Protein AF-A0A662M9G3-F1 (afdb_monomer)

Structure (mmCIF, N/CA/C/O backbone):
data_AF-A0A662M9G3-F1
#
_entry.id   AF-A0A662M9G3-F1
#
loop_
_atom_site.group_PDB
_atom_site.id
_atom_site.type_symbol
_atom_site.label_atom_id
_atom_site.label_alt_id
_atom_site.label_comp_id
_atom_site.label_asym_id
_atom_site.label_entity_id
_atom_site.label_seq_id
_atom_site.pdbx_PDB_ins_code
_atom_site.Cartn_x
_atom_site.Cartn_y
_atom_site.Cartn_z
_atom_site.occupancy
_atom_site.B_iso_or_equiv
_atom_site.auth_seq_id
_atom_site.auth_comp_id
_atom_site.auth_asym_id
_atom_site.auth_atom_id
_atom_site.pdbx_PDB_model_num
ATOM 1 N N . MET A 1 1 ? -42.174 0.981 44.137 1.00 25.78 1 MET A N 1
ATOM 2 C CA . MET A 1 1 ? -41.453 1.692 43.062 1.00 25.78 1 MET A CA 1
ATOM 3 C C . MET A 1 1 ? -40.062 1.983 43.608 1.00 25.78 1 MET A C 1
ATOM 5 O O . MET A 1 1 ? -39.902 2.917 44.380 1.00 25.78 1 MET A O 1
ATOM 9 N N . ALA A 1 2 ? -39.122 1.060 43.399 1.00 20.44 2 ALA A N 1
ATOM 10 C CA . ALA A 1 2 ? -37.778 1.143 43.964 1.00 20.44 2 ALA A CA 1
ATOM 11 C C . ALA A 1 2 ? -36.892 1.942 43.002 1.00 20.44 2 ALA A C 1
ATOM 13 O O . ALA A 1 2 ? -36.765 1.570 41.840 1.00 20.44 2 ALA A O 1
ATOM 14 N N . PHE A 1 3 ? -36.334 3.056 43.473 1.00 20.83 3 PHE A N 1
ATOM 15 C CA . PHE A 1 3 ? -35.299 3.801 42.762 1.00 20.83 3 PHE A CA 1
ATOM 16 C C . PHE A 1 3 ? -34.005 2.985 42.816 1.00 20.83 3 PHE A C 1
ATOM 18 O O . PHE A 1 3 ? -33.440 2.809 43.894 1.00 20.83 3 PHE A O 1
ATOM 25 N N . VAL A 1 4 ? -33.544 2.475 41.675 1.00 21.47 4 VAL A N 1
ATOM 26 C CA . VAL A 1 4 ? -32.193 1.918 41.549 1.00 21.47 4 VAL A CA 1
ATOM 27 C C . VAL A 1 4 ? -31.298 3.047 41.054 1.00 21.47 4 VAL A C 1
ATOM 29 O O . VAL A 1 4 ? -31.361 3.441 39.895 1.00 21.47 4 VAL A O 1
ATOM 32 N N . ILE A 1 5 ? -30.506 3.611 41.962 1.00 24.23 5 ILE A N 1
ATOM 33 C CA . ILE A 1 5 ? -29.392 4.493 41.614 1.00 24.23 5 ILE A CA 1
ATOM 34 C C . ILE A 1 5 ? -28.241 3.570 41.208 1.00 24.23 5 ILE A C 1
ATOM 36 O O . ILE A 1 5 ? -27.695 2.866 42.055 1.00 24.23 5 ILE A O 1
ATOM 40 N N . VAL A 1 6 ? -27.895 3.539 39.921 1.00 26.22 6 VAL A N 1
ATOM 41 C CA . VAL A 1 6 ? -26.681 2.863 39.446 1.00 26.22 6 VAL A CA 1
ATOM 42 C C . VAL A 1 6 ? -25.537 3.869 39.535 1.00 26.22 6 VAL A C 1
ATOM 44 O O . VAL A 1 6 ? -25.458 4.807 38.747 1.00 26.22 6 VAL A O 1
ATOM 47 N N . SER A 1 7 ? -24.681 3.716 40.543 1.00 24.88 7 SER A N 1
ATOM 48 C CA . SER A 1 7 ? -23.455 4.501 40.690 1.00 24.88 7 SER A CA 1
ATOM 49 C C . SER A 1 7 ? -22.298 3.751 40.038 1.00 24.88 7 SER A C 1
ATOM 51 O O . SER A 1 7 ? -21.922 2.678 40.503 1.00 24.88 7 SER A O 1
ATOM 53 N N . PHE A 1 8 ? -21.718 4.316 38.980 1.00 34.06 8 PHE A N 1
ATOM 54 C CA . PHE A 1 8 ? -20.431 3.864 38.448 1.00 34.06 8 PHE A CA 1
ATOM 55 C C . PHE A 1 8 ? -19.297 4.557 39.220 1.00 34.06 8 PHE A C 1
ATOM 57 O O . PHE A 1 8 ? -19.431 5.713 39.626 1.00 34.06 8 PHE A O 1
ATOM 64 N N . LEU A 1 9 ? -18.198 3.846 39.473 1.00 25.69 9 LEU A N 1
ATOM 65 C CA . LEU A 1 9 ? -17.058 4.362 40.230 1.00 25.69 9 LEU A CA 1
ATOM 66 C C . LEU A 1 9 ? -15.822 4.331 39.330 1.00 25.69 9 LEU A C 1
ATOM 68 O O . LEU A 1 9 ? -15.353 3.260 38.962 1.00 25.69 9 LEU A O 1
ATOM 72 N N . MET A 1 10 ? -15.300 5.504 38.980 1.00 29.03 10 MET A N 1
ATOM 73 C CA . MET A 1 10 ? -14.033 5.645 38.260 1.00 29.03 10 MET A CA 1
ATOM 74 C C . MET A 1 10 ? -12.962 6.089 39.248 1.00 29.03 10 MET A C 1
ATOM 76 O O . MET A 1 10 ? -13.051 7.181 39.814 1.00 29.03 10 MET A O 1
ATOM 80 N N . ILE A 1 11 ? -11.971 5.228 39.485 1.00 24.47 11 ILE A N 1
ATOM 81 C CA . ILE A 1 11 ? -10.843 5.513 40.373 1.00 24.47 11 ILE A CA 1
ATOM 82 C C . ILE A 1 11 ? -9.676 5.980 39.506 1.00 24.47 11 ILE A C 1
ATOM 84 O O . ILE A 1 11 ? -9.037 5.179 38.833 1.00 24.47 11 ILE A O 1
ATOM 88 N N . SER A 1 12 ? -9.379 7.277 39.547 1.00 30.23 12 SER A N 1
ATOM 89 C CA . SER A 1 12 ? -8.075 7.799 39.136 1.00 30.23 12 SER A CA 1
ATOM 90 C C . SER A 1 12 ? -7.311 8.243 40.382 1.00 30.23 12 SER A C 1
ATOM 92 O O . SER A 1 12 ? -7.911 8.669 41.371 1.00 30.23 12 SER A O 1
ATOM 94 N N . THR A 1 13 ? -5.981 8.203 40.342 1.00 25.75 13 THR A N 1
ATOM 95 C CA . THR A 1 13 ? -5.106 8.711 41.416 1.00 25.75 13 THR A CA 1
ATOM 96 C C . THR A 1 13 ? -5.211 10.231 41.641 1.00 25.75 13 THR A C 1
ATOM 98 O O . THR A 1 13 ? -4.519 10.759 42.506 1.00 25.75 13 THR A O 1
ATOM 101 N N . LEU A 1 14 ? -6.085 10.935 40.907 1.00 26.36 14 LEU A N 1
ATOM 102 C CA . LEU A 1 14 ? -6.329 12.380 40.994 1.00 26.36 14 LEU A CA 1
ATOM 103 C C . LEU A 1 14 ? -7.797 12.749 41.306 1.00 26.36 14 LEU A C 1
ATOM 105 O O . LEU A 1 14 ? -8.134 13.932 41.326 1.00 26.36 14 LEU A O 1
ATOM 109 N N . GLY A 1 15 ? -8.667 11.771 41.587 1.00 28.09 15 GLY A N 1
ATOM 110 C CA . GLY A 1 15 ? -10.043 12.016 42.031 1.00 28.09 15 GLY A CA 1
ATOM 111 C C . GLY A 1 15 ? -11.055 10.972 41.556 1.00 28.09 15 GLY A C 1
ATOM 112 O O . GLY A 1 15 ? -10.835 10.261 40.571 1.00 28.09 15 GLY A O 1
ATOM 113 N N . THR A 1 16 ? -12.176 10.906 42.279 1.00 28.81 16 THR A N 1
ATOM 114 C CA . THR A 1 16 ? -13.338 10.052 41.993 1.00 28.81 16 THR A CA 1
ATOM 115 C C . THR A 1 16 ? -14.312 10.792 41.074 1.00 28.81 16 THR A C 1
ATOM 117 O O . THR A 1 16 ? -14.769 11.883 41.419 1.00 28.81 16 THR A O 1
ATOM 120 N N . LEU A 1 17 ? -14.669 10.203 39.930 1.00 33.28 17 LEU A N 1
ATOM 121 C CA . LEU A 1 17 ? -15.822 10.645 39.133 1.00 33.28 17 LEU A CA 1
ATOM 122 C C . LEU A 1 17 ? -17.026 9.775 39.517 1.00 33.28 17 LEU A C 1
ATOM 124 O O . LEU A 1 17 ? -16.985 8.555 39.351 1.00 33.28 17 LEU A O 1
ATOM 128 N N . ALA A 1 18 ? -18.069 10.399 40.069 1.00 29.23 18 ALA A N 1
ATOM 129 C CA . ALA A 1 18 ? -19.338 9.752 40.392 1.00 29.23 18 ALA A CA 1
ATOM 130 C C . ALA A 1 18 ? -20.406 10.144 39.361 1.00 29.23 18 ALA A C 1
ATOM 132 O O . ALA A 1 18 ? -20.555 11.322 39.030 1.00 29.23 18 ALA A O 1
ATOM 133 N N . PHE A 1 19 ? -21.156 9.152 38.880 1.00 37.84 19 PHE A N 1
ATOM 134 C CA . PHE A 1 19 ? -22.216 9.319 37.884 1.00 37.84 19 PHE A CA 1
ATOM 135 C C . PHE A 1 19 ? -23.584 9.246 38.566 1.00 37.84 19 PHE A C 1
ATOM 137 O O . PHE A 1 19 ? -23.807 8.379 39.416 1.00 37.84 19 PHE A O 1
ATOM 144 N N . SER A 1 20 ? -24.515 10.124 38.183 1.00 29.77 20 SER A N 1
ATOM 145 C CA . SER A 1 20 ? -25.928 9.969 38.543 1.00 29.77 20 SER A CA 1
ATOM 146 C C . SER A 1 20 ? -26.811 10.108 37.309 1.00 29.77 20 SER A C 1
ATOM 148 O O . SER A 1 20 ? -26.664 11.068 36.549 1.00 29.77 20 SER A O 1
ATOM 150 N N . TYR A 1 21 ? -27.720 9.151 37.140 1.00 32.47 21 TYR A N 1
ATOM 151 C CA . TYR A 1 21 ? -28.702 9.119 36.066 1.00 32.47 21 TYR A CA 1
ATOM 152 C C . TYR A 1 21 ? -29.964 9.890 36.474 1.00 32.47 21 TYR A C 1
ATOM 154 O O . TYR A 1 21 ? -30.613 9.581 37.475 1.00 32.47 21 TYR A O 1
ATOM 162 N N . ASP A 1 22 ? -30.296 10.902 35.684 1.00 33.75 22 ASP A N 1
ATOM 163 C CA . ASP A 1 22 ? -31.592 11.576 35.642 1.00 33.75 22 ASP A CA 1
ATOM 164 C C . ASP A 1 22 ? -32.316 10.959 34.435 1.00 33.75 22 ASP A C 1
ATOM 166 O O . ASP A 1 22 ? -31.730 10.947 33.358 1.00 33.75 22 ASP A O 1
ATOM 170 N N . ASN A 1 23 ? -33.525 10.405 34.624 1.00 31.47 23 ASN A N 1
ATOM 171 C CA . ASN A 1 23 ? -34.389 9.686 33.658 1.00 31.47 23 ASN A CA 1
ATOM 172 C C . ASN A 1 23 ? -34.754 10.470 32.357 1.00 31.47 23 ASN A C 1
ATOM 174 O O . ASN A 1 23 ? -35.915 10.495 31.943 1.00 31.47 23 ASN A O 1
ATOM 178 N N . ARG A 1 24 ? -33.800 11.154 31.726 1.00 34.62 24 ARG A N 1
ATOM 179 C CA . ARG A 1 24 ? -33.925 12.026 30.551 1.00 34.62 24 ARG A CA 1
ATOM 180 C C . ARG A 1 24 ? -32.731 11.879 29.599 1.00 34.62 24 ARG A C 1
ATOM 182 O O . ARG A 1 24 ? -32.363 12.859 28.957 1.00 34.62 24 ARG A O 1
ATOM 189 N N . ASP A 1 25 ? -32.094 10.708 29.564 1.00 33.22 25 ASP A N 1
ATOM 190 C CA . ASP A 1 25 ? -30.943 10.417 28.692 1.00 33.22 25 ASP A CA 1
ATOM 191 C C . ASP A 1 25 ? -29.755 11.389 28.858 1.00 33.22 25 ASP A C 1
ATOM 193 O O . ASP A 1 25 ? -29.004 11.641 27.924 1.00 33.22 25 ASP A O 1
ATOM 197 N N . ASN A 1 26 ? -29.559 11.951 30.060 1.00 31.97 26 ASN A N 1
ATOM 198 C CA . ASN A 1 26 ? -28.413 12.814 30.362 1.00 31.97 26 ASN A CA 1
ATOM 199 C C . ASN A 1 26 ? -27.511 12.160 31.418 1.00 31.97 26 ASN A C 1
ATOM 201 O O . ASN A 1 26 ? -27.949 11.883 32.537 1.00 31.97 26 ASN A O 1
ATOM 205 N N . ILE A 1 27 ? -26.228 11.978 31.094 1.00 35.38 27 ILE A N 1
ATOM 206 C CA . ILE A 1 27 ? -25.195 11.633 32.079 1.00 35.38 27 ILE A CA 1
ATOM 207 C C . ILE A 1 27 ? -24.766 12.932 32.772 1.00 35.38 27 ILE A C 1
ATOM 209 O O . ILE A 1 27 ? -24.144 13.801 32.161 1.00 35.38 27 ILE A O 1
ATOM 213 N N . ASN A 1 28 ? -25.132 13.091 34.047 1.00 32.06 28 ASN A N 1
ATOM 214 C CA . ASN A 1 28 ? -24.800 14.279 34.831 1.00 32.06 28 ASN A CA 1
ATOM 215 C C . ASN A 1 28 ? -23.560 14.025 35.704 1.00 32.06 28 ASN A C 1
ATOM 217 O O . ASN A 1 28 ? -23.536 13.105 36.525 1.00 32.06 28 ASN A O 1
ATOM 221 N N . PHE A 1 29 ? -22.535 14.861 35.538 1.00 34.62 29 PHE A N 1
ATOM 222 C CA . PHE A 1 29 ? -21.267 14.788 36.264 1.00 34.62 29 PHE A CA 1
ATOM 223 C C . PHE A 1 29 ? -21.306 15.710 37.489 1.00 34.62 29 PHE A C 1
ATOM 225 O O . PHE A 1 29 ? -20.604 16.719 37.562 1.00 34.62 29 PHE A O 1
ATOM 232 N N . SER A 1 30 ? -22.155 15.402 38.465 1.00 28.91 30 SER A N 1
ATOM 233 C CA . SER A 1 30 ? -22.234 16.172 39.707 1.00 28.91 30 SER A CA 1
ATOM 234 C C . SER A 1 30 ? -21.624 15.381 40.861 1.00 28.91 30 SER A C 1
ATOM 236 O O . SER A 1 30 ? -22.339 14.654 41.543 1.00 28.91 30 SER A O 1
ATOM 238 N N . ASN A 1 31 ? -20.298 15.504 41.019 1.00 29.62 31 ASN A N 1
ATOM 239 C CA . ASN A 1 31 ? -19.510 15.444 42.269 1.00 29.62 31 ASN A CA 1
ATOM 240 C C . ASN A 1 31 ? -18.074 14.970 41.988 1.00 29.62 31 ASN A C 1
ATOM 242 O O . ASN A 1 31 ? -17.675 13.876 42.378 1.00 29.62 31 ASN A O 1
ATOM 246 N N . ALA A 1 32 ? -17.275 15.816 41.333 1.00 29.28 32 ALA A N 1
ATOM 247 C CA . ALA A 1 32 ? -15.822 15.694 41.382 1.00 29.28 32 ALA A CA 1
ATOM 248 C C . ALA A 1 32 ? -15.319 16.464 42.615 1.00 29.28 32 ALA A C 1
ATOM 250 O O . ALA A 1 32 ? -15.200 17.691 42.583 1.00 29.28 32 ALA A O 1
ATOM 251 N N . HIS A 1 33 ? -15.054 15.766 43.721 1.00 27.23 33 HIS A N 1
ATOM 252 C CA . HIS A 1 33 ? -14.251 16.337 44.803 1.00 27.23 33 HIS A CA 1
ATOM 253 C C . HIS A 1 33 ? -12.780 16.256 44.381 1.00 27.23 33 HIS A C 1
ATOM 255 O O . HIS A 1 33 ? -12.141 15.218 44.519 1.00 27.23 33 HIS A O 1
ATOM 261 N N . ILE A 1 34 ? -12.249 17.353 43.842 1.00 26.95 34 ILE A N 1
ATOM 262 C CA . ILE A 1 34 ? -10.800 17.563 43.767 1.00 26.95 34 ILE A CA 1
ATOM 263 C C . ILE A 1 34 ? -10.376 17.949 45.188 1.00 26.95 34 ILE A C 1
ATOM 265 O O . ILE A 1 34 ? -10.800 18.997 45.676 1.00 26.95 34 ILE A O 1
ATOM 269 N N . SER A 1 35 ? -9.618 17.095 45.882 1.00 23.42 35 SER A N 1
ATOM 270 C CA . SER A 1 35 ? -9.011 17.468 47.165 1.00 23.42 35 SER A CA 1
ATOM 271 C C . SER A 1 35 ? -8.070 18.650 46.940 1.00 23.42 35 SER A C 1
ATOM 273 O O . SER A 1 35 ? -7.227 18.602 46.046 1.00 23.42 35 SER A O 1
ATOM 275 N N . GLU A 1 36 ? -8.207 19.697 47.748 1.00 25.48 36 GLU A N 1
ATOM 276 C CA . GLU A 1 36 ? -7.436 20.947 47.675 1.00 25.48 36 GLU A CA 1
ATOM 277 C C . GLU A 1 36 ? -5.931 20.815 48.002 1.00 25.48 36 GLU A C 1
ATOM 279 O O . GLU A 1 36 ? -5.228 21.820 48.034 1.00 25.48 36 GLU A O 1
ATOM 284 N N . ASP A 1 37 ? -5.380 19.610 48.143 1.00 25.02 37 ASP A N 1
ATOM 285 C CA . ASP A 1 37 ? -4.002 19.409 48.606 1.00 25.02 37 ASP A CA 1
ATOM 286 C C . ASP A 1 37 ? -2.993 19.180 47.471 1.00 25.02 37 ASP A C 1
ATOM 288 O O . ASP A 1 37 ? -2.300 18.168 47.428 1.00 25.02 37 ASP A O 1
ATOM 292 N N . ILE A 1 38 ? -2.857 20.137 46.549 1.00 27.77 38 ILE A N 1
ATOM 293 C CA . ILE A 1 38 ? -1.599 20.306 45.799 1.00 27.77 38 ILE A CA 1
ATOM 294 C C . ILE A 1 38 ? -1.320 21.799 45.648 1.00 27.77 38 ILE A C 1
ATOM 296 O O . ILE A 1 38 ? -1.449 22.333 44.560 1.00 27.77 38 ILE A O 1
ATOM 300 N N . TYR A 1 39 ? -0.993 22.482 46.747 1.00 26.41 39 TYR A N 1
ATOM 301 C CA . TYR A 1 39 ? -0.083 23.640 46.799 1.00 26.41 39 TYR A CA 1
ATOM 302 C C . TYR A 1 39 ? 0.174 24.013 48.273 1.00 26.41 39 TYR A C 1
ATOM 304 O O . TYR A 1 39 ? -0.157 25.107 48.718 1.00 26.41 39 TYR A O 1
ATOM 312 N N . GLU A 1 40 ? 0.821 23.132 49.041 1.00 24.00 40 GLU A N 1
ATOM 313 C CA . GLU A 1 40 ? 1.558 23.574 50.233 1.00 24.00 40 GLU A CA 1
ATOM 314 C C . GLU A 1 40 ? 3.038 23.745 49.878 1.00 24.00 40 GLU A C 1
ATOM 316 O O . GLU A 1 40 ? 3.827 22.810 49.777 1.00 24.00 40 GLU A O 1
ATOM 321 N N . THR A 1 41 ? 3.370 25.001 49.589 1.00 26.67 41 THR A N 1
ATOM 322 C CA . THR A 1 41 ? 4.623 25.685 49.929 1.00 26.67 41 THR A CA 1
ATOM 323 C C . THR A 1 41 ? 5.837 24.819 50.303 1.00 26.67 41 THR A C 1
ATOM 325 O O . THR A 1 41 ? 6.032 24.478 51.466 1.00 26.67 41 THR A O 1
ATOM 328 N N . ASN A 1 42 ? 6.783 24.666 49.370 1.00 25.02 42 ASN A N 1
ATOM 329 C CA . ASN A 1 42 ? 8.196 24.596 49.750 1.00 25.02 42 ASN A CA 1
ATOM 330 C C . ASN A 1 42 ? 8.687 26.023 50.039 1.00 25.02 42 ASN A C 1
ATOM 332 O O . ASN A 1 42 ? 9.117 26.758 49.151 1.00 25.02 42 ASN A O 1
ATOM 336 N N . SER A 1 43 ? 8.616 26.419 51.308 1.00 29.47 43 SER A N 1
ATOM 337 C CA . SER A 1 43 ? 9.051 27.705 51.873 1.00 29.47 43 SER A CA 1
ATOM 338 C C . SER A 1 43 ? 10.581 27.881 51.954 1.00 29.47 43 SER A C 1
ATOM 340 O O . SER A 1 43 ? 11.086 28.645 52.770 1.00 29.47 43 SER A O 1
ATOM 342 N N . HIS A 1 44 ? 11.339 27.241 51.059 1.00 27.52 44 HIS A N 1
ATOM 343 C CA . HIS A 1 44 ? 12.796 27.381 50.958 1.00 27.52 44 HIS A CA 1
ATOM 344 C C . HIS A 1 44 ? 13.282 27.638 49.521 1.00 27.52 44 HIS A C 1
ATOM 346 O O . HIS A 1 44 ? 14.273 27.078 49.075 1.00 27.52 44 HIS A O 1
ATOM 352 N N . MET A 1 45 ? 12.616 28.539 48.793 1.00 26.77 45 MET A N 1
ATOM 353 C CA . MET A 1 45 ? 13.248 29.297 47.694 1.00 26.77 45 MET A CA 1
ATOM 354 C C . MET A 1 45 ? 12.680 30.722 47.556 1.00 26.77 45 MET A C 1
ATOM 356 O O . MET A 1 45 ? 12.683 31.321 46.487 1.00 26.77 45 MET A O 1
ATOM 360 N N . SER A 1 46 ? 12.232 31.326 48.660 1.00 28.12 46 SER A N 1
ATOM 361 C CA . SER A 1 46 ? 11.891 32.754 48.719 1.00 28.12 46 SER A CA 1
ATOM 362 C C . SER A 1 46 ? 13.110 33.601 49.097 1.00 28.12 46 SER A C 1
ATOM 364 O O . SER A 1 46 ? 13.108 34.323 50.090 1.00 28.12 46 SER A O 1
ATOM 366 N N . SER A 1 47 ? 14.176 33.504 48.311 1.00 28.55 47 SER A N 1
ATOM 367 C CA . SER A 1 47 ? 15.204 34.541 48.209 1.00 28.55 47 SER A CA 1
ATOM 368 C C . SER A 1 47 ? 16.058 34.223 46.992 1.00 28.55 47 SER A C 1
ATOM 370 O O . SER A 1 47 ? 16.597 33.126 46.918 1.00 28.55 47 SER A O 1
ATOM 372 N N . ILE A 1 48 ? 16.221 35.199 46.097 1.00 30.22 48 ILE A N 1
ATOM 373 C CA . ILE A 1 48 ? 16.848 35.104 44.766 1.00 30.22 48 ILE A CA 1
ATOM 374 C C . ILE A 1 48 ? 15.834 34.727 43.671 1.00 30.22 48 ILE A C 1
ATOM 376 O O . ILE A 1 48 ? 15.835 33.622 43.164 1.00 30.22 48 ILE A O 1
ATOM 380 N N . ILE A 1 49 ? 14.962 35.675 43.319 1.00 28.61 49 ILE A N 1
ATOM 381 C CA . ILE A 1 49 ? 14.829 36.239 41.961 1.00 28.61 49 ILE A CA 1
ATOM 382 C C . ILE A 1 49 ? 14.298 37.665 42.184 1.00 28.61 49 ILE A C 1
ATOM 384 O O . ILE A 1 49 ? 13.106 37.929 42.313 1.00 28.61 49 ILE A O 1
ATOM 388 N N . LYS A 1 50 ? 15.231 38.608 42.346 1.00 29.34 50 LYS A N 1
ATOM 389 C CA . LYS A 1 50 ? 14.983 40.023 42.059 1.00 29.34 50 LYS A CA 1
ATOM 390 C C . LYS A 1 50 ? 15.222 40.186 40.560 1.00 29.34 50 LYS A C 1
ATOM 392 O O . LYS A 1 50 ? 16.319 39.872 40.122 1.00 29.34 50 LYS A O 1
ATOM 397 N N . LYS A 1 51 ? 14.220 40.710 39.845 1.00 36.25 51 LYS A N 1
ATOM 398 C CA . LYS A 1 51 ? 14.277 41.260 38.477 1.00 36.25 51 LYS A CA 1
ATOM 399 C C . LYS A 1 51 ? 15.054 40.428 37.441 1.00 36.25 51 LYS A C 1
ATOM 401 O O . LYS A 1 51 ? 16.265 40.570 37.312 1.00 36.25 51 LYS A O 1
ATOM 406 N N . SER A 1 52 ? 14.324 39.720 36.586 1.00 27.31 52 SER A N 1
ATOM 407 C CA . SER A 1 52 ? 14.742 39.526 35.196 1.00 27.31 52 SER A CA 1
ATOM 408 C C . SER A 1 52 ? 13.607 39.962 34.275 1.00 27.31 52 SER A C 1
ATOM 410 O O . SER A 1 52 ? 12.525 39.378 34.295 1.00 27.31 52 SER A O 1
ATOM 412 N N . ASP A 1 53 ? 13.873 41.012 33.500 1.00 38.38 53 ASP A N 1
ATOM 413 C CA . ASP A 1 53 ? 13.111 41.430 32.325 1.00 38.38 53 ASP A CA 1
ATOM 414 C C . ASP A 1 53 ? 13.198 40.336 31.252 1.00 38.38 53 ASP A C 1
ATOM 416 O O . ASP A 1 53 ? 14.010 40.394 30.332 1.00 38.38 53 ASP A O 1
ATOM 420 N N . THR A 1 54 ? 12.373 39.305 31.372 1.00 31.75 54 THR A N 1
ATOM 421 C CA . THR A 1 54 ? 12.076 38.399 30.263 1.00 31.75 54 THR A CA 1
ATOM 422 C C . THR A 1 54 ? 10.608 38.595 29.951 1.00 31.75 54 THR A C 1
ATOM 424 O O . THR A 1 54 ? 9.770 38.220 30.766 1.00 31.75 54 THR A O 1
ATOM 427 N N . GLY A 1 55 ? 10.299 39.228 28.818 1.00 31.31 55 GLY A N 1
ATOM 428 C CA . GLY A 1 55 ? 8.943 39.513 28.331 1.00 31.31 55 GLY A CA 1
ATOM 429 C C . GLY A 1 55 ? 8.125 38.266 27.976 1.00 31.31 55 GLY A C 1
ATOM 430 O O . GLY A 1 55 ? 7.545 38.196 26.901 1.00 31.31 55 GLY A O 1
ATOM 431 N N . ILE A 1 56 ? 8.092 37.281 28.868 1.00 27.69 56 ILE A N 1
ATOM 432 C CA . ILE A 1 56 ? 7.263 36.089 28.795 1.00 27.69 56 ILE A CA 1
ATOM 433 C C . ILE A 1 56 ? 6.009 36.401 29.620 1.00 27.69 56 ILE A C 1
ATOM 435 O O . ILE A 1 56 ? 6.135 36.702 30.813 1.00 27.69 56 ILE A O 1
ATOM 439 N N . PRO A 1 57 ? 4.805 36.379 29.021 1.00 27.48 57 PRO A N 1
ATOM 440 C CA . PRO A 1 57 ? 3.573 36.530 29.779 1.00 27.48 57 PRO A CA 1
ATOM 441 C C . PRO A 1 57 ? 3.480 35.413 30.828 1.00 27.48 57 PRO A C 1
ATOM 443 O O . PRO A 1 57 ? 3.905 34.289 30.550 1.00 27.48 57 PRO A O 1
ATOM 446 N N . PRO A 1 58 ? 2.920 35.671 32.022 1.00 28.45 58 PRO A N 1
ATOM 447 C CA . PRO A 1 58 ? 2.597 34.590 32.946 1.00 28.45 58 PRO A CA 1
ATOM 448 C C . PRO A 1 58 ? 1.714 33.548 32.231 1.00 28.45 58 PRO A C 1
ATOM 450 O O . PRO A 1 58 ? 0.889 33.939 31.398 1.00 28.45 58 PRO A O 1
ATOM 453 N N . PRO A 1 59 ? 1.869 32.242 32.526 1.00 32.19 59 PRO A N 1
ATOM 454 C CA . PRO A 1 59 ? 1.008 31.216 31.950 1.00 32.19 59 PRO A CA 1
ATOM 455 C C . PRO A 1 59 ? -0.455 31.582 32.212 1.00 32.19 59 PRO A C 1
ATOM 457 O O . PRO A 1 59 ? -0.815 31.980 33.324 1.00 32.19 59 PRO A O 1
ATOM 460 N N . ALA A 1 60 ? -1.277 31.500 31.164 1.00 30.17 60 ALA A N 1
ATOM 461 C CA . ALA A 1 60 ? -2.697 31.801 31.252 1.00 30.17 60 ALA A CA 1
ATOM 462 C C . ALA A 1 60 ? -3.341 30.969 32.380 1.00 30.17 60 ALA A C 1
ATOM 464 O O . ALA A 1 60 ? -2.961 29.811 32.579 1.00 30.17 60 ALA A O 1
ATOM 465 N N . PRO A 1 61 ? -4.299 31.531 33.138 1.00 28.36 61 PRO A N 1
ATOM 466 C CA . PRO A 1 61 ? -4.987 30.782 34.177 1.00 28.36 61 PRO A CA 1
ATOM 467 C C . PRO A 1 61 ? -5.660 29.552 33.559 1.00 28.36 61 PRO A C 1
ATOM 469 O O . PRO A 1 61 ? -6.491 29.680 32.660 1.00 28.36 61 PRO A O 1
ATOM 472 N N . VAL A 1 62 ? -5.304 28.363 34.050 1.00 32.09 62 VAL A N 1
ATOM 473 C CA . VAL A 1 62 ? -5.955 27.101 33.681 1.00 32.09 62 VAL A CA 1
ATOM 474 C C . VAL A 1 62 ? -7.441 27.228 34.034 1.00 32.09 62 VAL A C 1
ATOM 476 O O . VAL A 1 62 ? -7.801 27.296 35.213 1.00 32.09 62 VAL A O 1
ATOM 479 N N . LYS A 1 63 ? -8.317 27.313 33.022 1.00 34.00 63 LYS A N 1
ATOM 480 C CA . LYS A 1 63 ? -9.773 27.286 33.225 1.00 34.00 63 LYS A CA 1
ATOM 481 C C . LYS A 1 63 ? -10.112 25.960 33.919 1.00 34.00 63 LYS A C 1
ATOM 483 O O . LYS A 1 63 ? -9.838 24.892 33.380 1.00 34.00 63 LYS A O 1
ATOM 488 N N . LYS A 1 64 ? -10.704 26.008 35.120 1.00 33.38 64 LYS A N 1
ATOM 489 C CA . LYS A 1 64 ? -11.261 24.807 35.769 1.00 33.38 64 LYS A CA 1
ATOM 490 C C . LYS A 1 64 ? -12.306 24.192 34.830 1.00 33.38 64 LYS A C 1
ATOM 492 O O . LYS A 1 64 ? -13.284 24.869 34.512 1.00 33.38 64 LYS A O 1
ATOM 497 N N . LEU A 1 65 ? -12.126 22.930 34.430 1.00 37.44 65 LEU A N 1
ATOM 498 C CA . LEU A 1 65 ? -13.156 22.170 33.720 1.00 37.44 65 LEU A CA 1
ATOM 499 C C . LEU A 1 65 ? -14.377 21.987 34.638 1.00 37.44 65 LEU A C 1
ATOM 501 O O . LEU A 1 65 ? -14.331 21.240 35.612 1.00 37.44 65 LEU A O 1
ATOM 505 N N . ARG A 1 66 ? -15.463 22.716 34.360 1.00 35.31 66 ARG A N 1
ATOM 506 C CA . ARG A 1 66 ? -16.794 22.514 34.947 1.00 35.31 66 ARG A CA 1
ATOM 507 C C . ARG A 1 66 ? -17.669 21.757 33.959 1.00 35.31 66 ARG A C 1
ATOM 509 O O . ARG A 1 66 ? -18.094 22.325 32.960 1.00 35.31 66 ARG A O 1
ATOM 516 N N . VAL A 1 67 ? -17.972 20.499 34.241 1.00 41.31 67 VAL A N 1
ATOM 517 C CA . VAL A 1 67 ? -18.775 19.693 33.320 1.00 41.31 67 VAL A CA 1
ATOM 518 C C . VAL A 1 67 ? -20.142 20.341 33.067 1.00 41.31 67 VAL A C 1
ATOM 520 O O . VAL A 1 67 ? -20.873 20.653 34.008 1.00 41.31 67 VAL A O 1
ATOM 523 N N . LEU A 1 68 ? -20.451 20.597 31.795 1.00 44.84 68 LEU A N 1
ATOM 524 C CA . LEU A 1 68 ? -21.702 21.204 31.348 1.00 44.84 68 LEU A CA 1
ATOM 525 C C . LEU A 1 68 ? -22.702 20.106 30.942 1.00 44.84 68 LEU A C 1
ATOM 527 O O . LEU A 1 68 ? -22.284 19.035 30.493 1.00 44.84 68 LEU A O 1
ATOM 531 N N . PRO A 1 69 ? -24.022 20.348 31.055 1.00 42.75 69 PRO A N 1
ATOM 532 C CA . PRO A 1 69 ? -25.021 19.462 30.464 1.00 42.75 69 PRO A CA 1
ATOM 533 C C . PRO A 1 69 ? -24.737 19.291 28.961 1.00 42.75 69 PRO A C 1
ATOM 535 O O . PRO A 1 69 ? -24.620 20.299 28.267 1.00 42.75 69 PRO A O 1
ATOM 538 N N . ARG A 1 70 ? -24.671 18.038 28.476 1.00 59.97 70 ARG A N 1
ATOM 539 C CA . ARG A 1 70 ? -24.401 17.620 27.074 1.00 59.97 70 ARG A CA 1
ATOM 540 C C . ARG A 1 70 ? -22.940 17.580 26.599 1.00 59.97 70 ARG A C 1
ATOM 542 O O . ARG A 1 70 ? -22.696 17.628 25.399 1.00 59.97 70 ARG A O 1
ATOM 549 N N . MET A 1 71 ? -21.964 17.451 27.498 1.00 67.38 71 MET A N 1
ATOM 550 C CA . MET A 1 71 ? -20.571 17.230 27.072 1.00 67.38 71 MET A CA 1
ATOM 551 C C . MET A 1 71 ? -20.314 15.846 26.459 1.00 67.38 71 MET A C 1
ATOM 553 O O . MET A 1 71 ? -19.373 15.720 25.689 1.00 67.38 71 MET A O 1
ATOM 557 N N . LEU A 1 72 ? -21.109 14.827 26.798 1.00 74.50 72 LEU A N 1
ATOM 558 C CA . LEU A 1 72 ? -20.943 13.456 26.312 1.00 74.50 72 LEU A CA 1
ATOM 559 C C . LEU A 1 72 ? -22.290 12.915 25.823 1.00 74.50 72 LEU A C 1
ATOM 561 O O . LEU A 1 72 ? -23.270 12.986 26.566 1.00 74.50 72 LEU A O 1
ATOM 565 N N . ASP A 1 73 ? -22.317 12.362 24.617 1.00 82.62 73 ASP A N 1
ATOM 566 C CA . ASP A 1 73 ? -23.450 11.622 24.057 1.00 82.62 73 ASP A CA 1
ATOM 567 C C . ASP A 1 73 ? -22.934 10.342 23.390 1.00 82.62 73 ASP A C 1
ATOM 569 O O . ASP A 1 73 ? -21.869 10.373 22.776 1.00 82.62 73 ASP A O 1
ATOM 573 N N . ALA A 1 74 ? -23.624 9.211 23.538 1.00 85.50 74 ALA A N 1
ATOM 574 C CA . ALA A 1 74 ? -23.138 7.946 22.991 1.00 85.50 74 ALA A CA 1
ATOM 575 C C . ALA A 1 74 ? -24.251 6.941 22.662 1.00 85.50 74 ALA A C 1
ATOM 577 O O . ALA A 1 74 ? -25.246 6.816 23.383 1.00 85.50 74 ALA A O 1
ATOM 578 N N . TYR A 1 75 ? -24.048 6.184 21.582 1.00 91.19 75 TYR A N 1
ATOM 579 C CA . TYR A 1 75 ? -25.008 5.214 21.050 1.00 91.19 75 TYR A CA 1
ATOM 580 C C . TYR A 1 75 ? -24.300 3.962 20.549 1.00 91.19 75 TYR A C 1
ATOM 582 O O . TYR A 1 75 ? -23.206 4.047 20.004 1.00 91.19 75 TYR A O 1
ATOM 590 N N . ILE A 1 76 ? -24.973 2.823 20.661 1.00 93.19 76 ILE A N 1
ATOM 591 C CA . ILE A 1 76 ? -24.590 1.569 20.019 1.00 93.19 76 ILE A CA 1
ATOM 592 C C . ILE A 1 76 ? -25.416 1.439 18.739 1.00 93.19 76 ILE A C 1
ATOM 594 O O . ILE A 1 76 ? -26.647 1.508 18.781 1.00 93.19 76 ILE A O 1
ATOM 598 N N . TYR A 1 77 ? -24.745 1.274 17.610 1.00 96.12 77 TYR A N 1
ATOM 599 C CA . TYR A 1 77 ? -25.356 0.890 16.347 1.00 96.12 77 TYR A CA 1
ATOM 600 C C . TYR A 1 77 ? -25.186 -0.608 16.140 1.00 96.12 77 TYR A C 1
ATOM 602 O O . TYR A 1 77 ? -24.109 -1.141 16.399 1.00 96.12 77 TYR A O 1
ATOM 610 N N . THR A 1 78 ? -26.236 -1.261 15.654 1.00 96.50 78 THR A N 1
ATOM 611 C CA . THR A 1 78 ? -26.197 -2.650 15.197 1.00 96.50 78 THR A CA 1
ATOM 612 C C . THR A 1 78 ? -26.850 -2.746 13.831 1.00 96.50 78 THR A C 1
ATOM 614 O O . THR A 1 78 ? -27.900 -2.135 13.609 1.00 96.50 78 THR A O 1
ATOM 617 N N . LYS A 1 79 ? -26.285 -3.577 12.965 1.00 97.31 79 LYS A N 1
ATOM 618 C CA . LYS A 1 79 ? -26.909 -4.040 11.734 1.00 97.31 79 LYS A CA 1
ATOM 619 C C . LYS A 1 79 ? -26.782 -5.556 11.660 1.00 97.31 79 LYS A C 1
ATOM 621 O O . LYS A 1 79 ? -25.672 -6.059 11.764 1.00 97.31 79 LYS A O 1
ATOM 626 N N . CYS A 1 80 ? -27.896 -6.262 11.500 1.00 96.44 80 CYS A N 1
ATOM 627 C CA . CYS A 1 80 ? -27.924 -7.715 11.335 1.00 96.44 80 CYS A CA 1
ATOM 628 C C . CYS A 1 80 ? -28.868 -8.074 10.188 1.00 96.44 80 CYS A C 1
ATOM 630 O O . CYS A 1 80 ? -30.050 -7.736 10.246 1.00 96.44 80 CYS A O 1
ATOM 632 N N . SER A 1 81 ? -28.355 -8.679 9.116 1.00 92.31 81 SER A N 1
ATOM 633 C CA . SER A 1 81 ? -29.154 -9.147 7.964 1.00 92.31 81 SER A CA 1
ATOM 634 C C . SER A 1 81 ? -30.095 -8.072 7.383 1.00 92.31 81 SER A C 1
ATOM 636 O O . SER A 1 81 ? -31.199 -8.349 6.912 1.00 92.31 81 SER A O 1
ATOM 638 N N . GLY A 1 82 ? -29.661 -6.805 7.427 1.00 89.94 82 GLY A N 1
ATOM 639 C CA . GLY A 1 82 ? -30.417 -5.637 6.958 1.00 89.94 82 GLY A CA 1
ATOM 640 C C . GLY A 1 82 ? -31.322 -4.956 7.996 1.00 89.94 82 GLY A C 1
ATOM 641 O O . GLY A 1 82 ? -31.878 -3.900 7.692 1.00 89.94 82 GLY A O 1
ATOM 642 N N . VAL A 1 83 ? -31.455 -5.498 9.209 1.00 95.06 83 VAL A N 1
ATOM 643 C CA . VAL A 1 83 ? -32.130 -4.839 10.336 1.00 95.06 83 VAL A CA 1
ATOM 644 C C . VAL A 1 83 ? -31.146 -3.899 11.024 1.00 95.06 83 VAL A C 1
ATOM 646 O O . VAL A 1 83 ? -30.136 -4.340 11.561 1.00 95.06 83 VAL A O 1
ATOM 649 N N . GLU A 1 84 ? -31.435 -2.598 11.012 1.00 96.56 84 GLU A N 1
ATOM 650 C CA . GLU A 1 84 ? -30.581 -1.563 11.605 1.00 96.56 84 GLU A CA 1
ATOM 651 C C . GLU A 1 84 ? -31.218 -0.960 12.858 1.00 96.56 84 GLU A C 1
ATOM 653 O O . GLU A 1 84 ? -32.377 -0.535 12.842 1.00 96.56 84 GLU A O 1
ATOM 658 N N . LYS A 1 85 ? -30.447 -0.855 13.944 1.00 94.12 85 LYS A N 1
ATOM 659 C CA . LYS A 1 85 ? -30.906 -0.265 15.208 1.00 94.12 85 LYS A CA 1
ATOM 660 C C . LYS A 1 85 ? -29.869 0.699 15.767 1.00 94.12 85 LYS A C 1
ATOM 662 O O . LYS A 1 85 ? -28.663 0.488 15.667 1.00 94.12 85 LYS A O 1
ATOM 667 N N . ARG A 1 86 ? -30.359 1.770 16.394 1.00 92.88 86 ARG A N 1
ATOM 668 C CA . ARG A 1 86 ? -29.546 2.736 17.139 1.00 92.88 86 ARG A CA 1
ATOM 669 C C . ARG A 1 86 ? -30.050 2.810 18.570 1.00 92.88 86 ARG A C 1
ATOM 671 O O . ARG A 1 86 ? -31.121 3.351 18.839 1.00 92.88 86 ARG A O 1
ATOM 678 N N . THR A 1 87 ? -29.255 2.275 19.478 1.00 89.56 87 THR A N 1
ATOM 679 C CA . THR A 1 87 ? -29.597 2.096 20.884 1.00 89.56 87 THR A CA 1
ATOM 680 C C . THR A 1 87 ? -28.811 3.094 21.727 1.00 89.56 87 THR A C 1
ATOM 682 O O . THR A 1 87 ? -27.596 3.198 21.594 1.00 89.56 87 THR A O 1
ATOM 685 N N . SER A 1 88 ? -29.481 3.847 22.606 1.00 83.00 88 SER A N 1
ATOM 686 C CA . SER A 1 88 ? -28.785 4.692 23.593 1.00 83.00 88 SER A CA 1
ATOM 687 C C . SER A 1 88 ? -27.841 3.832 24.432 1.00 83.00 88 SER A C 1
ATOM 689 O O . SER A 1 88 ? -28.227 2.746 24.871 1.00 83.00 88 SER A O 1
ATOM 691 N N . ILE A 1 89 ? -26.624 4.314 24.693 1.00 78.88 89 ILE A N 1
ATOM 692 C CA . ILE A 1 89 ? -25.620 3.517 25.408 1.00 78.88 89 ILE A CA 1
ATOM 693 C C . ILE A 1 89 ? -26.095 3.079 26.795 1.00 78.88 89 ILE A C 1
ATOM 695 O O . ILE A 1 89 ? -25.791 1.980 27.244 1.00 78.88 89 ILE A O 1
ATOM 699 N N . ILE A 1 90 ? -26.907 3.911 27.453 1.00 71.00 90 ILE A N 1
ATOM 700 C CA . ILE A 1 90 ? -27.473 3.611 28.771 1.00 71.00 90 ILE A CA 1
ATOM 701 C C . ILE A 1 90 ? -28.413 2.411 28.671 1.00 71.00 90 ILE A C 1
ATOM 703 O O . ILE A 1 90 ? -28.361 1.520 29.512 1.00 71.00 90 ILE A O 1
ATOM 707 N N . TYR A 1 91 ? -29.245 2.360 27.630 1.00 67.81 91 TYR A N 1
ATOM 708 C CA . TYR A 1 91 ? -30.137 1.227 27.412 1.00 67.81 91 TYR A CA 1
ATOM 709 C C . TYR A 1 91 ? -29.349 -0.045 27.082 1.00 67.81 91 TYR A C 1
ATOM 711 O O . TYR A 1 91 ? -29.584 -1.071 27.714 1.00 67.81 91 TYR A O 1
ATOM 719 N N . GLY A 1 92 ? -28.371 0.035 26.172 1.00 59.56 92 GLY A N 1
ATOM 720 C CA . GLY A 1 92 ? -27.553 -1.121 25.784 1.00 59.56 92 GLY A CA 1
ATOM 721 C C . GLY A 1 92 ? -26.685 -1.687 26.916 1.00 59.56 92 GLY A C 1
ATOM 722 O O . GLY A 1 92 ? -26.424 -2.884 26.949 1.00 59.56 92 GLY A O 1
ATOM 723 N N . LEU A 1 93 ? -26.291 -0.856 27.889 1.00 69.12 93 LEU A N 1
ATOM 724 C CA . LEU A 1 93 ? -25.606 -1.298 29.112 1.00 69.12 93 LEU A CA 1
ATOM 725 C C . LEU A 1 93 ? -26.543 -1.979 30.121 1.00 69.12 93 LEU A C 1
ATOM 727 O O . LEU A 1 93 ? -26.106 -2.818 30.911 1.00 69.12 93 LEU A O 1
ATOM 731 N N . LEU A 1 94 ? -27.815 -1.576 30.156 1.00 73.25 94 LEU A N 1
ATOM 732 C CA . LEU A 1 94 ? -28.801 -2.067 31.123 1.00 73.25 94 LEU A CA 1
ATOM 733 C C . LEU A 1 94 ? -29.563 -3.294 30.625 1.00 73.25 94 LEU A C 1
ATOM 735 O O . LEU A 1 94 ? -30.154 -4.017 31.429 1.00 73.25 94 LEU A O 1
ATOM 739 N N . SER A 1 95 ? -29.621 -3.509 29.316 1.00 82.25 95 SER A N 1
ATOM 740 C CA . SER A 1 95 ? -30.393 -4.584 28.706 1.00 82.25 95 SER A CA 1
ATOM 741 C C . SER A 1 95 ? -29.706 -5.089 27.440 1.00 82.25 95 SER A C 1
ATOM 743 O O . SER A 1 95 ? -29.216 -4.275 26.658 1.00 82.25 95 SER A O 1
ATOM 745 N N . PRO A 1 96 ? -29.698 -6.415 27.215 1.00 90.56 96 PRO A N 1
ATOM 746 C CA . PRO A 1 96 ? -29.353 -6.984 25.922 1.00 90.56 96 PRO A CA 1
ATOM 747 C C . PRO A 1 96 ? -30.128 -6.334 24.769 1.00 90.56 96 PRO A C 1
ATOM 749 O O . PRO A 1 96 ? -31.234 -5.814 24.958 1.00 90.56 96 PRO A O 1
ATOM 752 N N . ILE A 1 97 ? -29.547 -6.380 23.577 1.00 91.31 97 ILE A N 1
ATOM 753 C CA . ILE A 1 97 ? -30.085 -5.802 22.351 1.00 91.31 97 ILE A CA 1
ATOM 754 C C . ILE A 1 97 ? -30.583 -6.954 21.478 1.00 91.31 97 ILE A C 1
ATOM 756 O O . ILE A 1 97 ? -29.867 -7.918 21.232 1.00 91.31 97 ILE A O 1
ATOM 760 N N . ASP A 1 98 ? -31.834 -6.838 21.056 1.00 93.06 98 ASP A N 1
ATOM 761 C CA . ASP A 1 98 ? -32.409 -7.602 19.948 1.00 93.06 98 ASP A CA 1
ATOM 762 C C . ASP A 1 98 ? -31.893 -6.947 18.670 1.00 93.06 98 ASP A C 1
ATOM 764 O O . ASP A 1 98 ? -32.091 -5.737 18.537 1.00 93.06 98 ASP A O 1
ATOM 768 N N . VAL A 1 99 ? -31.228 -7.676 17.780 1.00 93.56 99 VAL A N 1
ATOM 769 C CA . VAL A 1 99 ? -30.613 -7.135 16.557 1.00 93.56 99 VAL A CA 1
ATOM 770 C C . VAL A 1 99 ? -31.331 -7.573 15.284 1.00 93.56 99 VAL A C 1
ATOM 772 O O . VAL A 1 99 ? -31.186 -6.881 14.282 1.00 93.56 99 VAL A O 1
ATOM 775 N N . ASP A 1 100 ? -32.133 -8.638 15.328 1.00 91.81 100 ASP A N 1
ATOM 776 C CA . ASP A 1 100 ? -32.791 -9.255 14.165 1.00 91.81 100 ASP A CA 1
ATOM 777 C C . ASP A 1 100 ? -34.330 -9.084 14.141 1.00 91.81 100 ASP A C 1
ATOM 779 O O . ASP A 1 100 ? -34.970 -9.397 13.138 1.00 91.81 100 ASP A O 1
ATOM 783 N N . ASP A 1 101 ? -34.919 -8.517 15.203 1.00 91.31 101 ASP A N 1
ATOM 784 C CA . ASP A 1 101 ? -36.368 -8.375 15.429 1.00 91.31 101 ASP A CA 1
ATOM 785 C C . ASP A 1 101 ? -37.129 -9.721 15.519 1.00 91.31 101 ASP A C 1
ATOM 787 O O . ASP A 1 101 ? -38.356 -9.756 15.344 1.00 91.31 101 ASP A O 1
ATOM 791 N N . ASP A 1 102 ? -36.450 -10.831 15.842 1.00 90.31 102 ASP A N 1
ATOM 792 C CA . ASP A 1 102 ? -37.081 -12.126 16.106 1.00 90.31 102 ASP A CA 1
ATOM 793 C C . ASP A 1 102 ? -37.154 -12.427 17.612 1.00 90.31 102 ASP A C 1
ATOM 795 O O . ASP A 1 102 ? -36.189 -12.665 18.326 1.00 90.31 102 ASP A O 1
ATOM 799 N N . SER A 1 103 ? -38.374 -12.506 18.137 1.00 89.81 103 SER A N 1
ATOM 800 C CA . SER A 1 103 ? -38.591 -12.863 19.544 1.00 89.81 103 SER A CA 1
ATOM 801 C C . SER A 1 103 ? -38.175 -14.299 19.922 1.00 89.81 103 SER A C 1
ATOM 803 O O . SER A 1 103 ? -38.221 -14.640 21.105 1.00 89.81 103 SER A O 1
ATOM 805 N N . ASN A 1 104 ? -37.849 -15.153 18.945 1.00 89.69 104 ASN A N 1
ATOM 806 C CA . ASN A 1 104 ? -37.471 -16.554 19.150 1.00 89.69 104 ASN A CA 1
ATOM 807 C C . ASN A 1 104 ? -35.953 -16.789 19.190 1.00 89.69 104 ASN A C 1
ATOM 809 O O . ASN A 1 104 ? -35.551 -17.929 19.422 1.00 89.69 104 ASN A O 1
ATOM 813 N N . THR A 1 105 ? -35.138 -15.759 18.965 1.00 88.25 105 THR A N 1
ATOM 814 C CA . THR A 1 105 ? -33.674 -15.844 18.904 1.00 88.25 105 THR A CA 1
ATOM 815 C C . THR A 1 105 ? -33.027 -15.378 20.214 1.00 88.25 105 THR A C 1
ATOM 817 O O . THR A 1 105 ? -33.654 -14.730 21.069 1.00 88.25 105 THR A O 1
ATOM 820 N N . GLY A 1 106 ? -31.778 -15.799 20.440 1.00 88.38 106 GLY A N 1
ATOM 821 C CA . GLY A 1 106 ? -31.007 -15.397 21.614 1.00 88.38 106 GLY A CA 1
ATOM 822 C C . GLY A 1 106 ? -31.650 -15.739 22.971 1.00 88.38 106 GLY A C 1
ATOM 823 O O . GLY A 1 106 ? -32.304 -16.769 23.144 1.00 88.38 106 GLY A O 1
ATOM 824 N N . ASP A 1 107 ? -31.446 -14.881 23.976 1.00 90.31 107 ASP A N 1
ATOM 825 C CA . ASP A 1 107 ? -32.001 -15.047 25.329 1.00 90.31 107 ASP A CA 1
ATOM 826 C C . ASP A 1 107 ? -33.247 -14.166 25.530 1.00 90.31 107 ASP A C 1
ATOM 828 O O . ASP A 1 107 ? -33.162 -12.995 25.907 1.00 90.31 107 ASP A O 1
ATOM 832 N N . ASN A 1 108 ? -34.428 -14.757 25.312 1.00 87.12 108 ASN A N 1
ATOM 833 C CA . ASN A 1 108 ? -35.742 -14.093 25.336 1.00 87.12 108 ASN A CA 1
ATOM 834 C C . ASN A 1 108 ? -35.922 -13.023 24.238 1.00 87.12 108 ASN A C 1
ATOM 836 O O . ASN A 1 108 ? -36.422 -11.927 24.523 1.00 87.12 108 ASN A O 1
ATOM 840 N N . GLY A 1 109 ? -35.529 -13.337 22.998 1.00 88.00 109 GLY A N 1
ATOM 841 C CA . GLY A 1 109 ? -35.607 -12.412 21.861 1.00 88.00 109 GLY A CA 1
ATOM 842 C C . GLY A 1 109 ? -34.549 -11.319 21.945 1.00 88.00 109 GLY A C 1
ATOM 843 O O . GLY A 1 109 ? -34.861 -10.147 21.738 1.00 88.00 109 GLY A O 1
ATOM 844 N N . LYS A 1 110 ? -33.352 -11.662 22.433 1.00 92.81 110 LYS A N 1
ATOM 845 C CA . LYS A 1 110 ? -32.219 -10.745 22.609 1.00 92.81 110 LYS A CA 1
ATOM 846 C C . LYS A 1 110 ? -30.928 -11.434 22.217 1.00 92.81 110 LYS A C 1
ATOM 848 O O . LYS A 1 110 ? -30.552 -12.423 22.841 1.00 92.81 110 LYS A O 1
ATOM 853 N N . ASP A 1 111 ? -30.198 -10.842 21.287 1.00 94.69 111 ASP A N 1
ATOM 854 C CA . ASP A 1 111 ? -29.125 -11.541 20.580 1.00 94.69 111 ASP A CA 1
ATOM 855 C C . ASP A 1 111 ? -27.741 -11.173 21.077 1.00 94.69 111 ASP A C 1
ATOM 857 O O . ASP A 1 111 ? -26.840 -12.009 21.066 1.00 94.69 111 ASP A O 1
ATOM 861 N N . VAL A 1 112 ? -27.554 -9.934 21.536 1.00 95.06 112 VAL A N 1
ATOM 862 C CA . VAL A 1 112 ? -26.242 -9.456 21.979 1.00 95.06 112 VAL A CA 1
ATOM 863 C C . VAL A 1 112 ? -26.316 -8.723 23.304 1.00 95.06 112 VAL A C 1
ATOM 865 O O . VAL A 1 112 ? -27.256 -7.986 23.606 1.00 95.06 112 VAL A O 1
ATOM 868 N N . LYS A 1 113 ? -25.271 -8.883 24.107 1.00 94.50 113 LYS A N 1
ATOM 869 C CA . LYS A 1 113 ? -25.049 -8.112 25.325 1.00 94.50 113 LYS A CA 1
ATOM 870 C C . LYS A 1 113 ? -23.798 -7.270 25.157 1.00 94.50 113 LYS A C 1
ATOM 872 O O . LYS A 1 113 ? -22.749 -7.794 24.800 1.00 94.50 113 LYS A O 1
ATOM 877 N N . VAL A 1 114 ? -23.907 -5.978 25.454 1.00 91.31 114 VAL A N 1
ATOM 878 C CA . VAL A 1 114 ? -22.812 -5.023 25.270 1.00 91.31 114 VAL A CA 1
ATOM 879 C C . VAL A 1 114 ? -22.373 -4.461 26.618 1.00 91.31 114 VAL A C 1
ATOM 881 O O . VAL A 1 114 ? -23.205 -4.093 27.451 1.00 91.31 114 VAL A O 1
ATOM 884 N N . ARG A 1 115 ? -21.061 -4.370 26.840 1.00 87.06 115 ARG A N 1
ATOM 885 C CA . ARG A 1 115 ? -20.472 -3.547 27.904 1.00 87.06 115 ARG A CA 1
ATOM 886 C C . ARG A 1 115 ? -19.589 -2.484 27.290 1.00 87.06 115 ARG A C 1
ATOM 888 O O . ARG A 1 115 ? -18.964 -2.695 26.257 1.00 87.06 115 ARG A O 1
ATOM 895 N N . PHE A 1 116 ? -19.563 -1.332 27.937 1.00 83.50 116 PHE A N 1
ATOM 896 C CA . PHE A 1 116 ? -18.892 -0.163 27.412 1.00 83.50 116 PHE A CA 1
ATOM 897 C C . PHE A 1 116 ? -18.291 0.679 28.530 1.00 83.50 116 PHE A C 1
ATOM 899 O O . PHE A 1 116 ? -18.960 0.972 29.527 1.00 83.50 116 PHE A O 1
ATOM 906 N N . TYR A 1 117 ? -17.047 1.111 28.329 1.00 80.75 117 TYR A N 1
ATOM 907 C CA . TYR A 1 117 ? -16.310 1.946 29.270 1.00 80.75 117 TYR A CA 1
ATOM 908 C C . TYR A 1 117 ? -15.488 3.001 28.526 1.00 80.75 117 TYR A C 1
ATOM 910 O O . TYR A 1 117 ? -14.879 2.715 27.501 1.00 80.75 117 TYR A O 1
ATOM 918 N N . ILE A 1 118 ? -15.417 4.216 29.074 1.00 79.94 118 ILE A N 1
ATOM 919 C CA . ILE A 1 118 ? -14.464 5.243 28.630 1.00 79.94 118 ILE A CA 1
ATOM 920 C C . ILE A 1 118 ? -13.545 5.544 29.798 1.00 79.94 118 ILE A C 1
ATOM 922 O O . ILE A 1 118 ? -14.006 5.989 30.848 1.00 79.94 118 ILE A O 1
ATOM 926 N N . ILE A 1 119 ? -12.250 5.337 29.601 1.00 79.81 119 ILE A N 1
ATOM 927 C CA . ILE A 1 119 ? -11.218 5.524 30.610 1.00 79.81 119 ILE A CA 1
ATOM 928 C C . ILE A 1 119 ? -10.316 6.688 30.198 1.00 79.81 119 ILE A C 1
ATOM 930 O O . ILE A 1 119 ? -9.443 6.514 29.347 1.00 79.81 119 ILE A O 1
ATOM 934 N N . PRO A 1 120 ? -10.500 7.892 30.777 1.00 78.00 120 PRO A N 1
ATOM 935 C CA . PRO A 1 120 ? -9.536 8.963 30.612 1.00 78.00 120 PRO A CA 1
ATOM 936 C C . PRO A 1 120 ? -8.288 8.650 31.440 1.00 78.00 120 PRO A C 1
ATOM 938 O O . PRO A 1 120 ? -8.372 8.301 32.620 1.00 78.00 120 PRO A O 1
ATOM 941 N N . TYR A 1 121 ? -7.120 8.822 30.837 1.00 78.19 121 TYR A N 1
ATOM 942 C CA . TYR A 1 121 ? -5.842 8.592 31.493 1.00 78.19 121 TYR A CA 1
ATOM 943 C C . TYR A 1 121 ? -4.854 9.707 31.164 1.00 78.19 121 TYR A C 1
ATOM 945 O O . TYR A 1 121 ? -4.674 10.076 30.003 1.00 78.19 121 TYR A O 1
ATOM 953 N N . ILE A 1 122 ? -4.204 10.247 32.197 1.00 75.25 122 ILE A N 1
ATOM 954 C CA . ILE A 1 122 ? -3.147 11.248 32.057 1.00 75.25 122 ILE A CA 1
ATOM 955 C C . ILE A 1 122 ? -1.806 10.548 32.250 1.00 75.25 122 ILE A C 1
ATOM 957 O O . ILE A 1 122 ? -1.519 10.001 33.314 1.00 75.25 122 ILE A O 1
ATOM 961 N N . SER A 1 123 ? -0.973 10.602 31.217 1.00 78.69 123 SER A N 1
ATOM 962 C CA . SER A 1 123 ? 0.349 9.979 31.192 1.00 78.69 123 SER A CA 1
ATOM 963 C C . SER A 1 123 ? 1.442 11.024 30.996 1.00 78.69 123 SER A C 1
ATOM 965 O O . SER A 1 123 ? 1.210 12.086 30.416 1.00 78.69 123 SER A O 1
ATOM 967 N N . ARG A 1 124 ? 2.651 10.746 31.493 1.00 78.81 124 ARG A N 1
ATOM 968 C CA . ARG A 1 124 ? 3.814 11.610 31.275 1.00 78.81 124 ARG A CA 1
ATOM 969 C C . ARG A 1 124 ? 4.608 11.106 30.072 1.00 78.81 124 ARG A C 1
ATOM 971 O O . ARG A 1 124 ? 5.204 10.037 30.138 1.00 78.81 124 ARG A O 1
ATOM 978 N N . ALA A 1 125 ? 4.647 11.902 29.012 1.00 77.94 125 ALA A N 1
ATOM 979 C CA . ALA A 1 125 ? 5.521 11.730 27.860 1.00 77.94 125 ALA A CA 1
ATOM 980 C C . ALA A 1 125 ? 6.789 12.595 28.000 1.00 77.94 125 ALA A C 1
ATOM 982 O O . ALA A 1 125 ? 6.890 13.462 28.874 1.00 77.94 125 ALA A O 1
ATOM 983 N N . ASN A 1 126 ? 7.757 12.397 27.101 1.00 77.62 126 ASN A N 1
ATOM 984 C CA . ASN A 1 126 ? 9.034 13.127 27.110 1.00 77.62 126 ASN A CA 1
ATOM 985 C C . ASN A 1 126 ? 8.871 14.654 26.976 1.00 77.62 126 ASN A C 1
ATOM 987 O O . ASN A 1 126 ? 9.727 15.407 27.430 1.00 77.62 126 ASN A O 1
ATOM 991 N N . PHE A 1 127 ? 7.769 15.108 26.379 1.00 79.62 127 PHE A N 1
ATOM 992 C CA . PHE A 1 127 ? 7.445 16.516 26.133 1.00 79.62 127 PHE A CA 1
ATOM 993 C C . PHE A 1 127 ? 6.348 17.070 27.064 1.00 79.62 127 PHE A C 1
ATOM 995 O O . PHE A 1 127 ? 5.953 18.226 26.930 1.00 79.62 127 PHE A O 1
ATOM 1002 N N . GLY A 1 128 ? 5.863 16.282 28.031 1.00 77.44 128 GLY A N 1
ATOM 1003 C CA . GLY A 1 128 ? 4.91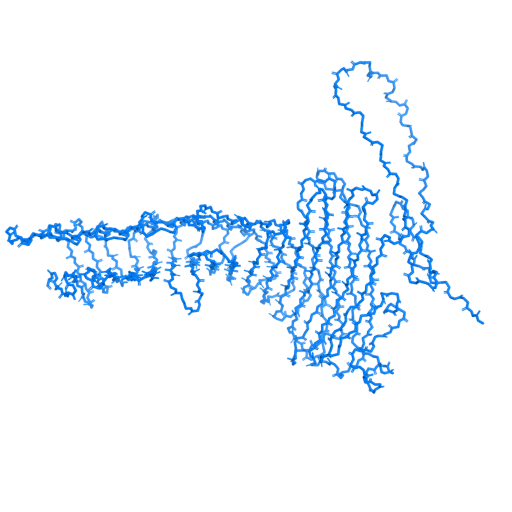3 16.740 29.049 1.00 77.44 128 GLY A CA 1
ATOM 1004 C C . GLY A 1 128 ? 3.763 15.771 29.317 1.00 77.44 128 GLY A C 1
ATOM 1005 O O . GLY A 1 128 ? 3.875 14.574 29.072 1.00 77.44 128 GLY A O 1
ATOM 1006 N N . TRP A 1 129 ? 2.679 16.283 29.898 1.00 76.94 129 TRP A N 1
ATOM 1007 C CA . TRP A 1 129 ? 1.504 15.495 30.269 1.00 76.94 129 TRP A CA 1
ATOM 1008 C C . TRP A 1 129 ? 0.529 15.362 29.101 1.00 76.94 129 TRP A C 1
ATOM 1010 O O . TRP A 1 129 ? 0.098 16.359 28.532 1.00 76.94 129 TRP A O 1
ATOM 1020 N N . VAL A 1 130 ? 0.136 14.132 28.786 1.00 79.19 130 VAL A N 1
ATOM 1021 C CA . VAL A 1 130 ? -0.778 13.805 27.690 1.00 79.19 130 VAL A CA 1
ATOM 1022 C C . VAL A 1 130 ? -2.043 13.185 28.268 1.00 79.19 130 VAL A C 1
ATOM 1024 O O . VAL A 1 130 ? -1.971 12.181 28.979 1.00 79.19 130 VAL A O 1
ATOM 1027 N N . LEU A 1 131 ? -3.194 13.785 27.957 1.00 80.69 131 LEU A N 1
ATOM 1028 C CA . LEU A 1 131 ? -4.507 13.188 28.186 1.00 80.69 131 LEU A CA 1
ATOM 1029 C C . LEU A 1 131 ? -4.811 12.217 27.043 1.00 80.69 131 LEU A C 1
ATOM 1031 O O . LEU A 1 131 ? -4.713 12.587 25.876 1.00 80.69 131 LEU A O 1
ATOM 1035 N N . SER A 1 132 ? -5.184 10.998 27.401 1.00 84.75 132 SER A N 1
ATOM 1036 C CA . SER A 1 132 ? -5.603 9.931 26.495 1.00 84.75 132 SER A CA 1
ATOM 1037 C C . SER A 1 132 ? -6.970 9.404 26.907 1.00 84.75 132 SER A C 1
ATOM 1039 O O . SER A 1 132 ? -7.347 9.513 28.077 1.00 84.75 132 SER A O 1
ATOM 1041 N N . PHE A 1 133 ? -7.701 8.844 25.951 1.00 84.06 133 PHE A N 1
ATOM 1042 C CA . PHE A 1 133 ? -9.005 8.228 26.175 1.00 84.06 133 PHE A CA 1
ATOM 1043 C C . PHE A 1 133 ? -8.963 6.794 25.663 1.00 84.06 133 PHE A C 1
ATOM 1045 O O . PHE A 1 133 ? -8.727 6.592 24.476 1.00 84.06 133 PHE A O 1
ATOM 1052 N N . SER A 1 134 ? -9.186 5.822 26.544 1.00 87.31 134 SER A N 1
ATOM 1053 C CA . SER A 1 134 ? -9.367 4.417 26.174 1.00 87.31 134 SER A CA 1
ATOM 1054 C C . SER A 1 134 ? -10.851 4.091 26.171 1.00 87.31 134 SER A C 1
ATOM 1056 O O . SER A 1 134 ? -11.508 4.162 27.208 1.00 87.31 134 SER A O 1
ATOM 1058 N N . ILE A 1 135 ? -11.384 3.768 25.003 1.00 89.06 135 ILE A N 1
ATOM 1059 C CA . ILE A 1 135 ? -12.773 3.374 24.799 1.00 89.06 135 ILE A CA 1
ATOM 1060 C C . ILE A 1 135 ? -12.790 1.856 24.669 1.00 89.06 135 ILE A C 1
ATOM 1062 O O . ILE A 1 135 ? -12.135 1.319 23.783 1.00 89.06 135 ILE A O 1
ATOM 1066 N N . VAL A 1 136 ? -13.504 1.180 25.561 1.00 89.94 136 VAL A N 1
ATOM 1067 C CA . VAL A 1 136 ? -13.613 -0.281 25.615 1.00 89.94 136 VAL A CA 1
ATOM 1068 C C . VAL A 1 136 ? -15.037 -0.670 25.254 1.00 89.94 136 VAL A C 1
ATOM 1070 O O . VAL A 1 136 ? -15.983 -0.130 25.834 1.00 89.94 136 VAL A O 1
ATOM 1073 N N . MET A 1 137 ? -15.180 -1.614 24.331 1.00 93.12 137 MET A N 1
ATOM 1074 C CA . MET A 1 137 ? -16.446 -2.207 23.924 1.00 93.12 137 MET A CA 1
ATOM 1075 C C . MET A 1 137 ? -16.335 -3.731 23.980 1.00 93.12 137 MET A C 1
ATOM 1077 O O . MET A 1 137 ? -15.602 -4.329 23.200 1.00 93.12 137 MET A O 1
ATOM 1081 N N . GLU A 1 138 ? -17.084 -4.352 24.888 1.00 94.62 138 GLU A N 1
ATOM 1082 C CA . GLU A 1 138 ? -17.237 -5.807 24.972 1.00 94.62 138 GLU A CA 1
ATOM 1083 C C . GLU A 1 138 ? -18.597 -6.195 24.389 1.00 94.62 138 GLU A C 1
ATOM 1085 O O . GLU A 1 138 ? -19.619 -5.619 24.770 1.00 94.62 138 GLU A O 1
ATOM 1090 N N . VAL A 1 139 ? -18.633 -7.190 23.510 1.00 96.06 139 VAL A N 1
ATOM 1091 C CA . VAL A 1 139 ? -19.862 -7.727 22.916 1.00 96.06 139 VAL A CA 1
ATOM 1092 C C . VAL A 1 139 ? -19.894 -9.232 23.135 1.00 96.06 139 VAL A C 1
ATOM 1094 O O . VAL A 1 139 ? -18.926 -9.921 22.837 1.00 96.06 139 VAL A O 1
ATOM 1097 N N . GLU A 1 140 ? -21.005 -9.745 23.653 1.00 96.50 140 GLU A N 1
ATOM 1098 C CA . GLU A 1 140 ? -21.258 -11.170 23.878 1.00 96.50 140 GLU A CA 1
ATOM 1099 C C . GLU A 1 140 ? -22.490 -11.597 23.071 1.00 96.50 140 GLU A C 1
ATOM 1101 O O . GLU A 1 140 ? -23.572 -11.031 23.249 1.00 96.50 140 GLU A O 1
ATOM 1106 N N . ARG A 1 141 ? -22.329 -12.600 22.201 1.00 95.38 141 ARG A N 1
ATOM 1107 C CA . ARG A 1 141 ? -23.408 -13.206 21.412 1.00 95.38 141 ARG A CA 1
ATOM 1108 C C . ARG A 1 141 ? -24.185 -14.212 22.270 1.00 95.38 141 ARG A C 1
ATOM 1110 O O . ARG A 1 141 ? -23.621 -15.181 22.789 1.00 95.38 141 ARG A O 1
ATOM 1117 N N . LEU A 1 142 ? -25.491 -14.003 22.409 1.00 94.88 142 LEU A N 1
ATOM 1118 C CA . LEU A 1 142 ? -26.371 -14.737 23.325 1.00 94.88 142 LEU A CA 1
ATOM 1119 C C . LEU A 1 142 ? -27.003 -15.992 22.706 1.00 94.88 142 LEU A C 1
ATOM 1121 O O . LEU A 1 142 ? -27.325 -16.916 23.450 1.00 94.88 142 LE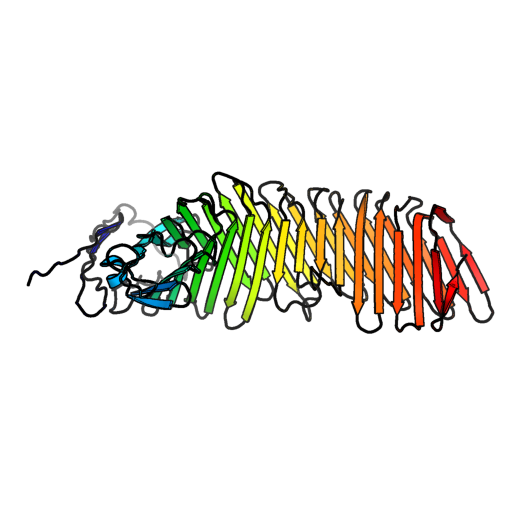U A O 1
ATOM 1125 N N . GLY A 1 143 ? -27.113 -16.066 21.378 1.00 91.06 143 GLY A N 1
ATOM 1126 C CA . GLY A 1 143 ? -27.680 -17.208 20.648 1.00 91.06 143 GLY A CA 1
ATOM 1127 C C . GLY A 1 143 ? -26.917 -17.539 19.366 1.00 91.06 143 GLY A C 1
ATOM 1128 O O . GLY A 1 143 ? -26.088 -16.749 18.915 1.00 91.06 143 GLY A O 1
ATOM 1129 N N . GLU A 1 144 ? -27.141 -18.730 18.806 1.00 92.12 144 GLU A N 1
ATOM 1130 C CA . GLU A 1 144 ? -26.459 -19.218 17.589 1.00 92.12 144 GLU A CA 1
ATOM 1131 C C . GLU A 1 144 ? -27.105 -18.718 16.291 1.00 92.12 144 GLU A C 1
ATOM 1133 O O . GLU A 1 144 ? -26.558 -18.934 15.217 1.00 92.12 144 GLU A O 1
ATOM 1138 N N . GLU A 1 145 ? -28.259 -18.063 16.368 1.00 94.25 145 GLU A N 1
ATOM 1139 C CA . GLU A 1 145 ? -29.078 -17.732 15.204 1.00 94.25 145 GLU A CA 1
ATOM 1140 C C . GLU A 1 145 ? -28.424 -16.664 14.325 1.00 94.25 145 GLU A C 1
ATOM 1142 O O . GLU A 1 145 ? -28.427 -16.800 13.108 1.00 94.25 145 GLU A O 1
ATOM 1147 N N . ILE A 1 146 ? -27.759 -15.680 14.937 1.00 93.44 146 ILE A N 1
ATOM 1148 C CA . ILE A 1 146 ? -27.008 -14.638 14.221 1.00 93.44 146 ILE A CA 1
ATOM 1149 C C . ILE A 1 146 ? -25.554 -15.031 13.920 1.00 93.44 146 ILE A C 1
ATOM 1151 O O . ILE A 1 146 ? -24.759 -14.190 13.511 1.00 93.44 146 ILE A O 1
ATOM 1155 N N . LYS A 1 147 ? -25.156 -16.282 14.195 1.00 94.69 147 LYS A N 1
ATOM 1156 C CA . LYS A 1 147 ? -23.747 -16.703 14.166 1.00 94.69 147 LYS A CA 1
ATOM 1157 C C . LYS A 1 147 ? -23.085 -16.466 12.815 1.00 94.69 147 LYS A C 1
ATOM 1159 O O . LYS A 1 147 ? -21.941 -16.046 12.802 1.00 94.69 147 LYS A O 1
ATOM 1164 N N . ASP A 1 148 ? -23.769 -16.763 11.720 1.00 94.19 148 ASP A N 1
ATOM 1165 C CA . ASP A 1 148 ? -23.198 -16.707 10.369 1.00 94.19 148 ASP A CA 1
ATOM 1166 C C . ASP A 1 148 ? -23.855 -15.605 9.512 1.00 94.19 148 ASP A C 1
ATOM 1168 O O . ASP A 1 148 ? -23.747 -15.611 8.284 1.00 94.19 148 ASP A O 1
ATOM 1172 N N . GLU A 1 149 ? -24.561 -14.674 10.156 1.00 94.69 149 GLU A N 1
ATOM 1173 C CA . GLU A 1 149 ? -25.279 -13.574 9.511 1.00 94.69 149 GLU A CA 1
ATOM 1174 C C . GLU A 1 149 ? -24.355 -12.383 9.204 1.00 94.69 149 GLU A C 1
ATOM 1176 O O . GLU A 1 149 ? -23.306 -12.209 9.823 1.00 94.69 149 GLU A O 1
ATOM 1181 N N . ASP A 1 150 ? -24.764 -11.529 8.258 1.00 96.25 150 ASP A N 1
ATOM 1182 C CA . ASP A 1 150 ? -24.110 -10.233 8.021 1.00 96.25 150 ASP A CA 1
ATOM 1183 C C . ASP A 1 150 ? -24.345 -9.311 9.223 1.00 96.25 150 ASP A C 1
ATOM 1185 O O . ASP A 1 150 ? -25.464 -8.825 9.426 1.00 96.25 150 ASP A O 1
ATOM 1189 N N . PHE A 1 151 ? -23.301 -9.090 10.023 1.00 97.44 151 PHE A N 1
ATOM 1190 C CA . PHE A 1 151 ? -23.382 -8.412 11.311 1.00 97.44 151 PHE A CA 1
ATOM 1191 C C . PHE A 1 151 ? -22.366 -7.277 11.430 1.00 97.44 151 PHE A C 1
ATOM 1193 O O . PHE A 1 151 ? -21.169 -7.452 11.214 1.00 97.44 151 PHE A O 1
ATOM 1200 N N . GLU A 1 152 ? -22.826 -6.110 11.864 1.00 97.88 152 GLU A N 1
ATOM 1201 C CA . GLU A 1 152 ? -21.993 -4.957 12.191 1.00 97.88 152 GLU A CA 1
ATOM 1202 C C . GLU A 1 152 ? -22.446 -4.371 13.524 1.00 97.88 152 GLU A C 1
ATOM 1204 O O . GLU A 1 152 ? -23.639 -4.165 13.764 1.00 97.88 152 GLU A O 1
ATOM 1209 N N . ILE A 1 153 ? -21.488 -4.070 14.396 1.00 97.19 153 ILE A N 1
ATOM 1210 C CA . ILE A 1 153 ? -21.754 -3.398 15.660 1.00 97.19 153 ILE A CA 1
ATOM 1211 C C . ILE A 1 153 ? -20.656 -2.389 15.969 1.00 97.19 153 ILE A C 1
ATOM 1213 O O . ILE A 1 153 ? -19.469 -2.701 15.922 1.00 97.19 153 ILE A O 1
ATOM 1217 N N . TYR A 1 154 ? -21.046 -1.172 16.336 1.00 96.06 154 TYR A N 1
ATOM 1218 C CA . TYR A 1 154 ? -20.104 -0.163 16.808 1.00 96.06 154 TYR A CA 1
ATOM 1219 C C . TYR A 1 154 ? -20.739 0.787 17.817 1.00 96.06 154 TYR A C 1
ATOM 1221 O O . TYR A 1 154 ? -21.953 0.983 17.854 1.00 96.06 154 TYR A O 1
ATOM 1229 N N . THR A 1 155 ? -19.898 1.416 18.630 1.00 92.50 155 THR A N 1
ATOM 1230 C CA . THR A 1 155 ? -20.289 2.525 19.495 1.00 92.50 155 THR A CA 1
ATOM 1231 C C . THR A 1 155 ? -19.830 3.844 18.891 1.00 92.50 155 THR A C 1
ATOM 1233 O O . THR A 1 155 ? -18.650 3.994 18.587 1.00 92.50 155 THR A O 1
ATOM 1236 N N . ASP A 1 156 ? -20.750 4.801 18.770 1.00 91.31 156 ASP A N 1
ATOM 1237 C CA . ASP A 1 156 ? -20.463 6.209 18.488 1.00 91.31 156 ASP A CA 1
ATOM 1238 C C . ASP A 1 156 ? -20.453 7.000 19.800 1.00 91.31 156 ASP A C 1
ATOM 1240 O O . ASP A 1 156 ? -21.411 6.939 20.572 1.00 91.31 156 ASP A O 1
ATOM 1244 N N . VAL A 1 157 ? -19.395 7.773 20.036 1.00 88.38 157 VAL A N 1
ATOM 1245 C CA . VAL A 1 157 ? -19.218 8.634 21.208 1.00 88.38 157 VAL A CA 1
ATOM 1246 C C . VAL A 1 157 ? -18.923 10.049 20.739 1.00 88.38 157 VAL A C 1
ATOM 1248 O O . VAL A 1 157 ? -17.912 10.291 20.093 1.00 88.38 157 VAL A O 1
ATOM 1251 N N . HIS A 1 158 ? -19.764 10.998 21.117 1.00 88.12 158 HIS A N 1
ATOM 1252 C CA . HIS A 1 158 ? -19.555 12.420 20.899 1.00 88.12 158 HIS A CA 1
ATOM 1253 C C . HIS A 1 158 ? -19.136 13.094 22.208 1.00 88.12 158 HIS A C 1
ATOM 1255 O O . HIS A 1 158 ? -19.832 13.007 23.221 1.00 88.12 158 HIS A O 1
ATOM 1261 N N . LEU A 1 159 ? -17.997 13.778 22.175 1.00 85.00 159 LEU A N 1
ATOM 1262 C CA . LEU A 1 159 ? -17.417 14.554 23.261 1.00 85.00 159 LEU A CA 1
ATOM 1263 C C . LEU A 1 159 ? -17.277 16.020 22.830 1.00 85.00 159 LEU A C 1
ATOM 1265 O O . LEU A 1 159 ? -16.405 16.367 22.035 1.00 85.00 159 LEU A O 1
ATOM 1269 N N . SER A 1 160 ? -18.095 16.896 23.410 1.00 83.81 160 SER A N 1
ATOM 1270 C CA . SER A 1 160 ? -18.013 18.338 23.168 1.00 83.81 160 SER A CA 1
ATOM 1271 C C . SER A 1 160 ? -17.136 19.027 24.214 1.00 83.81 160 SER A C 1
ATOM 1273 O O . SER A 1 160 ? -17.471 19.080 25.403 1.00 83.81 160 SER A O 1
ATOM 1275 N N . LEU A 1 161 ? -16.011 19.585 23.762 1.00 78.94 161 LEU A N 1
ATOM 1276 C CA . LEU A 1 161 ? -15.076 20.394 24.548 1.00 78.94 161 LEU A CA 1
ATOM 1277 C C . LEU A 1 161 ? -15.010 21.855 24.062 1.00 78.94 161 LEU A C 1
ATOM 1279 O O . LEU A 1 161 ? -14.131 22.608 24.487 1.00 78.94 161 LEU A O 1
ATOM 1283 N N . GLU A 1 162 ? -15.955 22.294 23.226 1.00 77.56 162 GLU A N 1
ATOM 1284 C CA . GLU A 1 162 ? -16.003 23.651 22.657 1.00 77.56 162 GLU A CA 1
ATOM 1285 C C . GLU A 1 162 ? -15.953 24.746 23.723 1.00 77.56 162 GLU A C 1
ATOM 1287 O O . GLU A 1 162 ? -15.262 25.748 23.565 1.00 77.56 162 GLU A O 1
ATOM 1292 N N . SER A 1 163 ? -16.626 24.537 24.858 1.00 74.94 163 SER A N 1
ATOM 1293 C CA . SER A 1 163 ? -16.630 25.496 25.976 1.00 74.94 163 SER A CA 1
ATOM 1294 C C . SER A 1 163 ? -15.245 25.727 26.604 1.00 74.94 163 SER A C 1
ATOM 1296 O O . SER A 1 163 ? -15.067 26.654 27.399 1.00 74.94 163 SER A O 1
ATOM 1298 N N . TYR A 1 164 ? -14.271 24.885 26.258 1.00 70.88 164 TYR A N 1
ATOM 1299 C CA . TYR A 1 164 ? -12.879 24.942 26.695 1.00 70.88 164 TYR A CA 1
ATOM 1300 C C . TYR A 1 164 ? -11.910 25.295 25.576 1.00 70.88 164 TYR A C 1
ATOM 1302 O O . TYR A 1 164 ? -10.708 25.200 25.793 1.00 70.88 164 TYR A O 1
ATOM 1310 N N . ASP A 1 165 ? -12.419 25.698 24.412 1.00 75.88 165 ASP A N 1
ATOM 1311 C CA . ASP A 1 165 ? -11.612 26.001 23.233 1.00 75.88 165 ASP A CA 1
ATOM 1312 C C . ASP A 1 165 ? -10.885 24.753 22.666 1.00 75.88 165 ASP A C 1
ATOM 1314 O O . ASP A 1 165 ? -9.951 24.889 21.879 1.00 75.88 165 ASP A O 1
ATOM 1318 N N . TYR A 1 166 ? -11.339 23.536 23.024 1.00 77.06 166 TYR A N 1
ATOM 1319 C CA . TYR A 1 166 ? -10.822 22.259 22.494 1.00 77.06 166 TYR A CA 1
ATOM 1320 C C . TYR A 1 166 ? -11.713 21.615 21.420 1.00 77.06 166 TYR A C 1
ATOM 1322 O O . TYR A 1 166 ? -11.376 20.550 20.928 1.00 77.06 166 TYR A O 1
ATOM 1330 N N . GLY A 1 167 ? -12.799 22.278 21.012 1.00 85.25 167 GLY A N 1
ATOM 1331 C CA . GLY A 1 167 ? -13.656 21.826 19.910 1.00 85.25 167 GLY A CA 1
ATOM 1332 C C . GLY A 1 167 ? -14.488 20.575 20.219 1.00 85.25 167 GLY A C 1
ATOM 1333 O O . GLY A 1 167 ? -14.733 20.257 21.382 1.00 85.25 167 GLY A O 1
ATOM 1334 N N . ASN A 1 168 ? -14.991 19.904 19.185 1.00 89.00 168 ASN A N 1
ATOM 1335 C CA . ASN A 1 168 ? -15.792 18.682 19.297 1.00 89.00 168 ASN A CA 1
ATOM 1336 C C . ASN A 1 168 ? -15.017 17.481 18.777 1.00 89.00 168 ASN A C 1
ATOM 1338 O O . ASN A 1 168 ? -14.305 17.576 17.780 1.00 89.00 168 ASN A O 1
ATOM 1342 N N . HIS A 1 169 ? -15.245 16.340 19.412 1.00 87.56 169 HIS A N 1
ATOM 1343 C CA . HIS A 1 169 ? -14.633 15.073 19.057 1.00 87.56 169 HIS A CA 1
ATOM 1344 C C . HIS A 1 169 ? -15.704 13.993 18.959 1.00 87.56 169 HIS A C 1
ATOM 1346 O O . HIS A 1 169 ? -16.569 13.880 19.823 1.00 87.56 169 HIS A O 1
ATOM 1352 N N . GLU A 1 170 ? -15.626 13.183 17.921 1.00 91.12 170 GLU A N 1
ATOM 1353 C CA . GLU A 1 170 ? -16.455 12.014 17.695 1.00 91.12 170 GLU A CA 1
ATOM 1354 C C . GLU A 1 170 ? -15.551 10.797 17.544 1.00 91.12 170 GLU A C 1
ATOM 1356 O O . GLU A 1 170 ? -14.526 10.836 16.860 1.00 91.12 170 GLU A O 1
ATOM 1361 N N . PHE A 1 171 ? -15.939 9.712 18.196 1.00 90.75 171 PHE A N 1
ATOM 1362 C CA . PHE A 1 171 ? -15.210 8.459 18.209 1.00 90.75 171 PHE A CA 1
ATOM 1363 C C . PHE A 1 171 ? -16.148 7.338 17.795 1.00 90.75 171 PHE A C 1
ATOM 1365 O O . PHE A 1 171 ? -17.249 7.236 18.334 1.00 90.75 171 PHE A O 1
ATOM 1372 N N . ARG A 1 172 ? -15.694 6.474 16.891 1.00 92.88 172 ARG A N 1
ATOM 1373 C CA . ARG A 1 172 ? -16.355 5.211 16.566 1.00 92.88 172 ARG A CA 1
ATOM 1374 C C . ARG A 1 172 ? -15.416 4.060 16.855 1.00 92.88 172 ARG A C 1
ATOM 1376 O O . ARG A 1 172 ? -14.246 4.133 16.488 1.00 92.88 172 ARG A O 1
ATOM 1383 N N . ILE A 1 173 ? -15.936 3.008 17.467 1.00 95.00 173 ILE A N 1
ATOM 1384 C CA . ILE A 1 173 ? -15.213 1.755 17.686 1.00 95.00 173 ILE A CA 1
ATOM 1385 C C . ILE A 1 173 ? -16.172 0.580 17.540 1.00 95.00 173 ILE A C 1
ATOM 1387 O O . ILE A 1 173 ? -17.279 0.629 18.072 1.00 95.00 173 ILE A O 1
ATOM 1391 N N . GLY A 1 174 ? -15.763 -0.468 16.839 1.00 95.88 174 GLY A N 1
ATOM 1392 C CA . GLY A 1 174 ? -16.571 -1.668 16.690 1.00 95.88 174 GLY A CA 1
ATOM 1393 C C . GLY A 1 174 ? -15.951 -2.688 15.754 1.00 95.88 174 GLY A C 1
ATOM 1394 O O . GLY A 1 174 ? -14.752 -2.639 15.471 1.00 95.88 174 GLY A O 1
ATOM 1395 N N . TYR A 1 175 ? -16.785 -3.595 15.265 1.00 97.31 175 TYR A N 1
ATOM 1396 C CA . TYR A 1 175 ? -16.391 -4.611 14.304 1.00 97.31 175 TYR A CA 1
ATOM 1397 C C . TYR A 1 175 ? -17.552 -5.006 13.390 1.00 97.31 175 TYR A C 1
ATOM 1399 O O . TYR A 1 175 ? -18.716 -4.698 13.656 1.00 97.31 175 TYR A O 1
ATOM 1407 N N . SER A 1 176 ? -17.222 -5.718 12.317 1.00 97.12 176 SER A N 1
ATOM 1408 C CA . SER A 1 176 ? -18.195 -6.385 11.459 1.00 97.12 176 SER A CA 1
ATOM 1409 C C . SER A 1 176 ? -17.708 -7.758 11.001 1.00 97.12 176 SER A C 1
ATOM 1411 O O . SER A 1 176 ? -16.503 -8.013 10.905 1.00 97.12 176 SER A O 1
ATOM 1413 N N . SER A 1 177 ? -18.667 -8.633 10.724 1.00 96.44 177 SER A N 1
ATOM 1414 C CA . SER A 1 177 ? -18.496 -9.981 10.196 1.00 96.44 177 SER A CA 1
ATOM 1415 C C . SER A 1 177 ? -19.460 -10.139 9.024 1.00 96.44 177 SER A C 1
ATOM 1417 O O . SER A 1 177 ? -20.666 -9.985 9.186 1.00 96.44 177 SER A O 1
ATOM 1419 N N . ALA A 1 178 ? -18.924 -10.402 7.833 1.00 94.44 178 ALA A N 1
ATOM 1420 C CA . ALA A 1 178 ? -19.736 -10.581 6.632 1.00 94.44 178 ALA A CA 1
ATOM 1421 C C . ALA A 1 178 ? -20.509 -11.913 6.657 1.00 94.44 178 ALA A C 1
ATOM 1423 O O . ALA A 1 178 ? -20.088 -12.859 7.319 1.00 94.44 178 ALA A O 1
ATOM 1424 N N . GLU A 1 179 ? -21.569 -12.017 5.850 1.00 93.75 179 GLU A N 1
ATOM 1425 C CA . GLU A 1 179 ? -22.363 -13.246 5.688 1.00 93.75 179 GLU A CA 1
ATOM 1426 C C . GLU A 1 179 ? -21.478 -14.495 5.480 1.00 93.75 179 GLU A C 1
ATOM 1428 O O . GLU A 1 179 ? -20.552 -14.515 4.659 1.00 93.75 179 GLU A O 1
ATOM 1433 N N . GLY A 1 180 ? -21.763 -15.555 6.241 1.00 91.38 180 GLY A N 1
ATOM 1434 C CA . GLY A 1 180 ? -21.010 -16.809 6.239 1.00 91.38 180 GLY A CA 1
ATOM 1435 C C . GLY A 1 180 ? -19.688 -16.773 7.015 1.00 91.38 180 GLY A C 1
ATOM 1436 O O . GLY A 1 180 ? -18.961 -17.771 7.013 1.00 91.38 180 GLY A O 1
ATOM 1437 N N . ARG A 1 181 ? -19.343 -15.650 7.659 1.00 94.12 181 ARG A N 1
ATOM 1438 C CA . ARG A 1 181 ? -18.251 -15.551 8.637 1.00 94.12 181 ARG A CA 1
ATOM 1439 C C . ARG A 1 181 ? -18.841 -15.547 10.035 1.00 94.12 181 ARG A C 1
ATOM 1441 O O . ARG A 1 181 ? -19.769 -14.801 10.310 1.00 94.12 181 ARG A O 1
ATOM 1448 N N . GLU A 1 182 ? -18.261 -16.355 10.918 1.00 94.88 182 GLU A N 1
ATOM 1449 C CA . GLU A 1 182 ? -18.733 -16.446 12.294 1.00 94.88 182 GLU A CA 1
ATOM 1450 C C . GLU A 1 182 ? -18.613 -15.082 12.991 1.00 94.88 182 GLU A C 1
ATOM 1452 O O . GLU A 1 182 ? -17.514 -14.532 13.097 1.00 94.88 182 GLU A O 1
ATOM 1457 N N . VAL A 1 183 ? -19.735 -14.582 13.501 1.00 96.06 183 VAL A N 1
ATOM 1458 C CA . VAL A 1 183 ? -19.828 -13.515 14.493 1.00 96.06 183 VAL A CA 1
ATOM 1459 C C . VAL A 1 183 ? -19.241 -14.041 15.807 1.00 96.06 183 VAL A C 1
ATOM 1461 O O . VAL A 1 183 ? -19.736 -15.054 16.330 1.00 96.06 183 VAL A O 1
ATOM 1464 N N . PRO A 1 184 ? -18.211 -13.379 16.375 1.00 95.94 184 PRO A N 1
ATOM 1465 C CA . PRO A 1 184 ? -17.559 -13.834 17.595 1.00 95.94 184 PRO A CA 1
ATOM 1466 C C . PRO A 1 184 ? -18.565 -14.151 18.704 1.00 95.94 184 PRO A C 1
ATOM 1468 O O . PRO A 1 184 ? -19.513 -13.404 18.948 1.00 95.94 184 PRO A O 1
ATOM 1471 N N . LYS A 1 185 ? -18.331 -15.245 19.434 1.00 96.56 185 LYS A N 1
ATOM 1472 C CA . LYS A 1 185 ? -19.080 -15.536 20.661 1.00 96.56 185 LYS A CA 1
ATOM 1473 C C . LYS A 1 185 ? -18.886 -14.425 21.688 1.00 96.56 185 LYS A C 1
ATOM 1475 O O . LYS A 1 185 ? -19.830 -14.028 22.370 1.00 96.56 185 LYS A O 1
ATOM 1480 N N . SER A 1 186 ? -17.660 -13.921 21.773 1.00 96.81 186 SER A N 1
ATOM 1481 C CA . SER A 1 186 ? -17.343 -12.691 22.481 1.00 96.81 186 SER A CA 1
ATOM 1482 C C . SER A 1 186 ? -16.247 -11.929 21.752 1.00 96.81 186 SER A C 1
ATOM 1484 O O . SER A 1 186 ? -15.299 -12.550 21.271 1.00 96.81 186 SER A O 1
ATOM 1486 N N . GLU A 1 187 ? -16.342 -10.607 21.736 1.00 97.06 187 GLU A N 1
ATOM 1487 C CA . GLU A 1 187 ? -15.297 -9.714 21.242 1.00 97.06 187 GLU A CA 1
ATOM 1488 C C . GLU A 1 187 ? -15.091 -8.559 22.218 1.00 97.06 187 GLU A C 1
ATOM 1490 O O . GLU A 1 187 ? -16.055 -7.977 22.716 1.00 97.06 187 GLU A O 1
ATOM 1495 N N . GLU A 1 188 ? -13.832 -8.225 22.479 1.00 96.25 188 GLU A N 1
ATOM 1496 C CA . GLU A 1 188 ? -13.442 -7.010 23.193 1.00 96.25 188 GLU A CA 1
ATOM 1497 C C . GLU A 1 188 ? -12.605 -6.149 22.253 1.00 96.25 188 GLU A C 1
ATOM 1499 O O . GLU A 1 188 ? -11.506 -6.551 21.868 1.00 96.25 188 GLU A O 1
ATOM 1504 N N . VAL A 1 189 ? -13.117 -4.963 21.916 1.00 95.75 189 VAL A N 1
ATOM 1505 C CA . VAL A 1 189 ? -12.394 -3.950 21.144 1.00 95.75 189 VAL A CA 1
ATOM 1506 C C . VAL A 1 189 ? -12.026 -2.792 22.066 1.00 95.75 189 VAL A C 1
ATOM 1508 O O . VAL A 1 189 ? -12.888 -2.225 22.742 1.00 95.75 189 VAL A O 1
ATOM 1511 N N . VAL A 1 190 ? -10.753 -2.399 22.070 1.00 93.88 190 VAL A N 1
ATOM 1512 C CA . VAL A 1 190 ? -10.255 -1.233 22.809 1.00 93.88 190 VAL A CA 1
ATOM 1513 C C . VAL A 1 190 ? -9.611 -0.248 21.849 1.00 93.88 190 VAL A C 1
ATOM 1515 O O . VAL A 1 190 ? -8.657 -0.586 21.160 1.00 93.88 190 VAL A O 1
ATOM 1518 N N . LEU A 1 191 ? -10.084 0.996 21.841 1.00 92.38 191 LEU A N 1
ATOM 1519 C CA . LEU A 1 191 ? -9.482 2.100 21.101 1.00 92.38 191 LEU A CA 1
ATOM 1520 C C . LEU A 1 191 ? -8.932 3.110 22.099 1.00 92.38 191 L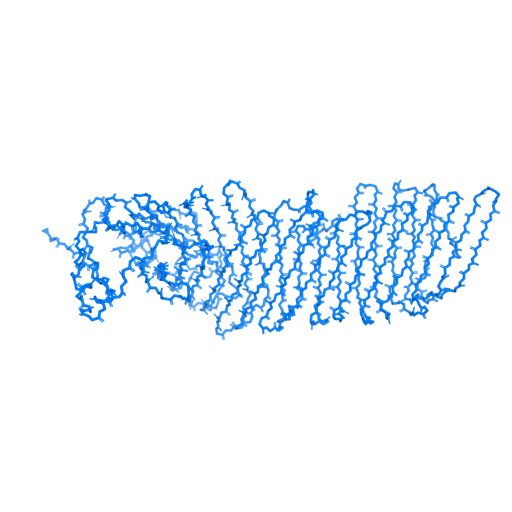EU A C 1
ATOM 1522 O O . LEU A 1 191 ? -9.686 3.817 22.766 1.00 92.38 191 LEU A O 1
ATOM 1526 N N . THR A 1 192 ? -7.610 3.196 22.193 1.00 91.06 192 THR A N 1
ATOM 1527 C CA . THR A 1 192 ? -6.933 4.259 22.932 1.00 91.06 192 THR A CA 1
ATOM 1528 C C . THR A 1 192 ? -6.475 5.346 21.979 1.00 91.06 192 THR A C 1
ATOM 1530 O O . THR A 1 192 ? -5.753 5.081 21.020 1.00 91.06 192 THR A O 1
ATOM 1533 N N . ILE A 1 193 ? -6.868 6.582 22.273 1.00 88.00 193 ILE A N 1
ATOM 1534 C CA . ILE A 1 193 ? -6.554 7.758 21.465 1.00 88.00 193 ILE A CA 1
ATOM 1535 C C . ILE A 1 193 ? -5.726 8.719 22.301 1.00 88.00 193 ILE A C 1
ATOM 1537 O O . ILE A 1 193 ? -6.088 9.065 23.431 1.00 88.00 193 ILE A O 1
ATOM 1541 N N . TYR A 1 194 ? -4.633 9.188 21.714 1.00 88.06 194 TYR A N 1
ATOM 1542 C CA . TYR A 1 194 ? -3.800 10.258 22.239 1.00 88.06 194 TYR A CA 1
ATOM 1543 C C . TYR A 1 194 ? -4.012 11.492 21.362 1.00 88.06 194 TYR A C 1
ATOM 1545 O O . TYR A 1 194 ? -3.257 11.691 20.418 1.00 88.06 194 TYR A O 1
ATOM 1553 N N . PRO A 1 195 ? -5.030 12.327 21.632 1.00 80.25 195 PRO A N 1
ATOM 1554 C CA . PRO A 1 195 ? -5.370 13.462 20.773 1.00 80.25 195 PRO A CA 1
ATOM 1555 C C . PRO A 1 195 ? -4.356 14.609 20.823 1.00 80.25 195 PRO A C 1
ATOM 1557 O O . PRO A 1 195 ? -4.435 15.513 20.007 1.00 80.25 195 PRO A O 1
ATOM 1560 N N . TYR A 1 196 ? -3.446 14.618 21.805 1.00 83.06 196 TYR A N 1
ATOM 1561 C CA . TYR A 1 196 ? -2.432 15.663 21.976 1.00 83.06 196 TYR A CA 1
ATOM 1562 C C . TYR A 1 196 ? -2.976 17.104 21.997 1.00 83.06 196 TYR A C 1
ATOM 1564 O O . TYR A 1 196 ? -2.278 18.018 21.594 1.00 83.06 196 TYR A O 1
ATOM 1572 N N . LEU A 1 197 ? -4.159 17.334 22.584 1.00 77.38 197 LEU A N 1
ATOM 1573 C CA . LEU A 1 197 ? -4.872 18.632 22.639 1.00 77.38 197 LEU A CA 1
ATOM 1574 C C . LEU A 1 197 ? -4.040 19.865 23.066 1.00 77.38 197 LEU A C 1
ATOM 1576 O O . LEU A 1 197 ? -4.453 20.997 22.852 1.00 77.38 197 LEU A O 1
ATOM 1580 N N . MET A 1 198 ? -2.899 19.668 23.729 1.00 75.00 198 MET A N 1
ATOM 1581 C CA . MET A 1 198 ? -2.015 20.734 24.226 1.00 75.00 198 MET A CA 1
ATOM 1582 C C . MET A 1 198 ? -0.726 20.885 23.404 1.00 75.00 198 MET A C 1
ATOM 1584 O O . MET A 1 198 ? 0.165 21.641 23.793 1.00 75.00 198 MET A O 1
ATOM 1588 N N . TYR A 1 199 ? -0.591 20.127 22.320 1.00 80.38 199 TYR A N 1
ATOM 1589 C CA . TYR A 1 199 ? 0.623 20.004 21.529 1.00 80.38 199 TYR A CA 1
ATOM 1590 C C . TYR A 1 199 ? 0.287 20.088 20.044 1.00 80.38 199 TYR A C 1
ATOM 1592 O O . TYR A 1 199 ? -0.748 19.607 19.598 1.00 80.38 199 TYR A O 1
ATOM 1600 N N . ASP A 1 200 ? 1.203 20.662 19.275 1.00 77.25 200 ASP A N 1
ATOM 1601 C CA . ASP A 1 200 ? 1.130 20.678 17.816 1.00 77.25 200 ASP A CA 1
ATOM 1602 C C . ASP A 1 200 ? 1.578 19.311 17.271 1.00 77.25 200 ASP A C 1
ATOM 1604 O O . ASP A 1 200 ? 2.736 19.111 16.893 1.00 77.25 200 ASP A O 1
ATOM 1608 N N . ARG A 1 201 ? 0.703 18.305 17.406 1.00 79.06 201 ARG A N 1
ATOM 1609 C CA . ARG A 1 201 ? 0.974 16.917 17.019 1.00 79.06 201 ARG A CA 1
ATOM 1610 C C . ARG A 1 201 ? -0.310 16.187 16.626 1.00 79.06 201 ARG A C 1
ATOM 1612 O O . ARG A 1 201 ? -1.307 16.267 17.334 1.00 79.06 201 ARG A O 1
ATOM 1619 N N . ASN A 1 202 ? -0.231 15.395 15.559 1.00 78.50 202 ASN A N 1
ATOM 1620 C CA . ASN A 1 202 ? -1.312 14.502 15.140 1.00 78.50 202 ASN A CA 1
ATOM 1621 C C . ASN A 1 202 ? -1.603 13.409 16.181 1.00 78.50 202 ASN A C 1
ATOM 1623 O O . ASN A 1 202 ? -0.684 12.986 16.892 1.00 78.50 202 ASN A O 1
ATOM 1627 N N . PRO A 1 203 ? -2.855 12.926 16.259 1.00 83.50 203 PRO A N 1
ATOM 1628 C CA . PRO A 1 203 ? -3.251 11.899 17.212 1.00 83.50 203 PRO A CA 1
ATOM 1629 C C . PRO A 1 203 ? -2.527 10.562 16.992 1.00 83.50 203 PRO A C 1
ATOM 1631 O O . PRO A 1 203 ? -2.308 10.150 15.856 1.00 83.50 203 PRO A O 1
ATOM 1634 N N . ASP A 1 204 ? -2.216 9.854 18.084 1.00 87.62 204 ASP A N 1
ATOM 1635 C CA . ASP A 1 204 ? -1.807 8.440 18.031 1.00 87.62 204 ASP A CA 1
ATOM 1636 C C . ASP A 1 204 ? -2.988 7.537 18.413 1.00 87.62 204 ASP A C 1
ATOM 1638 O O . ASP A 1 204 ? -3.765 7.870 19.316 1.00 87.62 204 ASP A O 1
ATOM 1642 N N . PHE A 1 205 ? -3.073 6.366 17.780 1.00 89.31 205 PHE A N 1
ATOM 1643 C CA . PHE A 1 205 ? -4.115 5.372 18.028 1.00 89.31 205 PHE A CA 1
ATOM 1644 C C . PHE A 1 205 ? -3.508 4.031 18.426 1.00 89.31 205 PHE A C 1
ATOM 1646 O O . PHE A 1 205 ? -2.505 3.579 17.866 1.00 89.31 205 PHE A O 1
ATOM 1653 N N . VAL A 1 206 ? -4.150 3.371 19.382 1.00 91.62 206 VAL A N 1
ATOM 1654 C CA . VAL A 1 206 ? -3.902 1.974 19.731 1.00 91.62 206 VAL A CA 1
ATOM 1655 C C . VAL A 1 206 ? -5.238 1.256 19.692 1.00 91.62 206 VAL A C 1
ATOM 1657 O O . VAL A 1 206 ? -6.142 1.613 20.441 1.00 91.62 206 VAL A O 1
ATOM 1660 N N . LEU A 1 207 ? -5.351 0.277 18.806 1.00 92.62 207 LEU A N 1
ATOM 1661 C CA . LEU A 1 207 ? -6.504 -0.593 18.669 1.00 92.62 207 LEU A CA 1
ATOM 1662 C C . LEU A 1 207 ? -6.130 -1.985 19.177 1.00 92.62 207 LEU A C 1
ATOM 1664 O O . LEU A 1 207 ? -5.145 -2.571 18.728 1.00 92.62 207 LEU A O 1
ATOM 1668 N N . GLU A 1 208 ? -6.902 -2.510 20.111 1.00 94.56 208 GLU A N 1
ATOM 1669 C CA . GLU A 1 208 ? -6.773 -3.871 20.624 1.00 94.56 208 GLU A CA 1
ATOM 1670 C C . GLU A 1 208 ? -8.071 -4.617 20.328 1.00 94.56 208 GLU A C 1
ATOM 1672 O O . GLU A 1 208 ? -9.150 -4.037 20.418 1.00 94.56 208 GLU A O 1
ATOM 1677 N N . SER A 1 209 ? -7.956 -5.880 19.934 1.00 95.19 209 SER A N 1
ATOM 1678 C CA . SER A 1 209 ? -9.081 -6.761 19.616 1.00 95.19 209 SER A CA 1
ATOM 1679 C C . SER A 1 209 ? -8.805 -8.134 20.208 1.00 95.19 209 SER A C 1
ATOM 1681 O O . SER A 1 209 ? -7.662 -8.600 20.141 1.00 95.19 209 SER A O 1
ATOM 1683 N N . THR A 1 210 ? -9.819 -8.772 20.798 1.00 96.06 210 THR A N 1
ATOM 1684 C CA . THR A 1 210 ? -9.699 -10.076 21.472 1.00 96.06 210 THR A CA 1
ATOM 1685 C C . THR A 1 210 ? -10.891 -10.993 21.152 1.00 96.06 210 THR A C 1
ATOM 1687 O O . THR A 1 210 ? -11.710 -11.264 22.036 1.00 96.06 210 THR A O 1
ATOM 1690 N N . PRO A 1 211 ? -10.973 -11.531 19.918 1.00 95.81 211 PRO A N 1
ATOM 1691 C CA . PRO A 1 211 ? -12.138 -12.300 19.500 1.00 95.81 211 PRO A CA 1
ATOM 1692 C C . PRO A 1 211 ? -12.064 -13.735 20.002 1.00 95.81 211 PRO A C 1
ATOM 1694 O O . PRO A 1 211 ? -11.000 -14.363 20.020 1.00 95.81 211 PRO A O 1
ATOM 1697 N N . SER A 1 212 ? -13.223 -14.269 20.378 1.00 95.19 212 SER A N 1
ATOM 1698 C CA . SER A 1 212 ? -13.425 -15.666 20.745 1.00 95.19 212 SER A CA 1
ATOM 1699 C C . SER A 1 212 ? -14.525 -16.264 19.882 1.00 95.19 212 SER A C 1
ATOM 1701 O O . SER A 1 212 ? -15.661 -15.794 19.899 1.00 95.19 212 SER A O 1
ATOM 1703 N N . PHE A 1 213 ? -14.195 -17.337 19.174 1.00 94.06 213 PHE A N 1
ATOM 1704 C CA . PHE A 1 213 ? -15.088 -18.058 18.270 1.00 94.06 213 PHE A CA 1
ATOM 1705 C C . PHE A 1 213 ? -15.332 -19.485 18.780 1.00 94.06 213 PHE A C 1
ATOM 1707 O O . PHE A 1 213 ? -14.488 -20.057 19.473 1.00 94.06 213 PHE A O 1
ATOM 1714 N N . GLU A 1 214 ? -16.470 -20.075 18.425 1.00 87.62 214 GLU A N 1
ATOM 1715 C CA . GLU A 1 214 ? -16.840 -21.451 18.774 1.00 87.62 214 GLU A CA 1
ATOM 1716 C C . GLU A 1 214 ? -16.591 -22.443 17.626 1.00 87.62 214 GLU A C 1
ATOM 1718 O O . GLU A 1 214 ? -16.232 -23.594 17.883 1.00 87.62 214 GLU A O 1
ATOM 1723 N N . GLY A 1 215 ? -16.773 -22.028 16.366 1.00 76.00 215 GLY A N 1
ATOM 1724 C CA . GLY A 1 215 ? -16.641 -22.873 15.170 1.00 76.00 215 GLY A CA 1
ATOM 1725 C C . GLY A 1 215 ? -15.214 -23.025 14.629 1.00 76.00 215 GLY A C 1
ATOM 1726 O O . GLY A 1 215 ? -14.984 -23.828 13.724 1.00 76.00 215 GLY A O 1
ATOM 1727 N N . GLY A 1 216 ? -14.249 -22.296 15.194 1.00 81.25 216 GLY A N 1
ATOM 1728 C CA . GLY A 1 216 ? -12.877 -22.188 14.698 1.00 81.25 216 GLY A CA 1
ATOM 1729 C C . GLY A 1 216 ? -12.505 -20.731 14.443 1.00 81.25 216 GLY A C 1
ATOM 1730 O O . GLY A 1 216 ? -13.169 -19.826 14.917 1.00 81.25 216 GLY A O 1
ATOM 1731 N N . GLU A 1 217 ? -11.420 -20.481 13.720 1.00 86.19 217 GLU A N 1
ATOM 1732 C CA . GLU A 1 217 ? -11.054 -19.115 13.331 1.00 86.19 217 GLU A CA 1
ATOM 1733 C C . GLU A 1 217 ? -11.956 -18.579 12.216 1.00 86.19 217 GLU A C 1
ATOM 1735 O O . GLU A 1 217 ? -12.236 -19.292 11.253 1.00 86.19 217 GLU A O 1
ATOM 1740 N N . SER A 1 218 ? -12.346 -17.310 12.331 1.00 93.56 218 SER A N 1
ATOM 1741 C CA . SER A 1 218 ? -13.135 -16.588 11.332 1.00 93.56 218 SER A CA 1
ATOM 1742 C C . SER A 1 218 ? -12.482 -15.252 10.980 1.00 93.56 218 SER A C 1
ATOM 1744 O O . SER A 1 218 ? -11.568 -14.792 11.667 1.00 93.56 218 SER A O 1
ATOM 1746 N N . ASP A 1 219 ? -12.942 -14.643 9.894 1.00 94.56 219 ASP A N 1
ATOM 1747 C CA . ASP A 1 219 ? -12.490 -13.331 9.436 1.00 94.56 219 ASP A CA 1
ATOM 1748 C C . ASP A 1 219 ? -13.380 -12.241 10.057 1.00 94.56 219 ASP A C 1
ATOM 1750 O O . ASP A 1 219 ? -14.577 -12.452 10.256 1.00 94.56 219 ASP A O 1
ATOM 1754 N N . MET A 1 220 ? -12.803 -11.079 10.363 1.00 95.00 220 MET A N 1
ATOM 1755 C CA . MET A 1 220 ? -13.522 -9.955 10.973 1.00 95.00 220 MET A CA 1
ATOM 1756 C C . MET A 1 220 ? -12.864 -8.633 10.581 1.00 95.00 220 MET A C 1
ATOM 1758 O O . MET A 1 220 ? -11.635 -8.553 10.495 1.00 95.00 220 MET A O 1
ATOM 1762 N N . ASP A 1 221 ? -13.672 -7.596 10.405 1.00 95.50 221 ASP A N 1
ATOM 1763 C CA . ASP A 1 221 ? -13.206 -6.234 10.169 1.00 95.50 221 ASP A CA 1
ATOM 1764 C C . ASP A 1 221 ? -13.349 -5.413 11.449 1.00 95.50 221 ASP A C 1
ATOM 1766 O O . ASP A 1 221 ? -14.438 -5.320 12.010 1.00 95.50 221 ASP A O 1
ATOM 1770 N N . LEU A 1 222 ? -12.265 -4.788 11.903 1.00 95.00 222 LEU A N 1
ATOM 1771 C CA . LEU A 1 222 ? -12.306 -3.812 12.989 1.00 95.00 222 LEU A CA 1
ATOM 1772 C C . LEU A 1 222 ? -12.587 -2.421 12.433 1.00 95.00 222 LEU A C 1
ATOM 1774 O O . LEU A 1 222 ? -11.962 -2.007 11.458 1.00 95.00 222 LEU A O 1
ATOM 1778 N N . ILE A 1 223 ? -13.479 -1.684 13.087 1.00 94.19 223 ILE A N 1
ATOM 1779 C CA . ILE A 1 223 ? -13.924 -0.355 12.670 1.00 94.19 223 ILE A CA 1
ATOM 1780 C C . ILE A 1 223 ? -13.473 0.654 13.722 1.00 94.19 223 ILE A C 1
ATOM 1782 O O . ILE A 1 223 ? -13.816 0.531 14.899 1.00 94.19 223 ILE A O 1
ATOM 1786 N N . ALA A 1 224 ? -12.738 1.680 13.300 1.00 92.12 224 ALA A N 1
ATOM 1787 C CA . ALA A 1 224 ? -12.356 2.801 14.147 1.00 92.12 224 ALA A CA 1
ATOM 1788 C C . ALA A 1 224 ? -12.505 4.123 13.388 1.00 92.12 224 ALA A C 1
ATOM 1790 O O . ALA A 1 224 ? -12.016 4.262 12.272 1.00 92.12 224 ALA A O 1
ATOM 1791 N N . ARG A 1 225 ? -13.137 5.125 14.002 1.00 90.88 225 ARG A N 1
ATOM 1792 C CA . ARG A 1 225 ? -13.211 6.484 13.447 1.00 90.88 225 ARG A CA 1
ATOM 1793 C C . ARG A 1 225 ? -12.885 7.518 14.508 1.00 90.88 225 ARG A C 1
ATOM 1795 O O . ARG A 1 225 ? -13.302 7.380 15.656 1.00 90.88 225 ARG A O 1
ATOM 1802 N N . TYR A 1 226 ? -12.184 8.569 14.114 1.00 88.81 226 TYR A N 1
ATOM 1803 C CA . TYR A 1 226 ? -11.974 9.762 14.917 1.00 88.81 226 TYR A CA 1
ATOM 1804 C C . TYR A 1 226 ? -12.203 10.999 14.058 1.00 88.81 226 TYR A C 1
ATOM 1806 O O . TYR A 1 226 ? -11.430 11.279 13.144 1.00 88.81 226 TYR A O 1
ATOM 1814 N N . SER A 1 227 ? -13.264 11.737 14.351 1.00 90.06 227 SER A N 1
ATOM 1815 C CA . SER A 1 227 ? -13.637 12.955 13.633 1.00 90.06 227 SER A CA 1
ATOM 1816 C C . SER A 1 227 ? -13.878 14.103 14.598 1.00 90.06 227 SER A C 1
ATOM 1818 O O . SER A 1 227 ? -14.047 13.900 15.799 1.00 90.06 227 SER A O 1
ATOM 1820 N N . GLY A 1 228 ? -13.856 15.333 14.102 1.00 88.69 228 GLY A N 1
ATOM 1821 C CA . GLY A 1 228 ? -14.059 16.484 14.961 1.00 88.69 228 GLY A CA 1
ATOM 1822 C C . GLY A 1 228 ? -13.570 17.800 14.392 1.00 88.69 228 GLY A C 1
ATOM 1823 O O . GLY A 1 228 ? -13.298 17.949 13.199 1.00 88.69 228 GLY A O 1
ATOM 1824 N N . ASN A 1 229 ? -13.475 18.773 15.290 1.00 85.88 229 ASN A N 1
ATOM 1825 C CA . ASN A 1 229 ? -12.841 20.051 15.036 1.00 85.88 229 ASN A CA 1
ATOM 1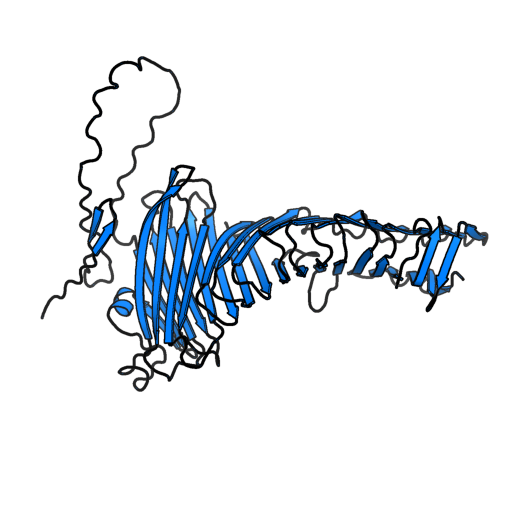826 C C . ASN A 1 229 ? -11.956 20.445 16.220 1.00 85.88 229 ASN A C 1
ATOM 1828 O O . ASN A 1 229 ? -12.303 20.206 17.371 1.00 85.88 229 ASN A O 1
ATOM 1832 N N . PHE A 1 230 ? -10.791 21.022 15.945 1.00 80.69 230 PHE A N 1
ATOM 1833 C CA . PHE A 1 230 ? -9.898 21.554 16.971 1.00 80.69 230 PHE A CA 1
ATOM 1834 C C . PHE A 1 230 ? -8.918 22.548 16.344 1.00 80.69 230 PHE A C 1
ATOM 1836 O O . PHE A 1 230 ? -8.492 22.368 15.210 1.00 80.69 230 PHE A O 1
ATOM 1843 N N . GLY A 1 231 ? -8.577 23.628 17.054 1.00 73.31 231 GLY A N 1
ATOM 1844 C CA . GLY A 1 231 ? -7.560 24.581 16.586 1.00 73.31 231 GLY A CA 1
ATOM 1845 C C . GLY A 1 231 ? -7.917 25.377 15.320 1.00 73.31 231 GLY A C 1
ATOM 1846 O O . GLY A 1 231 ? -7.063 26.083 14.798 1.00 73.31 231 GLY A O 1
ATOM 1847 N N . GLY A 1 232 ? -9.168 25.310 14.851 1.00 75.25 232 GLY A N 1
ATOM 1848 C CA . GLY A 1 232 ? -9.609 25.892 13.576 1.00 75.25 232 GLY A CA 1
ATOM 1849 C C . GLY A 1 232 ? -9.670 24.886 12.424 1.00 75.25 232 GLY A C 1
ATOM 1850 O O . GLY A 1 232 ? -10.258 25.208 11.393 1.00 75.25 232 GLY A O 1
ATOM 1851 N N . ASP A 1 233 ? -9.154 23.675 12.631 1.00 78.31 233 ASP A N 1
ATOM 1852 C CA . ASP A 1 233 ? -9.191 22.586 11.664 1.00 78.31 233 ASP A CA 1
ATOM 1853 C C . ASP A 1 233 ? -10.380 21.656 11.913 1.00 78.31 233 ASP A C 1
ATOM 1855 O O . ASP A 1 233 ? -10.849 21.476 13.041 1.00 78.31 233 ASP A O 1
ATOM 1859 N N . THR A 1 234 ? -10.862 21.046 10.836 1.00 84.62 234 THR A N 1
ATOM 1860 C CA . THR A 1 234 ? -11.821 19.937 10.851 1.00 84.62 234 THR A CA 1
ATOM 1861 C C . THR A 1 234 ? -11.121 18.686 10.357 1.00 84.62 234 THR A C 1
ATOM 1863 O O . THR A 1 234 ? -10.380 18.747 9.376 1.00 84.62 234 THR A O 1
ATOM 1866 N N . PHE A 1 235 ? -11.356 17.561 11.019 1.00 84.06 235 PHE A N 1
ATOM 1867 C CA . PHE A 1 235 ? -10.728 16.292 10.680 1.00 84.06 235 PHE A CA 1
ATOM 1868 C C . PHE A 1 235 ? -11.746 15.155 10.733 1.00 84.06 235 PHE A C 1
ATOM 1870 O O . PHE A 1 235 ? -12.703 15.177 11.509 1.00 84.06 235 PHE A O 1
ATOM 1877 N N . ASP A 1 236 ? -11.527 14.151 9.899 1.00 86.31 236 ASP A N 1
ATOM 1878 C CA . ASP A 1 236 ? -12.259 12.896 9.868 1.00 86.31 236 ASP A CA 1
ATOM 1879 C C . ASP A 1 236 ? -11.275 11.799 9.477 1.00 86.31 236 ASP A C 1
ATOM 1881 O O . ASP A 1 236 ? -10.700 11.842 8.392 1.00 86.31 236 ASP A O 1
ATOM 1885 N N . HIS A 1 237 ? -11.038 10.861 10.383 1.00 83.94 237 HIS A N 1
ATOM 1886 C CA . HIS A 1 237 ? -10.149 9.727 10.195 1.00 83.94 237 HIS A CA 1
ATOM 1887 C C . HIS A 1 237 ? -10.974 8.458 10.335 1.00 83.94 237 HIS A C 1
ATOM 1889 O O . HIS A 1 237 ? -11.391 8.135 11.445 1.00 83.94 237 HIS A O 1
ATOM 1895 N N . ASN A 1 238 ? -11.195 7.728 9.248 1.00 86.31 238 ASN A N 1
ATOM 1896 C CA . ASN A 1 238 ? -11.856 6.431 9.266 1.00 86.31 238 ASN A CA 1
ATOM 1897 C C . ASN A 1 238 ? -10.841 5.331 8.949 1.00 86.31 238 ASN A C 1
ATOM 1899 O O . ASN A 1 238 ? -10.123 5.410 7.955 1.00 86.31 238 ASN A O 1
ATOM 1903 N N . VAL A 1 239 ? -10.775 4.314 9.800 1.00 85.94 239 VAL A N 1
ATOM 1904 C CA . VAL A 1 239 ? -9.867 3.174 9.692 1.00 85.94 239 VAL A CA 1
ATOM 1905 C C . VAL A 1 239 ? -10.690 1.895 9.769 1.00 85.94 239 VAL A C 1
ATOM 1907 O O . VAL A 1 239 ? -11.409 1.666 10.740 1.00 85.94 239 VAL A O 1
ATOM 1910 N N . VAL A 1 240 ? -10.533 1.035 8.768 1.00 89.62 240 VAL A N 1
ATOM 1911 C CA . VAL A 1 240 ? -11.048 -0.336 8.779 1.00 89.62 240 VAL A CA 1
ATOM 1912 C C . VAL A 1 240 ? -9.869 -1.293 8.692 1.00 89.62 240 VAL A C 1
ATOM 1914 O O . VAL A 1 240 ? -9.021 -1.141 7.814 1.00 89.62 240 VAL A O 1
ATOM 1917 N N . ILE A 1 241 ? -9.794 -2.263 9.602 1.00 90.31 241 ILE A N 1
ATOM 1918 C CA . ILE A 1 241 ? -8.739 -3.280 9.607 1.00 90.31 241 ILE A CA 1
ATOM 1919 C C . ILE A 1 241 ? -9.356 -4.660 9.424 1.00 90.31 241 ILE A C 1
ATOM 1921 O O . ILE A 1 241 ? -9.871 -5.244 10.376 1.00 90.31 241 ILE A O 1
ATOM 1925 N N . SER A 1 242 ? -9.242 -5.205 8.217 1.00 91.75 242 SER A N 1
ATOM 1926 C CA . SER A 1 242 ? -9.663 -6.574 7.925 1.00 91.75 242 SER A CA 1
ATOM 1927 C C . SER A 1 242 ? -8.642 -7.578 8.421 1.00 91.75 242 SER A C 1
ATOM 1929 O O . SER A 1 242 ? -7.477 -7.526 8.020 1.00 91.75 242 SER A O 1
ATOM 1931 N N . CYS A 1 243 ? -9.080 -8.510 9.264 1.00 90.12 243 CYS A N 1
ATOM 1932 C CA . CYS A 1 243 ? -8.239 -9.515 9.900 1.00 90.12 243 CYS A CA 1
ATOM 1933 C C . CYS A 1 243 ? -8.596 -10.917 9.402 1.00 90.12 243 CYS A C 1
ATOM 1935 O O . CYS A 1 243 ? -9.727 -11.368 9.573 1.00 90.12 243 CYS A O 1
ATOM 1937 N N . GLN A 1 244 ? -7.621 -11.612 8.805 1.00 91.31 244 GLN A N 1
ATOM 1938 C CA . GLN A 1 244 ? -7.816 -12.935 8.204 1.00 91.31 244 GLN A CA 1
ATOM 1939 C C . GLN A 1 244 ? -6.724 -13.931 8.649 1.00 91.31 244 GLN A C 1
ATOM 1941 O O . GLN A 1 244 ? -5.589 -13.8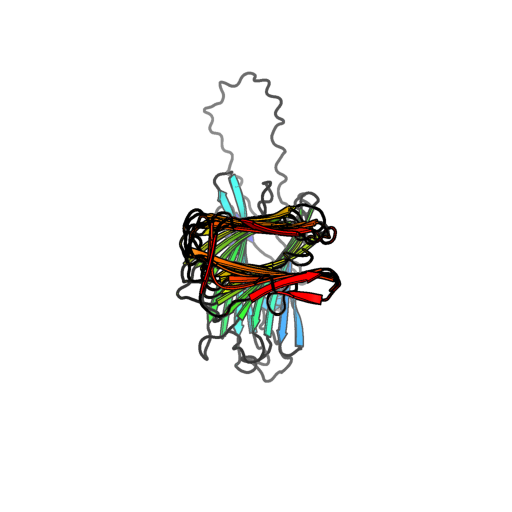64 8.152 1.00 91.31 244 GLN A O 1
ATOM 1946 N N . PRO A 1 245 ? -7.024 -14.862 9.573 1.00 91.50 245 PRO A N 1
ATOM 1947 C CA . PRO A 1 245 ? -8.183 -14.839 10.470 1.00 91.50 245 PRO A CA 1
ATOM 1948 C C . PRO A 1 245 ? -8.063 -13.739 11.535 1.00 91.50 245 PRO A C 1
ATOM 1950 O O . PRO A 1 245 ? -6.967 -13.245 11.826 1.00 91.50 245 PRO A O 1
ATOM 1953 N N . ALA A 1 246 ? -9.183 -13.382 12.156 1.00 92.25 246 ALA A N 1
ATOM 1954 C CA . ALA A 1 246 ? -9.226 -12.498 13.309 1.00 92.25 246 ALA A CA 1
ATOM 1955 C C . ALA A 1 246 ? -8.719 -13.220 14.563 1.00 92.25 246 ALA A C 1
ATOM 1957 O O . ALA A 1 246 ? -9.159 -14.317 14.908 1.00 92.25 246 ALA A O 1
ATOM 1958 N N . ILE A 1 247 ? -7.752 -12.610 15.244 1.00 91.94 247 ILE A N 1
ATOM 1959 C CA . ILE A 1 247 ? -7.123 -13.148 16.453 1.00 91.94 247 ILE A CA 1
ATOM 1960 C C . ILE A 1 247 ? -6.815 -12.010 17.415 1.00 91.94 247 ILE A C 1
ATOM 1962 O O . ILE A 1 247 ? -6.704 -10.857 16.994 1.00 91.94 247 ILE A O 1
ATOM 1966 N N . SER A 1 248 ? -6.565 -12.354 18.680 1.00 93.75 248 SER A N 1
ATOM 1967 C CA . SER A 1 248 ? -6.148 -11.368 19.672 1.00 93.75 248 SER A CA 1
ATOM 1968 C C . SER A 1 248 ? -4.908 -10.610 19.203 1.00 93.75 248 SER A C 1
ATOM 1970 O O . SER A 1 248 ? -3.853 -11.218 18.975 1.00 93.75 248 SER A O 1
ATOM 1972 N N . SER A 1 249 ? -5.034 -9.297 19.034 1.00 92.75 249 SER A N 1
ATOM 1973 C CA . SER A 1 249 ? -3.965 -8.468 18.490 1.00 92.75 249 SER A CA 1
ATOM 1974 C C . SER A 1 249 ? -4.024 -7.030 18.991 1.00 92.75 249 SER A C 1
ATOM 1976 O O . SER A 1 249 ? -5.086 -6.492 19.288 1.00 92.75 249 SER A O 1
ATOM 1978 N N . THR A 1 250 ? -2.849 -6.411 19.063 1.00 93.69 250 THR A N 1
ATOM 1979 C CA . THR A 1 250 ? -2.682 -4.981 19.324 1.00 93.69 250 THR A CA 1
ATOM 1980 C C . THR A 1 250 ? -2.080 -4.340 18.088 1.00 93.69 250 THR A C 1
ATOM 1982 O O . THR A 1 250 ? -1.017 -4.762 17.627 1.00 93.69 250 THR A O 1
ATOM 1985 N N . ILE A 1 251 ? -2.733 -3.306 17.572 1.00 91.00 251 ILE A N 1
ATOM 1986 C CA . ILE A 1 251 ? -2.308 -2.525 16.417 1.00 91.00 251 ILE A CA 1
ATOM 1987 C C . ILE A 1 251 ? -2.147 -1.081 16.874 1.00 91.00 251 ILE A C 1
ATOM 1989 O O . ILE A 1 251 ? -3.095 -0.446 17.322 1.00 91.00 251 ILE A O 1
ATOM 1993 N N . LYS A 1 252 ? -0.933 -0.546 16.769 1.00 91.25 252 LYS A N 1
ATOM 1994 C CA . LYS A 1 252 ? -0.669 0.878 16.986 1.00 91.25 252 LYS A CA 1
ATOM 1995 C C . LYS A 1 252 ? -0.463 1.544 15.648 1.00 91.25 252 LYS A C 1
ATOM 1997 O O . LYS A 1 252 ? 0.275 1.020 14.813 1.00 91.25 252 LYS A O 1
ATOM 2002 N N . PHE A 1 253 ? -1.084 2.697 15.485 1.00 86.06 253 PHE A N 1
ATOM 2003 C CA . PHE A 1 253 ? -1.084 3.432 14.240 1.00 86.06 253 PHE A CA 1
ATOM 2004 C C . PHE A 1 253 ? -0.989 4.928 14.515 1.00 86.06 253 PHE A C 1
ATOM 2006 O O . PHE A 1 253 ? -1.781 5.481 15.279 1.00 86.06 253 PHE A O 1
ATOM 2013 N N . THR A 1 254 ? -0.019 5.577 13.878 1.00 86.56 254 THR A N 1
ATOM 2014 C CA . THR A 1 254 ? 0.131 7.034 13.900 1.00 86.56 254 THR A CA 1
ATOM 2015 C C . THR A 1 254 ? -0.144 7.562 12.496 1.00 86.56 254 THR A C 1
ATOM 2017 O O . THR A 1 254 ? 0.718 7.416 11.627 1.00 86.56 254 THR A O 1
ATOM 2020 N N . PRO A 1 255 ? -1.326 8.133 12.230 1.00 81.50 255 PRO A N 1
ATOM 2021 C CA . PRO A 1 255 ? -1.627 8.774 10.961 1.00 81.50 255 PRO A CA 1
ATOM 2022 C C . PRO A 1 255 ? -1.121 10.219 10.907 1.00 81.50 255 PRO A C 1
ATOM 2024 O O . PRO A 1 255 ? -1.300 11.010 11.830 1.00 81.50 255 PRO A O 1
ATOM 2027 N N . ASP A 1 256 ? -0.536 10.586 9.777 1.00 81.25 256 ASP A N 1
ATOM 2028 C CA . ASP A 1 256 ? -0.221 11.958 9.389 1.00 81.25 256 ASP A CA 1
ATOM 2029 C C . ASP A 1 256 ? -0.440 12.061 7.877 1.00 81.25 256 ASP A C 1
ATOM 2031 O O . ASP A 1 256 ? 0.431 11.749 7.062 1.00 81.25 256 ASP A O 1
ATOM 2035 N N . PHE A 1 257 ? -1.679 12.397 7.526 1.00 76.12 257 PHE A N 1
ATOM 2036 C CA . PHE A 1 257 ? -2.215 12.314 6.177 1.00 76.12 257 PHE A CA 1
ATOM 2037 C C . PHE A 1 257 ? -2.655 13.688 5.678 1.00 76.12 257 PHE A C 1
ATOM 2039 O O . PHE A 1 257 ? -3.415 14.391 6.338 1.00 76.12 257 PHE A O 1
ATOM 2046 N N . ASP A 1 258 ? -2.202 14.023 4.480 1.00 71.19 258 ASP A N 1
ATOM 2047 C CA . ASP A 1 258 ? -2.521 15.223 3.714 1.00 71.19 258 ASP A CA 1
ATOM 2048 C C . ASP A 1 258 ? -2.556 14.819 2.227 1.00 71.19 258 ASP A C 1
ATOM 2050 O O . ASP A 1 258 ? -1.923 13.844 1.823 1.00 71.19 258 ASP A O 1
ATOM 2054 N N . MET A 1 259 ? -3.251 15.578 1.387 1.00 68.81 259 MET A N 1
ATOM 2055 C CA . MET A 1 259 ? -3.368 15.383 -0.060 1.00 68.81 259 MET A CA 1
ATOM 2056 C C . MET A 1 259 ? -2.017 15.172 -0.773 1.00 68.81 259 MET A C 1
ATOM 2058 O O . MET A 1 259 ? -1.959 14.549 -1.834 1.00 68.81 259 MET A O 1
ATOM 2062 N N . HIS A 1 260 ? -0.919 15.684 -0.213 1.00 73.62 260 HIS A N 1
ATOM 2063 C CA . HIS A 1 260 ? 0.430 15.549 -0.771 1.00 73.62 260 HIS A CA 1
ATOM 2064 C C . HIS A 1 260 ? 1.376 14.687 0.063 1.00 73.6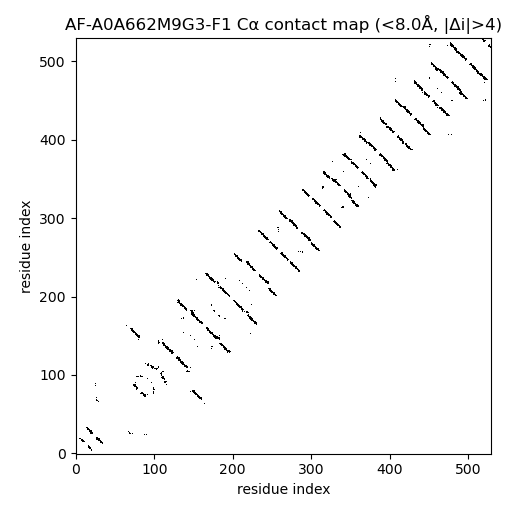2 260 HIS A C 1
ATOM 2066 O O . HIS A 1 260 ? 2.560 14.580 -0.279 1.00 73.62 260 HIS A O 1
ATOM 2072 N N . LYS A 1 261 ? 0.899 14.104 1.164 1.00 79.56 261 LYS A N 1
ATOM 2073 C CA . LYS A 1 261 ? 1.752 13.427 2.134 1.00 79.56 261 LYS A CA 1
ATOM 2074 C C . LYS A 1 261 ? 1.006 12.313 2.859 1.00 79.56 261 LYS A C 1
ATOM 2076 O O . LYS A 1 261 ? -0.009 12.530 3.505 1.00 79.56 261 LYS A O 1
ATOM 2081 N N . ILE A 1 262 ? 1.594 11.127 2.835 1.00 81.81 262 ILE A N 1
ATOM 2082 C CA . ILE A 1 262 ? 1.257 10.034 3.739 1.00 81.81 262 ILE A CA 1
ATOM 2083 C C . ILE A 1 262 ? 2.476 9.811 4.614 1.00 81.81 262 ILE A C 1
ATOM 2085 O O . ILE A 1 262 ? 3.528 9.411 4.134 1.00 81.81 262 ILE A O 1
ATOM 2089 N N . ASN A 1 263 ? 2.354 10.088 5.898 1.00 86.12 263 ASN A N 1
ATOM 2090 C CA . ASN A 1 263 ? 3.370 9.775 6.879 1.00 86.12 263 ASN A CA 1
ATOM 2091 C C . ASN A 1 263 ? 2.707 8.933 7.955 1.00 86.12 263 ASN A C 1
ATOM 2093 O O . ASN A 1 263 ? 1.786 9.378 8.627 1.00 86.12 263 ASN A O 1
ATOM 2097 N N . THR A 1 264 ? 3.118 7.683 8.083 1.00 86.81 264 THR A N 1
ATOM 2098 C CA . THR A 1 264 ? 2.496 6.805 9.058 1.00 86.81 264 THR A CA 1
ATOM 2099 C C . THR A 1 264 ? 3.464 5.796 9.624 1.00 86.81 264 THR A C 1
ATOM 2101 O O . THR A 1 264 ? 4.403 5.374 8.952 1.00 86.81 264 THR A O 1
ATOM 2104 N N . SER A 1 265 ? 3.233 5.411 10.874 1.00 89.19 265 SER A N 1
ATOM 2105 C CA . SER A 1 265 ? 3.848 4.241 11.478 1.00 89.19 265 SER A CA 1
ATOM 2106 C C . SER A 1 265 ? 2.772 3.245 11.881 1.00 89.19 265 SER A C 1
ATOM 2108 O O . SER A 1 265 ? 1.722 3.613 12.411 1.00 89.19 265 SER A O 1
ATOM 2110 N N . ILE A 1 266 ? 3.048 1.972 11.618 1.00 89.00 266 ILE A N 1
ATOM 2111 C CA . ILE A 1 266 ? 2.206 0.846 12.003 1.00 89.00 266 ILE A CA 1
ATOM 2112 C C . ILE A 1 266 ? 3.076 -0.100 12.814 1.00 89.00 266 ILE A C 1
ATOM 2114 O O . ILE A 1 266 ? 4.163 -0.487 12.385 1.00 89.00 266 ILE A O 1
ATOM 2118 N N . SER A 1 267 ? 2.585 -0.506 13.980 1.00 91.38 267 SER A N 1
ATOM 2119 C CA . SER A 1 267 ? 3.147 -1.637 14.711 1.00 91.38 267 SER A CA 1
ATOM 2120 C C . SER A 1 267 ? 2.047 -2.596 15.114 1.00 91.38 267 SER A C 1
ATOM 2122 O O . SER A 1 267 ? 0.961 -2.168 15.499 1.00 91.38 267 SER A O 1
ATOM 2124 N N . ARG A 1 268 ? 2.328 -3.891 15.029 1.00 90.06 268 ARG A N 1
ATOM 2125 C CA . ARG A 1 268 ? 1.371 -4.940 15.349 1.00 90.06 268 ARG A CA 1
ATOM 2126 C C . ARG A 1 268 ? 2.025 -6.031 16.173 1.00 90.06 268 ARG A C 1
ATOM 2128 O O . ARG A 1 268 ? 3.135 -6.461 15.861 1.00 90.06 268 ARG A O 1
ATOM 2135 N N . THR A 1 269 ? 1.294 -6.512 17.174 1.00 91.69 269 THR A N 1
ATOM 2136 C CA . THR A 1 269 ? 1.666 -7.666 17.996 1.00 91.69 269 THR A CA 1
ATOM 2137 C C . THR A 1 269 ? 0.493 -8.638 18.104 1.00 91.69 269 THR A C 1
ATOM 2139 O O . THR A 1 269 ? -0.616 -8.226 18.434 1.00 91.69 269 THR A O 1
ATOM 2142 N N . ALA A 1 270 ? 0.734 -9.924 17.847 1.00 90.81 270 ALA A N 1
ATOM 2143 C CA . ALA A 1 270 ? -0.201 -11.011 18.141 1.00 90.81 270 ALA A CA 1
ATOM 2144 C C . ALA A 1 270 ? 0.520 -12.345 18.376 1.00 90.81 270 ALA A C 1
ATOM 2146 O O . ALA A 1 270 ? 1.734 -12.472 18.217 1.00 90.81 270 ALA A O 1
ATOM 2147 N N . ASN A 1 271 ? -0.244 -13.383 18.722 1.00 87.50 271 ASN A N 1
ATOM 2148 C CA . ASN A 1 271 ? 0.307 -14.701 19.042 1.00 87.50 271 ASN A CA 1
ATOM 2149 C C . ASN A 1 271 ? 0.725 -15.542 17.811 1.00 87.50 271 ASN A C 1
ATOM 2151 O O . ASN A 1 271 ? 1.480 -16.512 17.973 1.00 87.50 271 ASN A O 1
ATOM 2155 N N . ARG A 1 272 ? 0.291 -15.177 16.595 1.00 85.81 272 ARG A N 1
ATOM 2156 C CA . ARG A 1 272 ? 0.611 -15.841 15.314 1.00 85.81 272 ARG A CA 1
ATOM 2157 C C . ARG A 1 272 ? 0.471 -14.904 14.105 1.00 85.81 272 ARG A C 1
ATOM 2159 O O . ARG A 1 272 ? 0.064 -13.747 14.241 1.00 85.81 272 ARG A O 1
ATOM 2166 N N . ASP A 1 273 ? 0.839 -15.424 12.941 1.00 85.50 273 ASP A N 1
ATOM 2167 C CA . ASP A 1 273 ? 0.828 -14.704 11.667 1.00 85.50 273 ASP A CA 1
ATOM 2168 C C . ASP A 1 273 ? -0.592 -14.670 11.078 1.00 85.50 273 ASP A C 1
ATOM 2170 O O . ASP A 1 273 ? -1.318 -15.661 11.174 1.00 85.50 273 ASP A O 1
ATOM 2174 N N . THR A 1 274 ? -0.983 -13.540 10.484 1.00 84.62 274 THR A N 1
ATOM 2175 C CA . THR A 1 274 ? -2.299 -13.322 9.847 1.00 84.62 274 THR A CA 1
ATOM 2176 C C . THR A 1 274 ? -2.169 -12.365 8.663 1.00 84.62 274 THR A C 1
ATOM 2178 O O . THR A 1 274 ? -1.164 -11.675 8.523 1.00 84.62 274 THR A O 1
ATOM 2181 N N . THR A 1 275 ? -3.178 -12.275 7.802 1.00 83.94 275 THR A N 1
ATOM 2182 C CA . THR A 1 275 ? -3.258 -11.206 6.792 1.00 83.94 275 THR A CA 1
ATOM 2183 C C . THR A 1 275 ? -4.044 -10.028 7.361 1.00 83.94 275 THR A C 1
ATOM 2185 O O . THR A 1 275 ? -5.091 -10.246 7.972 1.00 83.94 275 THR A O 1
ATOM 2188 N N . LEU A 1 276 ? -3.536 -8.800 7.188 1.00 83.81 276 LEU A N 1
ATOM 2189 C CA . LEU A 1 276 ? -4.204 -7.575 7.632 1.00 83.81 276 LEU A CA 1
ATOM 2190 C C . LEU A 1 276 ? -4.354 -6.592 6.467 1.00 83.81 276 LEU A C 1
ATOM 2192 O O . LEU A 1 276 ? -3.375 -6.223 5.820 1.00 83.81 276 LEU A O 1
ATOM 2196 N N . THR A 1 277 ? -5.567 -6.105 6.236 1.00 82.31 277 THR A N 1
ATOM 2197 C CA . THR A 1 277 ? -5.800 -5.010 5.285 1.00 82.31 277 THR A CA 1
ATOM 2198 C C . THR A 1 277 ? -6.240 -3.779 6.050 1.00 82.31 277 THR A C 1
ATOM 2200 O O . THR A 1 277 ? -7.314 -3.797 6.637 1.00 82.31 277 THR A O 1
ATOM 2203 N N . LEU A 1 278 ? -5.419 -2.725 6.057 1.00 80.94 278 LEU A N 1
ATOM 2204 C CA . LEU A 1 278 ? -5.777 -1.442 6.651 1.00 80.94 278 LEU A CA 1
ATOM 2205 C C . LEU A 1 278 ? -6.289 -0.512 5.553 1.00 80.94 278 LEU A C 1
ATOM 2207 O O . LEU A 1 278 ? -5.544 -0.040 4.697 1.00 80.94 278 LEU A O 1
ATOM 2211 N N . SER A 1 279 ? -7.573 -0.217 5.601 1.00 81.44 279 SER A N 1
ATOM 2212 C CA . SER A 1 279 ? -8.205 0.785 4.756 1.00 81.44 279 SER A CA 1
ATOM 2213 C C . SER A 1 279 ? -8.356 2.073 5.552 1.00 81.44 279 SER A C 1
ATOM 2215 O O . SER A 1 279 ? -8.932 2.063 6.637 1.00 81.44 279 SER A O 1
ATOM 2217 N N . TYR A 1 280 ? -7.827 3.176 5.027 1.00 77.00 280 TYR A N 1
ATOM 2218 C CA . TYR A 1 280 ? -7.959 4.502 5.614 1.00 77.00 280 TYR A CA 1
ATOM 2219 C C . TYR A 1 280 ? -8.691 5.438 4.645 1.00 77.00 280 TYR A C 1
ATOM 2221 O O . TYR A 1 280 ? -8.282 5.628 3.501 1.00 77.00 280 TYR A O 1
ATOM 2229 N N . ASP A 1 281 ? -9.765 6.060 5.111 1.00 77.44 281 ASP A N 1
ATOM 2230 C CA . ASP A 1 281 ? -10.445 7.146 4.404 1.00 77.44 281 ASP A CA 1
ATOM 2231 C C . ASP A 1 281 ? -10.447 8.361 5.325 1.00 77.44 281 ASP A C 1
ATOM 2233 O O . ASP A 1 281 ? -10.910 8.281 6.466 1.00 77.44 281 ASP A O 1
ATOM 2237 N N . GLY A 1 282 ? -9.860 9.464 4.864 1.00 70.12 282 GLY A N 1
ATOM 2238 C CA . GLY A 1 282 ? -9.723 10.655 5.676 1.00 70.12 282 GLY A CA 1
ATOM 2239 C C . GLY A 1 282 ? -10.031 11.947 4.945 1.00 70.12 282 GLY A C 1
ATOM 2240 O O . GLY A 1 282 ? -9.844 12.097 3.736 1.00 70.12 282 GLY A O 1
ATOM 2241 N N . ASN A 1 283 ? -10.482 12.924 5.718 1.00 71.69 283 ASN A N 1
ATOM 2242 C CA . ASN A 1 283 ? -10.764 14.264 5.242 1.00 71.69 283 ASN A CA 1
ATOM 2243 C C . ASN A 1 283 ? -10.271 15.279 6.268 1.00 71.69 283 ASN A C 1
ATOM 2245 O O . ASN A 1 283 ? -10.706 15.252 7.418 1.00 71.69 283 ASN A O 1
ATOM 2249 N N . THR A 1 284 ? -9.416 16.201 5.837 1.00 66.50 284 THR A N 1
ATOM 2250 C CA . THR A 1 284 ? -8.979 17.329 6.663 1.00 66.50 284 THR A CA 1
ATOM 2251 C C . THR A 1 284 ? -9.335 18.615 5.935 1.00 66.50 284 THR A C 1
ATOM 2253 O O . THR A 1 284 ? -8.969 18.796 4.778 1.00 66.50 284 THR A O 1
ATOM 2256 N N . ASN A 1 285 ? -10.083 19.510 6.582 1.00 68.75 285 ASN A N 1
ATOM 2257 C CA . ASN A 1 285 ? -10.470 20.818 6.029 1.00 68.75 285 ASN A CA 1
ATOM 2258 C C . ASN A 1 285 ? -11.168 20.789 4.653 1.00 68.75 285 ASN A C 1
ATOM 2260 O O . ASN A 1 285 ? -11.164 21.780 3.925 1.00 68.75 285 ASN A O 1
ATOM 2264 N N . GLY A 1 286 ? -11.829 19.678 4.312 1.00 65.62 286 GLY A N 1
ATOM 2265 C CA . GLY A 1 286 ? -12.536 19.498 3.040 1.00 65.62 286 GLY A CA 1
ATOM 2266 C C . GLY A 1 286 ? -11.708 18.802 1.956 1.00 65.62 286 GLY A C 1
ATOM 2267 O O . GLY A 1 286 ? -12.286 18.370 0.952 1.00 65.62 286 GLY A O 1
ATOM 2268 N N . ASP A 1 287 ? -10.404 18.628 2.174 1.00 68.75 287 ASP A N 1
ATOM 2269 C CA . ASP A 1 287 ? -9.528 17.860 1.300 1.00 68.75 287 ASP A CA 1
ATOM 2270 C C . ASP A 1 287 ? -9.647 16.367 1.627 1.00 68.75 287 ASP A C 1
ATOM 2272 O O . ASP A 1 287 ? -9.104 15.851 2.605 1.00 68.75 287 ASP A O 1
ATOM 2276 N N . LYS A 1 288 ? -10.408 15.662 0.783 1.00 69.88 288 LYS A N 1
ATOM 2277 C CA . LYS A 1 288 ? -10.623 14.213 0.889 1.00 69.88 288 LYS A CA 1
ATOM 2278 C C . LYS A 1 288 ? -9.475 13.428 0.268 1.00 69.88 288 LYS A C 1
ATOM 2280 O O . LYS A 1 288 ? -9.274 13.527 -0.952 1.00 69.88 288 LYS A O 1
ATOM 2285 N N . MET A 1 289 ? -8.854 12.564 1.065 1.00 71.31 289 MET A N 1
ATOM 2286 C CA . MET A 1 289 ? -7.883 11.570 0.625 1.00 71.31 289 MET A CA 1
ATOM 2287 C C . MET A 1 289 ? -8.292 10.170 1.104 1.00 71.31 289 MET A C 1
ATOM 2289 O O . MET A 1 289 ? -8.339 9.902 2.302 1.00 71.31 289 MET A O 1
ATOM 2293 N N . GLY A 1 290 ? -8.518 9.264 0.153 1.00 72.31 290 GLY A N 1
ATOM 2294 C CA . GLY A 1 290 ? -8.602 7.829 0.415 1.00 72.31 290 GLY A CA 1
ATOM 2295 C C . GLY A 1 290 ? -7.226 7.186 0.253 1.00 72.31 290 GLY A C 1
ATOM 2296 O O . GLY A 1 290 ? -6.580 7.371 -0.784 1.00 72.31 290 GLY A O 1
ATOM 2297 N N . VAL A 1 291 ? -6.778 6.444 1.267 1.00 74.88 291 VAL A N 1
ATOM 2298 C CA . VAL A 1 291 ? -5.542 5.653 1.247 1.00 74.88 291 VAL A CA 1
ATOM 2299 C C . VAL A 1 291 ? -5.850 4.220 1.666 1.00 74.88 291 VAL A C 1
ATOM 2301 O O . VAL A 1 291 ? -6.173 3.956 2.818 1.00 74.88 291 VAL A O 1
ATOM 2304 N N . ALA A 1 292 ? -5.664 3.256 0.772 1.00 75.81 292 ALA A N 1
ATOM 2305 C CA . ALA A 1 292 ? -5.665 1.851 1.171 1.00 75.81 292 ALA A CA 1
ATOM 2306 C C . ALA A 1 292 ? -4.221 1.371 1.377 1.00 75.81 292 ALA A C 1
ATOM 2308 O O . ALA A 1 292 ? -3.394 1.475 0.467 1.00 75.81 292 ALA A O 1
ATOM 2309 N N . LEU A 1 293 ? -3.928 0.859 2.576 1.00 78.94 293 LEU A N 1
ATOM 2310 C CA . LEU A 1 293 ? -2.657 0.254 2.976 1.00 78.94 293 LEU A CA 1
ATOM 2311 C C . LEU A 1 293 ? -2.869 -1.243 3.243 1.00 78.94 293 LEU A C 1
ATOM 2313 O O . LEU A 1 293 ? -3.236 -1.670 4.337 1.00 78.94 293 LEU A O 1
ATOM 2317 N N . THR A 1 294 ? -2.613 -2.076 2.243 1.00 80.00 294 THR A N 1
ATOM 2318 C CA . THR A 1 294 ? -2.779 -3.531 2.368 1.00 80.00 294 THR A CA 1
ATOM 2319 C C . THR A 1 294 ? -1.458 -4.183 2.762 1.00 80.00 294 THR A C 1
ATOM 2321 O O . THR A 1 294 ? -0.459 -3.976 2.070 1.00 80.00 294 THR A O 1
ATOM 2324 N N . VAL A 1 295 ? -1.448 -4.980 3.841 1.00 81.56 295 VAL A N 1
ATOM 2325 C CA . VAL A 1 295 ? -0.255 -5.685 4.337 1.00 81.56 295 VAL A CA 1
ATOM 2326 C C . VAL A 1 295 ? -0.502 -7.199 4.373 1.00 81.56 295 VAL A C 1
ATOM 2328 O O . VAL A 1 295 ? -1.118 -7.755 5.282 1.00 81.56 295 VAL A O 1
ATOM 2331 N N . GLU A 1 296 ? -0.002 -7.907 3.367 1.00 80.00 296 GLU A N 1
ATOM 2332 C CA . GLU A 1 296 ? -0.241 -9.347 3.225 1.00 80.00 296 GLU A CA 1
ATOM 2333 C C . GLU A 1 296 ? 0.756 -10.170 4.054 1.00 80.00 296 GLU A C 1
ATOM 2335 O O . GLU A 1 296 ? 1.963 -9.984 3.909 1.00 80.00 296 GLU A O 1
ATOM 2340 N N . ARG A 1 297 ? 0.273 -11.154 4.834 1.00 76.31 297 ARG A N 1
ATOM 2341 C CA . ARG A 1 297 ? 1.093 -12.079 5.657 1.00 76.31 297 ARG A CA 1
ATOM 2342 C C . ARG A 1 297 ? 1.836 -11.426 6.836 1.00 76.31 297 ARG A C 1
ATOM 2344 O O . ARG A 1 297 ? 3.006 -11.718 7.078 1.00 76.31 297 ARG A O 1
ATOM 2351 N N . VAL A 1 298 ? 1.164 -10.557 7.589 1.00 82.56 298 VAL A N 1
ATOM 2352 C CA . VAL A 1 298 ? 1.721 -9.885 8.772 1.00 82.56 298 VAL A CA 1
ATOM 2353 C C . VAL A 1 298 ? 2.213 -10.903 9.817 1.00 82.56 298 VAL A C 1
ATOM 2355 O O . VAL A 1 298 ? 1.423 -11.718 10.305 1.00 82.56 298 VAL A O 1
ATOM 2358 N N . PRO A 1 299 ? 3.498 -10.853 10.213 1.00 84.19 299 PRO A N 1
ATOM 2359 C CA . PRO A 1 299 ? 4.043 -11.751 11.226 1.00 84.19 299 PRO A CA 1
ATOM 2360 C C . PRO A 1 299 ? 3.544 -11.409 12.640 1.00 84.19 299 PRO A C 1
ATOM 2362 O O . PRO A 1 299 ? 2.912 -10.373 12.873 1.00 84.19 299 PRO A O 1
ATOM 2365 N N . LYS A 1 300 ? 3.863 -12.266 13.620 1.00 86.88 300 LYS A N 1
ATOM 2366 C CA . LYS A 1 300 ? 3.576 -12.035 15.055 1.00 86.88 300 LYS A CA 1
ATOM 2367 C C . LYS A 1 300 ? 3.910 -10.627 15.535 1.00 86.88 300 LYS A C 1
ATOM 2369 O O . LYS A 1 300 ? 3.103 -10.019 16.229 1.00 86.88 300 LYS A O 1
ATOM 2374 N N . GLU A 1 301 ? 5.084 -10.130 15.161 1.00 89.25 301 GLU A N 1
ATOM 2375 C CA . GLU A 1 301 ? 5.560 -8.790 15.485 1.00 89.25 301 GLU A CA 1
ATOM 2376 C C . GLU A 1 301 ? 6.044 -8.103 14.213 1.00 89.25 301 GLU A C 1
ATOM 2378 O O . GLU A 1 301 ? 6.904 -8.621 13.500 1.00 89.25 301 GLU A O 1
ATOM 2383 N N . MET A 1 302 ? 5.501 -6.922 13.943 1.00 90.62 302 MET A N 1
ATOM 2384 C CA . MET A 1 302 ? 5.908 -6.087 12.821 1.00 90.62 302 MET A CA 1
ATOM 2385 C C . MET A 1 302 ? 5.862 -4.630 13.256 1.00 90.62 302 MET A C 1
ATOM 2387 O O . MET A 1 302 ? 4.936 -4.221 13.953 1.00 90.62 302 MET A O 1
ATOM 2391 N N . SER A 1 303 ? 6.854 -3.844 12.854 1.00 93.12 303 SER A N 1
ATOM 2392 C CA . SER A 1 303 ? 6.829 -2.394 13.013 1.00 93.12 303 SER A CA 1
ATOM 2393 C C . SER A 1 303 ? 7.497 -1.758 11.811 1.00 93.12 303 SER A C 1
ATOM 2395 O O . SER A 1 303 ? 8.595 -2.172 11.429 1.00 93.12 303 SER A O 1
ATOM 2397 N N . PHE A 1 304 ? 6.828 -0.786 11.208 1.00 92.69 304 PHE A N 1
ATOM 2398 C CA . PHE A 1 304 ? 7.364 -0.044 10.083 1.00 92.69 304 PHE A CA 1
ATOM 2399 C C . PHE A 1 304 ? 6.789 1.367 10.016 1.00 92.69 304 PHE A C 1
ATOM 2401 O O . PHE A 1 304 ? 5.728 1.658 10.572 1.00 92.69 304 PHE A O 1
ATOM 2408 N N . SER A 1 305 ? 7.496 2.240 9.311 1.00 93.00 305 SER A N 1
ATOM 2409 C CA . SER A 1 305 ? 7.022 3.553 8.908 1.00 93.00 305 SER A CA 1
ATOM 2410 C C . SER A 1 305 ? 7.037 3.684 7.392 1.00 93.00 305 SER A C 1
ATOM 2412 O O . SER A 1 305 ? 7.882 3.113 6.700 1.00 93.00 305 SER A O 1
ATOM 2414 N N . VAL A 1 306 ? 6.074 4.439 6.878 1.00 91.25 306 VAL A N 1
ATOM 2415 C CA . VAL A 1 306 ? 5.992 4.848 5.481 1.00 91.25 306 VAL A CA 1
ATOM 2416 C C . VAL A 1 306 ? 5.871 6.356 5.470 1.00 91.25 306 VAL A C 1
ATOM 2418 O O . VAL A 1 306 ? 4.910 6.914 5.992 1.00 91.25 306 VAL A O 1
ATOM 2421 N N . PHE A 1 307 ? 6.844 7.007 4.854 1.00 91.06 307 PHE A N 1
ATOM 2422 C CA . PHE A 1 307 ? 6.726 8.382 4.418 1.00 91.06 307 PHE A CA 1
ATOM 2423 C C . PHE A 1 307 ? 6.575 8.389 2.909 1.00 91.06 307 PHE A C 1
ATOM 2425 O O . PHE A 1 307 ? 7.348 7.776 2.183 1.00 91.06 307 PHE A O 1
ATOM 2432 N N . TYR A 1 308 ? 5.605 9.126 2.428 1.00 85.88 308 TYR A N 1
ATOM 2433 C CA . TYR A 1 308 ? 5.285 9.228 1.032 1.00 85.88 308 TYR A CA 1
ATOM 2434 C C . TYR A 1 308 ? 4.857 10.655 0.753 1.00 85.88 308 TYR A C 1
ATOM 2436 O O . TYR A 1 308 ? 4.112 11.249 1.532 1.00 85.88 308 TYR A O 1
ATOM 2444 N N . SER A 1 309 ? 5.343 11.223 -0.342 1.00 86.38 309 SER A N 1
ATOM 2445 C CA . SER A 1 309 ? 4.977 12.572 -0.731 1.00 86.38 309 SER A CA 1
ATOM 2446 C C . SER A 1 309 ? 4.957 12.741 -2.238 1.00 86.38 309 SER A C 1
ATOM 2448 O O . SER A 1 309 ? 5.785 12.177 -2.954 1.00 86.38 309 SER A O 1
ATOM 2450 N N . ILE A 1 310 ? 4.002 13.537 -2.707 1.00 80.94 310 ILE A N 1
ATOM 2451 C CA . ILE A 1 310 ? 3.789 13.829 -4.119 1.00 80.94 310 ILE A CA 1
ATOM 2452 C C . ILE A 1 310 ? 3.925 15.322 -4.344 1.00 80.94 310 ILE A C 1
ATOM 2454 O O . ILE A 1 310 ? 3.421 16.137 -3.576 1.00 80.94 310 ILE A O 1
ATOM 2458 N N . PHE A 1 311 ? 4.552 15.673 -5.459 1.00 81.00 311 PHE A N 1
ATOM 2459 C CA . PHE A 1 311 ? 4.769 17.045 -5.875 1.00 81.00 311 PHE A CA 1
ATOM 2460 C C . PHE A 1 311 ? 4.446 17.223 -7.362 1.00 81.00 311 PHE A C 1
ATOM 2462 O O . PHE A 1 311 ? 4.454 16.272 -8.143 1.00 81.00 311 PHE A O 1
ATOM 2469 N N . GLY A 1 312 ? 4.246 18.480 -7.763 1.00 71.19 312 GLY A N 1
ATOM 2470 C CA . GLY A 1 312 ? 4.071 18.864 -9.163 1.00 71.19 312 GLY A CA 1
ATOM 2471 C C . GLY A 1 312 ? 2.634 18.750 -9.678 1.00 71.19 312 GLY A C 1
ATOM 2472 O O . GLY A 1 312 ? 1.714 18.347 -8.965 1.00 71.19 312 GLY A O 1
ATOM 2473 N N . ALA A 1 313 ? 2.421 19.193 -10.918 1.00 64.00 313 ALA A N 1
ATOM 2474 C CA . ALA A 1 313 ? 1.087 19.252 -11.506 1.00 64.00 313 ALA A CA 1
ATOM 2475 C C . ALA A 1 313 ? 0.561 17.826 -11.728 1.00 64.00 313 ALA A C 1
ATOM 2477 O O . ALA A 1 313 ? 1.142 17.064 -12.496 1.00 64.00 313 ALA A O 1
ATOM 2478 N N . SER A 1 314 ? -0.552 17.477 -11.078 1.00 64.75 314 SER A N 1
ATOM 2479 C CA . SER A 1 314 ? -1.185 16.146 -11.157 1.00 64.75 314 SER A CA 1
ATOM 2480 C C . SER A 1 314 ? -0.345 14.981 -10.601 1.00 64.75 314 SER A C 1
ATOM 2482 O O . SER A 1 314 ? -0.601 13.827 -10.940 1.00 64.75 314 SER A O 1
ATOM 2484 N N . GLY A 1 315 ? 0.646 15.269 -9.750 1.00 68.69 315 GLY A N 1
ATOM 2485 C CA . GLY A 1 315 ? 1.460 14.252 -9.082 1.00 68.69 315 GLY A CA 1
ATOM 2486 C C . GLY A 1 315 ? 2.517 13.579 -9.954 1.00 68.69 315 GLY A C 1
ATOM 2487 O O . GLY A 1 315 ? 2.810 12.395 -9.792 1.00 68.69 315 GLY A O 1
ATOM 2488 N N . ASP A 1 316 ? 3.108 14.339 -10.879 1.00 78.88 316 ASP A N 1
ATOM 2489 C CA . ASP A 1 316 ? 4.162 13.864 -11.777 1.00 78.88 316 ASP A CA 1
ATOM 2490 C C . ASP A 1 316 ? 5.507 13.626 -11.078 1.00 78.88 316 ASP A C 1
ATOM 2492 O O . ASP A 1 316 ? 6.436 13.135 -11.712 1.00 78.88 316 ASP A O 1
ATOM 2496 N N . ARG A 1 317 ? 5.656 13.971 -9.798 1.00 87.94 317 ARG A N 1
ATOM 2497 C CA . ARG A 1 317 ? 6.857 13.693 -9.005 1.00 87.94 317 ARG A CA 1
ATOM 2498 C C . ARG A 1 317 ? 6.476 13.161 -7.642 1.00 87.94 317 ARG A C 1
ATOM 2500 O O . ARG A 1 317 ? 5.454 13.551 -7.087 1.00 87.94 317 ARG A O 1
ATOM 2507 N N . GLY A 1 318 ? 7.345 12.359 -7.054 1.00 88.88 318 GLY A N 1
ATOM 2508 C CA . GLY A 1 318 ? 7.162 11.972 -5.669 1.00 88.88 318 GLY A CA 1
ATOM 2509 C C . GLY A 1 318 ? 8.328 11.198 -5.097 1.00 88.88 318 GLY A C 1
ATOM 2510 O O . GLY A 1 318 ? 9.341 10.963 -5.760 1.00 88.88 318 GLY A O 1
ATOM 2511 N N . LEU A 1 319 ? 8.178 10.879 -3.822 1.00 91.31 319 LEU A N 1
ATOM 2512 C CA . LEU A 1 319 ? 9.131 10.147 -3.015 1.00 91.31 319 LEU A CA 1
ATOM 2513 C C . LEU A 1 319 ? 8.363 9.201 -2.098 1.00 91.31 319 LEU A C 1
ATOM 2515 O O . LEU A 1 319 ? 7.346 9.583 -1.526 1.00 91.31 319 LEU A O 1
ATOM 2519 N N . ILE A 1 320 ? 8.896 8.004 -1.906 1.00 91.94 320 ILE A N 1
ATOM 2520 C CA . ILE A 1 320 ? 8.522 7.083 -0.844 1.00 91.94 320 ILE A CA 1
ATOM 2521 C C . ILE A 1 320 ? 9.779 6.713 -0.063 1.00 91.94 320 ILE A C 1
ATOM 2523 O O . ILE A 1 320 ? 10.830 6.462 -0.648 1.00 91.94 320 ILE A O 1
ATOM 2527 N N . ASN A 1 321 ? 9.662 6.673 1.255 1.00 95.81 321 ASN A N 1
ATOM 2528 C CA . ASN A 1 321 ? 10.627 6.105 2.175 1.00 95.81 321 ASN A CA 1
ATOM 2529 C C . ASN A 1 321 ? 9.878 5.117 3.061 1.00 95.81 321 ASN A C 1
ATOM 2531 O O . ASN A 1 321 ? 8.841 5.444 3.634 1.00 95.81 321 ASN A O 1
ATOM 2535 N N . TYR A 1 322 ? 10.418 3.920 3.181 1.00 95.94 322 TYR A N 1
ATOM 2536 C CA . TYR A 1 322 ? 9.944 2.889 4.078 1.00 95.94 322 TYR A CA 1
ATOM 2537 C C . TYR A 1 322 ? 11.095 2.493 5.003 1.00 95.94 322 TYR A C 1
ATOM 2539 O O . TYR A 1 322 ? 12.230 2.287 4.554 1.00 95.94 322 TYR A O 1
ATOM 2547 N N . GLU A 1 323 ? 10.791 2.359 6.288 1.00 97.31 323 GLU A N 1
ATOM 2548 C CA . GLU A 1 323 ? 11.720 1.859 7.295 1.00 97.31 323 GLU A CA 1
ATOM 2549 C C . GLU A 1 323 ? 11.020 0.814 8.164 1.00 97.31 323 GLU A C 1
ATOM 2551 O O . GLU A 1 323 ? 9.991 1.082 8.775 1.00 97.31 323 GLU A O 1
ATOM 2556 N N . GLY A 1 324 ? 11.574 -0.393 8.203 1.00 95.62 324 GLY A N 1
ATOM 2557 C CA . GLY A 1 324 ? 11.060 -1.525 8.964 1.00 95.62 324 GLY A CA 1
ATOM 2558 C C . GLY A 1 324 ? 12.004 -1.925 10.091 1.00 95.62 324 GLY A C 1
ATOM 2559 O O . GLY A 1 324 ? 13.226 -1.811 9.976 1.00 95.62 324 GLY A O 1
ATOM 2560 N N . SER A 1 325 ? 11.452 -2.470 11.175 1.00 94.56 325 SER A N 1
ATOM 2561 C CA . SER A 1 325 ? 12.252 -3.011 12.282 1.00 94.56 325 SER A CA 1
ATOM 2562 C C . SER A 1 325 ? 13.080 -4.245 11.888 1.00 94.56 325 SER A C 1
ATOM 2564 O O . SER A 1 325 ? 14.102 -4.539 12.510 1.00 94.56 325 SER A O 1
ATOM 2566 N N . SER A 1 326 ? 12.656 -4.965 10.848 1.00 95.06 326 SER A N 1
ATOM 2567 C CA . SER A 1 326 ? 13.330 -6.122 10.259 1.00 95.06 326 SER A CA 1
ATOM 2568 C C . SER A 1 326 ? 12.990 -6.216 8.766 1.00 95.06 326 SER A C 1
ATOM 2570 O O . SER A 1 326 ? 12.242 -5.396 8.243 1.00 95.06 326 SER A O 1
ATOM 2572 N N . GLU A 1 327 ? 13.552 -7.210 8.081 1.00 94.62 327 GLU A N 1
ATOM 2573 C CA . GLU A 1 327 ? 13.006 -7.673 6.803 1.00 94.62 327 GLU A CA 1
ATOM 2574 C C . GLU A 1 327 ? 11.790 -8.569 7.054 1.00 94.62 327 GLU A C 1
ATOM 2576 O O . GLU A 1 327 ? 11.786 -9.357 8.008 1.00 94.62 327 GLU A O 1
ATOM 2581 N N . PHE A 1 328 ? 10.788 -8.469 6.183 1.00 91.94 328 PHE A N 1
ATOM 2582 C CA . PHE A 1 328 ? 9.552 -9.237 6.255 1.00 91.94 328 PHE A CA 1
ATOM 2583 C C . PHE A 1 328 ? 9.189 -9.801 4.880 1.00 91.94 328 PHE A C 1
ATOM 2585 O O . PHE A 1 328 ? 9.150 -9.081 3.886 1.00 91.94 328 PHE A O 1
ATOM 2592 N N . ASN A 1 329 ? 8.834 -11.087 4.826 1.00 91.44 329 ASN A N 1
ATOM 2593 C CA . ASN A 1 329 ? 8.266 -11.703 3.623 1.00 91.44 329 ASN A CA 1
ATOM 2594 C C . ASN A 1 329 ? 6.772 -11.351 3.488 1.00 91.44 329 ASN A C 1
ATOM 2596 O O . ASN A 1 329 ? 5.892 -12.202 3.621 1.00 91.44 329 ASN A O 1
ATOM 2600 N N . VAL A 1 330 ? 6.524 -10.059 3.297 1.00 90.12 330 VAL A N 1
ATOM 2601 C CA . VAL A 1 330 ? 5.226 -9.383 3.323 1.00 90.12 330 VAL A CA 1
ATOM 2602 C C . VAL A 1 330 ? 5.114 -8.498 2.089 1.00 90.12 330 VAL A C 1
ATOM 2604 O O . VAL A 1 330 ? 6.121 -7.964 1.618 1.00 90.12 330 VAL A O 1
ATOM 2607 N N . THR A 1 331 ? 3.895 -8.325 1.586 1.00 91.25 331 THR A N 1
ATOM 2608 C CA . THR A 1 331 ? 3.588 -7.330 0.552 1.00 91.25 331 THR A CA 1
ATOM 2609 C C . THR A 1 331 ? 2.960 -6.104 1.204 1.00 91.25 331 THR A C 1
ATOM 2611 O O . THR A 1 331 ? 1.964 -6.254 1.906 1.00 91.25 331 THR A O 1
ATOM 2614 N N . LEU A 1 332 ? 3.478 -4.907 0.924 1.00 91.12 332 LEU A N 1
ATOM 2615 C CA . LEU A 1 332 ? 2.787 -3.643 1.189 1.00 91.12 332 LEU A CA 1
ATOM 2616 C C . LEU A 1 332 ? 2.251 -3.073 -0.122 1.00 91.12 332 LEU A C 1
ATOM 2618 O O . LEU A 1 332 ? 3.028 -2.826 -1.044 1.00 91.12 332 LEU A O 1
ATOM 2622 N N . THR A 1 333 ? 0.952 -2.807 -0.180 1.00 89.12 333 THR A N 1
ATOM 2623 C CA . THR A 1 333 ? 0.332 -2.054 -1.276 1.00 89.12 333 THR A CA 1
ATOM 2624 C C . THR A 1 333 ? -0.210 -0.740 -0.739 1.00 89.12 333 THR A C 1
ATOM 2626 O O . THR A 1 333 ? -0.977 -0.738 0.219 1.00 89.12 333 THR A O 1
ATOM 2629 N N . VAL A 1 334 ? 0.188 0.367 -1.363 1.00 86.38 334 VAL A N 1
ATOM 2630 C CA . VAL A 1 334 ? -0.310 1.715 -1.087 1.00 86.38 334 VAL A CA 1
ATOM 2631 C C . VAL A 1 334 ? -1.113 2.165 -2.297 1.00 86.38 334 VAL A C 1
ATOM 2633 O O . VAL A 1 334 ? -0.561 2.304 -3.389 1.00 86.38 334 VAL A O 1
ATOM 2636 N N . ARG A 1 335 ? -2.409 2.395 -2.110 1.00 82.25 335 ARG A N 1
ATOM 2637 C CA . ARG A 1 335 ? -3.294 2.957 -3.133 1.00 82.25 335 ARG A CA 1
ATOM 2638 C C . ARG A 1 335 ? -3.800 4.303 -2.657 1.00 82.25 335 ARG A C 1
ATOM 2640 O O . ARG A 1 335 ? -4.315 4.391 -1.547 1.00 82.25 335 ARG A O 1
ATOM 2647 N N . ILE A 1 336 ? -3.667 5.323 -3.494 1.00 77.62 336 ILE A N 1
ATOM 2648 C CA . ILE A 1 336 ? -4.088 6.683 -3.174 1.00 77.62 336 ILE A CA 1
ATOM 2649 C C . ILE A 1 336 ? -5.052 7.164 -4.241 1.00 77.62 336 ILE A C 1
ATOM 2651 O O . ILE A 1 336 ? -4.740 7.189 -5.434 1.00 77.62 336 ILE A O 1
ATOM 2655 N N . GLU A 1 337 ? -6.239 7.556 -3.804 1.00 67.75 337 GLU A N 1
ATOM 2656 C CA . GLU A 1 337 ? -7.257 8.053 -4.712 1.00 67.75 337 GLU A CA 1
ATOM 2657 C C . GLU A 1 337 ? -6.855 9.422 -5.291 1.00 67.75 337 GLU A C 1
ATOM 2659 O O . GLU A 1 337 ? -6.344 10.288 -4.585 1.00 67.75 337 GLU A O 1
ATOM 2664 N N . LYS A 1 338 ? -7.145 9.642 -6.583 1.00 62.09 338 LYS A N 1
ATOM 2665 C CA . LYS A 1 338 ? -6.985 10.921 -7.319 1.00 62.09 338 LYS A CA 1
ATOM 2666 C C . LYS A 1 338 ? -5.560 11.357 -7.681 1.00 62.09 338 LYS A C 1
ATOM 2668 O O . LYS A 1 338 ? -5.393 12.449 -8.226 1.00 62.09 338 LYS A O 1
ATOM 2673 N N . ILE A 1 339 ? -4.545 10.529 -7.464 1.00 62.75 339 ILE A N 1
ATOM 2674 C CA . ILE A 1 339 ? -3.186 10.804 -7.953 1.00 62.75 339 ILE A CA 1
ATOM 2675 C C . ILE A 1 339 ? -2.989 10.049 -9.257 1.00 62.75 339 ILE A C 1
ATOM 2677 O O . ILE A 1 339 ? -3.140 8.838 -9.276 1.00 62.75 339 ILE A O 1
ATOM 2681 N N . GLY A 1 340 ? -2.700 10.782 -10.338 1.00 61.72 340 GLY A N 1
ATOM 2682 C CA . GLY A 1 340 ? -2.732 10.290 -11.717 1.00 61.72 340 GLY A CA 1
ATOM 2683 C C . GLY A 1 340 ? -1.861 9.057 -11.986 1.00 61.72 340 GLY A C 1
ATOM 2684 O O . GLY A 1 340 ? -2.219 7.931 -11.674 1.00 61.72 340 GLY A O 1
ATOM 2685 N N . LEU A 1 341 ? -0.714 9.240 -12.636 1.00 62.62 341 LEU A N 1
ATOM 2686 C CA . LEU A 1 341 ? 0.056 8.137 -13.239 1.00 62.62 341 LEU A CA 1
ATOM 2687 C C . LEU A 1 341 ? 0.821 7.250 -12.224 1.00 62.62 341 LEU A C 1
ATOM 2689 O O . LEU A 1 341 ? 1.643 6.433 -12.627 1.00 62.62 341 LEU A O 1
ATOM 2693 N N . ALA A 1 342 ? 0.615 7.449 -10.919 1.00 64.56 342 ALA A N 1
ATOM 2694 C CA . ALA A 1 342 ? 1.314 6.757 -9.829 1.00 64.56 342 ALA A CA 1
ATOM 2695 C C . ALA A 1 342 ? 0.382 6.457 -8.636 1.00 64.56 342 ALA A C 1
ATOM 2697 O O . ALA A 1 342 ? 0.831 6.430 -7.490 1.00 64.56 342 ALA A O 1
ATOM 2698 N N . GLY A 1 343 ? -0.919 6.286 -8.901 1.00 73.19 343 GLY A N 1
ATOM 2699 C CA . GLY A 1 343 ? -1.947 6.095 -7.874 1.00 73.19 343 GLY A CA 1
ATOM 2700 C C . GLY A 1 343 ? -1.802 4.806 -7.059 1.00 73.19 343 GLY A C 1
ATOM 2701 O O . GLY A 1 343 ? -2.339 4.731 -5.955 1.00 73.19 343 GLY A O 1
ATOM 2702 N N . THR A 1 344 ? -1.050 3.813 -7.553 1.00 85.50 344 THR A N 1
ATOM 2703 C CA . THR A 1 344 ? -0.785 2.571 -6.819 1.00 85.50 344 THR A CA 1
ATOM 2704 C C . THR A 1 344 ? 0.699 2.212 -6.786 1.00 85.50 344 THR A C 1
ATOM 2706 O O . THR A 1 344 ? 1.394 2.211 -7.806 1.00 85.50 344 THR A O 1
ATOM 2709 N N . MET A 1 345 ? 1.178 1.842 -5.599 1.00 89.06 345 MET A N 1
ATOM 2710 C CA . MET A 1 345 ? 2.533 1.347 -5.365 1.00 89.06 345 MET A CA 1
ATOM 2711 C C . MET A 1 345 ? 2.507 0.049 -4.594 1.00 89.06 345 MET A C 1
ATOM 2713 O O . MET A 1 345 ? 1.697 -0.127 -3.686 1.00 89.06 345 MET A O 1
ATOM 2717 N N . ARG A 1 346 ? 3.430 -0.845 -4.928 1.00 92.94 346 ARG A N 1
ATOM 2718 C CA . ARG A 1 346 ? 3.547 -2.139 -4.269 1.00 92.94 346 ARG A CA 1
ATOM 2719 C C . ARG A 1 346 ? 5.008 -2.473 -4.002 1.00 92.94 346 ARG A C 1
ATOM 2721 O O . ARG A 1 346 ? 5.852 -2.364 -4.890 1.00 92.94 346 ARG A O 1
ATOM 2728 N N . LEU A 1 347 ? 5.281 -2.874 -2.766 1.00 94.88 347 LEU A N 1
ATOM 2729 C CA . LEU A 1 347 ? 6.547 -3.440 -2.321 1.00 94.88 347 LEU A CA 1
ATOM 2730 C C . LEU A 1 347 ? 6.306 -4.897 -1.954 1.00 94.88 347 LEU A C 1
ATOM 2732 O O . LEU A 1 347 ? 5.649 -5.191 -0.958 1.00 94.88 347 LEU A O 1
ATOM 2736 N N . GLU A 1 348 ? 6.818 -5.806 -2.773 1.00 95.69 348 GLU A N 1
ATOM 2737 C CA . GLU A 1 348 ? 6.844 -7.234 -2.467 1.00 95.69 348 GLU A CA 1
ATOM 2738 C C . GLU A 1 348 ? 8.157 -7.552 -1.753 1.00 95.69 348 GLU A C 1
ATOM 2740 O O . GLU A 1 348 ? 9.217 -7.155 -2.239 1.00 95.69 348 GLU A O 1
ATOM 2745 N N . TYR A 1 349 ? 8.074 -8.280 -0.635 1.00 95.38 349 TYR A N 1
ATOM 2746 C CA . TYR A 1 349 ? 9.178 -8.518 0.298 1.00 95.38 349 TYR A CA 1
ATOM 2747 C C . TYR A 1 349 ? 9.704 -7.205 0.895 1.00 95.38 349 TYR A C 1
ATOM 2749 O O . TYR A 1 349 ? 10.537 -6.511 0.317 1.00 95.38 349 TYR A O 1
ATOM 2757 N N . LEU A 1 350 ? 9.206 -6.851 2.077 1.00 95.19 350 LEU A N 1
ATOM 2758 C CA . LEU A 1 350 ? 9.575 -5.617 2.753 1.00 95.19 350 LEU A CA 1
ATOM 2759 C C . LEU A 1 350 ? 11.007 -5.693 3.315 1.00 95.19 350 LEU A C 1
ATOM 2761 O O . LEU A 1 350 ? 11.290 -6.541 4.166 1.00 95.19 350 LEU A O 1
ATOM 2765 N N . PRO A 1 351 ? 11.918 -4.803 2.887 1.00 96.62 351 PRO A N 1
ATOM 2766 C CA . PRO A 1 351 ? 13.289 -4.751 3.392 1.00 96.62 351 PRO A CA 1
ATOM 2767 C C . PRO A 1 351 ? 13.341 -4.108 4.790 1.00 96.62 351 PRO A C 1
ATOM 2769 O O . PRO A 1 351 ? 12.310 -3.860 5.405 1.00 96.62 351 PRO A O 1
ATOM 2772 N N . ARG A 1 352 ? 14.537 -3.801 5.313 1.00 97.00 352 ARG A N 1
ATOM 2773 C CA . ARG A 1 352 ? 14.673 -2.893 6.472 1.00 97.00 352 ARG A CA 1
ATOM 2774 C C . ARG A 1 352 ? 14.561 -1.437 6.058 1.00 97.00 352 ARG A C 1
ATOM 2776 O O . ARG A 1 352 ? 13.998 -0.634 6.787 1.00 97.00 352 ARG A O 1
ATOM 2783 N N . GLN A 1 353 ? 15.119 -1.094 4.903 1.00 97.56 353 GLN A N 1
ATOM 2784 C CA . GLN A 1 353 ? 15.077 0.257 4.362 1.00 97.56 353 GLN A CA 1
ATOM 2785 C C . GLN A 1 353 ? 14.795 0.197 2.868 1.00 97.56 353 GLN A C 1
ATOM 2787 O O . GLN A 1 353 ? 15.398 -0.594 2.136 1.00 97.56 353 GLN A O 1
ATOM 2792 N N . PHE A 1 354 ? 13.879 1.049 2.429 1.00 97.88 354 PHE A N 1
ATOM 2793 C CA . PHE A 1 354 ? 13.578 1.274 1.027 1.00 97.88 354 PHE A CA 1
ATOM 2794 C C . PHE A 1 354 ? 13.327 2.757 0.806 1.00 97.88 354 PHE A C 1
ATOM 2796 O O . PHE A 1 354 ? 12.627 3.396 1.589 1.00 97.88 354 PHE A O 1
ATOM 2803 N N . SER A 1 355 ? 13.855 3.305 -0.276 1.00 97.44 355 SER A N 1
ATOM 2804 C CA . SER A 1 355 ? 13.426 4.602 -0.766 1.00 97.44 355 SER A CA 1
ATOM 2805 C C . SER A 1 355 ? 13.328 4.594 -2.276 1.00 97.44 355 SER A C 1
ATOM 2807 O O . SER A 1 355 ? 14.136 3.978 -2.969 1.00 97.44 355 SER A O 1
ATOM 2809 N N . ALA A 1 356 ? 12.332 5.295 -2.799 1.00 95.31 356 ALA A N 1
ATOM 2810 C CA . ALA A 1 356 ? 12.254 5.561 -4.218 1.00 95.31 356 ALA A CA 1
ATOM 2811 C C . ALA A 1 356 ? 11.782 6.982 -4.478 1.00 95.31 356 ALA A C 1
ATOM 2813 O O . ALA A 1 356 ? 10.858 7.461 -3.832 1.00 95.31 356 ALA A O 1
ATOM 2814 N N . GLY A 1 357 ? 12.417 7.651 -5.434 1.00 94.12 357 GLY A N 1
ATOM 2815 C CA . GLY A 1 357 ? 12.030 8.977 -5.902 1.00 94.12 357 GLY A CA 1
ATOM 2816 C C . GLY A 1 357 ? 11.835 8.962 -7.407 1.00 94.12 357 GLY A C 1
ATOM 2817 O O . GLY A 1 357 ? 12.648 8.376 -8.123 1.00 94.12 357 GLY A O 1
ATOM 2818 N N . TRP A 1 358 ? 10.776 9.596 -7.897 1.00 91.62 358 TRP A N 1
ATOM 2819 C CA . TRP A 1 358 ? 10.430 9.550 -9.314 1.00 91.62 358 TRP A CA 1
ATOM 2820 C C . TRP A 1 358 ? 10.018 10.904 -9.880 1.00 91.62 358 TRP A C 1
ATOM 2822 O O . TRP A 1 358 ? 9.531 11.794 -9.178 1.00 91.62 358 TRP A O 1
ATOM 2832 N N . ALA A 1 359 ? 10.165 11.010 -11.199 1.00 90.94 359 ALA A N 1
ATOM 2833 C CA . ALA A 1 359 ? 9.427 11.943 -12.032 1.00 90.94 359 ALA A CA 1
ATOM 2834 C C . ALA A 1 359 ? 8.775 11.158 -13.174 1.00 90.94 359 ALA A C 1
ATOM 2836 O O . ALA A 1 359 ? 9.463 10.622 -14.041 1.00 90.94 359 ALA A O 1
ATOM 2837 N N . ASN A 1 360 ? 7.449 11.091 -13.183 1.00 83.94 360 ASN A N 1
ATOM 2838 C CA . ASN A 1 360 ? 6.676 10.356 -14.167 1.00 83.94 360 ASN A CA 1
ATOM 2839 C C . ASN A 1 360 ? 6.329 11.254 -15.364 1.00 83.94 360 ASN A C 1
ATOM 2841 O O . ASN A 1 360 ? 5.229 11.793 -15.480 1.00 83.94 360 ASN A O 1
ATOM 2845 N N . ARG A 1 361 ? 7.318 11.475 -16.236 1.00 86.94 361 ARG A N 1
ATOM 2846 C CA . ARG A 1 361 ? 7.198 12.298 -17.450 1.00 86.94 361 ARG A CA 1
ATOM 2847 C C . ARG A 1 361 ? 7.547 11.469 -18.671 1.00 86.94 361 ARG A C 1
ATOM 2849 O O . ARG A 1 361 ? 8.479 10.679 -18.615 1.00 86.94 361 ARG A O 1
ATOM 2856 N N . ILE A 1 362 ? 6.850 11.699 -19.782 1.00 86.25 362 ILE A N 1
ATOM 2857 C CA . ILE A 1 362 ? 7.174 11.057 -21.065 1.00 86.25 362 ILE A CA 1
ATOM 2858 C C . ILE A 1 362 ? 8.612 11.400 -21.474 1.00 86.25 362 ILE A C 1
ATOM 2860 O O . ILE A 1 362 ? 9.395 10.510 -21.796 1.00 86.25 362 ILE A O 1
ATOM 2864 N N . TYR A 1 363 ? 8.975 12.682 -21.387 1.00 89.44 363 TYR A N 1
ATOM 2865 C CA . TYR A 1 363 ? 10.330 13.152 -21.646 1.00 89.44 363 TYR A CA 1
ATOM 2866 C C . TYR A 1 363 ? 11.016 13.620 -20.357 1.00 89.44 363 TYR A C 1
ATOM 2868 O O . TYR A 1 363 ? 10.496 14.487 -19.648 1.00 89.44 363 TYR A O 1
ATOM 2876 N N . GLY A 1 364 ? 12.188 13.051 -20.054 1.00 91.56 364 GLY A N 1
ATOM 2877 C CA . GLY A 1 364 ? 12.940 13.333 -18.827 1.00 91.56 364 GLY A CA 1
ATOM 2878 C C . GLY A 1 364 ? 12.363 12.657 -17.578 1.00 91.56 364 GLY A C 1
ATOM 2879 O O . GLY A 1 364 ? 12.498 13.190 -16.472 1.00 91.56 364 GLY A O 1
ATOM 2880 N N . GLY A 1 365 ? 11.681 11.524 -17.753 1.00 92.50 365 GLY A N 1
ATOM 2881 C CA . GLY A 1 365 ? 11.180 10.711 -16.655 1.00 92.50 365 GLY A CA 1
ATOM 2882 C C . GLY A 1 365 ? 12.286 9.886 -16.001 1.00 92.50 365 GLY A C 1
ATOM 2883 O O . GLY A 1 365 ? 13.307 9.579 -16.623 1.00 92.50 365 GLY A O 1
ATOM 2884 N N . HIS A 1 366 ? 12.117 9.571 -14.720 1.00 93.88 366 HIS A N 1
ATOM 2885 C CA . HIS A 1 366 ? 13.045 8.710 -13.992 1.00 93.88 366 HIS A CA 1
ATOM 2886 C C . HIS A 1 366 ? 12.419 8.073 -12.753 1.00 93.88 366 HIS A C 1
ATOM 2888 O O . HIS A 1 366 ? 11.469 8.604 -12.177 1.00 93.88 366 HIS A O 1
ATOM 2894 N N . VAL A 1 367 ? 13.036 6.982 -12.304 1.00 94.38 367 VAL A N 1
ATOM 2895 C CA . VAL A 1 367 ? 12.847 6.349 -11.000 1.00 94.38 367 VAL A CA 1
ATOM 2896 C C . VAL A 1 367 ? 14.222 6.042 -10.416 1.00 94.38 367 VAL A C 1
ATOM 2898 O O . VAL A 1 367 ? 15.021 5.324 -11.012 1.00 94.38 367 VAL A O 1
ATOM 2901 N N . ASN A 1 368 ? 14.493 6.592 -9.240 1.00 96.50 368 ASN A N 1
ATOM 2902 C CA . ASN A 1 368 ? 15.619 6.228 -8.392 1.00 96.50 368 ASN A CA 1
ATOM 2903 C C . ASN A 1 368 ? 15.110 5.288 -7.313 1.00 96.50 368 ASN A C 1
ATOM 2905 O O . ASN A 1 368 ? 14.122 5.621 -6.668 1.00 96.50 368 ASN A O 1
ATOM 2909 N N . VAL A 1 369 ? 15.790 4.172 -7.089 1.00 97.06 369 VAL A N 1
ATOM 2910 C CA . VAL A 1 369 ? 15.484 3.215 -6.027 1.00 97.06 369 VAL A CA 1
ATOM 2911 C C . VAL A 1 369 ? 16.734 2.981 -5.193 1.00 97.06 369 VAL A C 1
ATOM 2913 O O . VAL A 1 369 ? 17.822 2.802 -5.738 1.00 97.06 369 VAL A O 1
ATOM 2916 N N . SER A 1 370 ? 16.561 2.953 -3.878 1.00 97.62 370 SER A N 1
ATOM 2917 C CA . SER A 1 370 ? 17.536 2.478 -2.907 1.00 97.62 370 SER A CA 1
ATOM 2918 C C . SER A 1 370 ? 16.880 1.427 -2.022 1.00 97.62 370 SER A C 1
ATOM 2920 O O . SER A 1 370 ? 15.750 1.611 -1.567 1.00 97.62 370 SER A O 1
ATOM 2922 N N . VAL A 1 371 ? 17.550 0.302 -1.798 1.00 97.12 371 VAL A N 1
ATOM 2923 C CA . VAL A 1 371 ? 16.964 -0.834 -1.091 1.00 97.12 371 VAL A CA 1
ATOM 2924 C C . VAL A 1 371 ? 18.006 -1.621 -0.313 1.00 97.12 371 VAL A C 1
ATOM 2926 O O . VAL A 1 371 ? 19.106 -1.880 -0.799 1.00 97.12 371 VAL A O 1
ATOM 2929 N N . SER A 1 372 ? 17.648 -2.037 0.902 1.00 96.94 372 SER A N 1
ATOM 2930 C CA . SER A 1 372 ? 18.548 -2.802 1.768 1.00 96.94 372 SER A CA 1
ATOM 2931 C C . SER A 1 372 ? 18.540 -4.314 1.507 1.00 96.94 372 SER A C 1
ATOM 2933 O O . SER A 1 372 ? 19.329 -5.021 2.123 1.00 96.94 372 SER A O 1
ATOM 2935 N N . SER A 1 373 ? 17.638 -4.826 0.659 1.00 95.44 373 SER A N 1
ATOM 2936 C CA . SER A 1 373 ? 17.503 -6.261 0.365 1.00 95.44 373 SER A CA 1
ATOM 2937 C C . SER A 1 373 ? 17.158 -6.514 -1.111 1.00 95.44 373 SER A C 1
ATOM 2939 O O . SER A 1 373 ? 16.147 -5.986 -1.587 1.00 95.44 373 SER A O 1
ATOM 2941 N N . PRO A 1 374 ? 17.928 -7.354 -1.834 1.00 93.75 374 PRO A N 1
ATOM 2942 C CA . PRO A 1 374 ? 17.707 -7.638 -3.257 1.00 93.75 374 PRO A CA 1
ATOM 2943 C C . PRO A 1 374 ? 16.462 -8.488 -3.536 1.00 93.75 374 PRO A C 1
ATOM 2945 O O . PRO A 1 374 ? 16.048 -8.606 -4.686 1.00 93.75 374 PRO A O 1
ATOM 2948 N N . LEU A 1 375 ? 15.851 -9.068 -2.500 1.00 96.25 375 LEU A N 1
ATOM 2949 C CA . LEU A 1 375 ? 14.595 -9.814 -2.611 1.00 96.25 375 LEU A CA 1
ATOM 2950 C C . LEU A 1 375 ? 13.386 -8.899 -2.848 1.00 96.25 375 LEU A C 1
ATOM 2952 O O . LEU A 1 375 ? 12.341 -9.374 -3.284 1.00 96.25 375 LEU A O 1
ATOM 2956 N N . THR A 1 376 ? 13.538 -7.600 -2.581 1.00 97.00 376 THR A N 1
ATOM 2957 C CA . THR A 1 376 ? 12.477 -6.607 -2.745 1.00 97.00 376 THR A CA 1
ATOM 2958 C C . THR A 1 376 ? 12.157 -6.399 -4.223 1.00 97.00 376 THR A C 1
ATOM 2960 O O . THR A 1 376 ? 13.054 -6.134 -5.032 1.00 97.00 376 THR A O 1
ATOM 2963 N N . LYS A 1 377 ? 10.870 -6.430 -4.569 1.00 97.12 377 LYS A N 1
ATOM 2964 C CA . LYS A 1 377 ? 10.364 -5.935 -5.854 1.00 97.12 377 LYS A CA 1
ATOM 2965 C C . LYS A 1 377 ? 9.509 -4.698 -5.617 1.00 97.12 377 LYS A C 1
ATOM 2967 O O . LYS A 1 377 ? 8.569 -4.723 -4.827 1.00 97.12 377 LYS A O 1
ATOM 2972 N N . PHE A 1 378 ? 9.838 -3.626 -6.327 1.00 95.94 378 PHE A N 1
ATOM 2973 C CA . PHE A 1 378 ? 9.080 -2.384 -6.323 1.00 95.94 378 PHE A CA 1
ATOM 2974 C C . PHE A 1 378 ? 8.266 -2.258 -7.602 1.00 95.94 378 PHE A C 1
ATOM 2976 O O . PHE A 1 378 ? 8.783 -2.505 -8.691 1.00 95.94 378 PHE A O 1
ATOM 2983 N N . ILE A 1 379 ? 7.004 -1.862 -7.463 1.00 94.19 379 ILE A N 1
ATOM 2984 C CA . ILE A 1 379 ? 6.060 -1.671 -8.561 1.00 94.19 379 ILE A CA 1
ATOM 2985 C C . ILE A 1 379 ? 5.368 -0.315 -8.391 1.00 94.19 379 ILE A C 1
ATOM 2987 O O . ILE A 1 379 ? 4.918 0.021 -7.294 1.00 94.19 379 ILE A O 1
ATOM 2991 N N . MET A 1 380 ? 5.242 0.430 -9.489 1.00 91.25 380 MET A N 1
ATOM 2992 C CA . MET A 1 380 ? 4.386 1.613 -9.614 1.00 91.25 380 MET A CA 1
ATOM 2993 C C . MET A 1 380 ? 3.461 1.443 -10.811 1.00 91.25 380 MET A C 1
ATOM 2995 O O . MET A 1 380 ? 3.919 1.100 -11.901 1.00 91.25 380 MET A O 1
ATOM 2999 N N . CYS A 1 381 ? 2.173 1.700 -10.616 1.00 88.94 381 CYS A N 1
ATOM 3000 C CA . CYS A 1 381 ? 1.178 1.593 -11.676 1.00 88.94 381 CYS A CA 1
ATOM 3001 C C . CYS A 1 381 ? -0.012 2.526 -11.443 1.00 88.94 381 CYS A C 1
ATOM 3003 O O . CYS A 1 381 ? -0.227 3.034 -10.338 1.00 88.94 381 CYS A O 1
ATOM 3005 N N . ASP A 1 382 ? -0.773 2.767 -12.507 1.00 85.50 382 ASP A N 1
ATOM 3006 C CA . ASP A 1 382 ? -2.080 3.418 -12.429 1.00 85.50 382 ASP A CA 1
ATOM 3007 C C . ASP A 1 382 ? -3.161 2.448 -11.925 1.00 85.50 382 ASP A C 1
ATOM 3009 O O . ASP A 1 382 ? -3.966 2.818 -11.072 1.00 85.50 382 ASP A O 1
ATOM 3013 N N . ASP A 1 383 ? -3.119 1.195 -12.377 1.00 84.00 383 ASP A N 1
ATOM 3014 C CA . ASP A 1 383 ? -4.009 0.107 -11.965 1.00 84.00 383 ASP A CA 1
ATOM 3015 C C . ASP A 1 383 ? -3.216 -1.210 -11.848 1.00 84.00 383 ASP A C 1
ATOM 3017 O O . ASP A 1 383 ? -2.380 -1.511 -12.700 1.00 84.00 383 ASP A O 1
ATOM 3021 N N . ILE A 1 384 ? -3.438 -1.990 -10.782 1.00 80.75 384 ILE A N 1
ATOM 3022 C CA . ILE A 1 384 ? -2.710 -3.255 -10.549 1.00 80.75 384 ILE A CA 1
ATOM 3023 C C . ILE A 1 384 ? -3.153 -4.360 -11.512 1.00 80.75 384 ILE A C 1
ATOM 3025 O O . ILE A 1 384 ? -2.330 -5.187 -11.907 1.00 80.75 384 ILE A O 1
ATOM 3029 N N . ASP A 1 385 ? -4.435 -4.397 -11.860 1.00 83.38 385 ASP A N 1
ATOM 3030 C CA . ASP A 1 385 ? -5.045 -5.496 -12.601 1.00 83.38 385 ASP A CA 1
ATOM 3031 C C . ASP A 1 385 ? -4.951 -5.262 -14.114 1.00 83.38 385 ASP A C 1
ATOM 3033 O O . ASP A 1 385 ? -4.761 -6.205 -14.885 1.00 83.38 385 ASP A O 1
ATOM 3037 N N . ASN A 1 386 ? -5.058 -4.004 -14.555 1.00 86.06 386 ASN A N 1
ATOM 3038 C CA . ASN A 1 386 ? -4.988 -3.633 -15.967 1.00 86.06 386 ASN A CA 1
ATOM 3039 C C . ASN A 1 386 ? -4.306 -2.265 -16.187 1.00 86.06 386 ASN A C 1
ATOM 3041 O O . ASN A 1 386 ? -4.984 -1.285 -16.523 1.00 86.06 386 ASN A O 1
ATOM 3045 N N . PRO A 1 387 ? -2.972 -2.183 -16.027 1.00 88.88 387 PRO A N 1
ATOM 3046 C CA . PRO A 1 387 ? -2.251 -0.919 -16.099 1.00 88.88 387 PRO A CA 1
ATOM 3047 C C . PRO A 1 387 ? -2.202 -0.344 -17.518 1.00 88.88 387 PRO A C 1
ATOM 3049 O O . PRO A 1 387 ? -1.862 -1.042 -18.477 1.00 88.88 387 PRO A O 1
ATOM 3052 N N . SER A 1 388 ? -2.423 0.967 -17.654 1.00 88.69 388 SER A N 1
ATOM 3053 C CA . SER A 1 388 ? -1.934 1.715 -18.825 1.00 88.69 388 SER A CA 1
ATOM 3054 C C . SER A 1 388 ? -0.499 2.194 -18.615 1.00 88.69 388 SER A C 1
ATOM 3056 O O . SER A 1 388 ? 0.206 2.474 -19.588 1.00 88.69 388 SER A O 1
ATOM 3058 N N . ILE A 1 389 ? -0.058 2.276 -17.357 1.00 88.69 389 ILE A N 1
ATOM 3059 C CA . ILE A 1 389 ? 1.302 2.622 -16.959 1.00 88.69 389 ILE A CA 1
ATOM 3060 C C . ILE A 1 389 ? 1.754 1.634 -15.898 1.00 88.69 389 ILE A C 1
ATOM 3062 O O . ILE A 1 389 ? 1.118 1.474 -14.862 1.00 88.69 389 ILE A O 1
ATOM 3066 N N . TYR A 1 390 ? 2.886 0.994 -16.145 1.00 91.44 390 TYR A N 1
ATOM 3067 C CA . TYR A 1 390 ? 3.478 0.047 -15.220 1.00 91.44 390 TYR A CA 1
ATOM 3068 C C . TYR A 1 390 ? 4.988 0.201 -15.241 1.00 91.44 390 TYR A C 1
ATOM 3070 O O . TYR A 1 390 ? 5.623 0.216 -16.293 1.00 91.44 390 TYR A O 1
ATOM 3078 N N . PHE A 1 391 ? 5.571 0.291 -14.061 1.00 92.75 391 PHE A N 1
ATOM 3079 C CA . PHE A 1 391 ? 6.995 0.158 -13.854 1.00 92.75 391 PHE A CA 1
ATOM 3080 C C . PHE A 1 391 ? 7.208 -0.865 -12.754 1.00 92.75 391 PHE A C 1
ATOM 3082 O O . PHE A 1 391 ? 6.576 -0.783 -11.701 1.00 92.75 391 PHE A O 1
ATOM 3089 N N . SER A 1 392 ? 8.135 -1.791 -12.960 1.00 95.00 392 SER A N 1
ATOM 3090 C CA . SER A 1 392 ? 8.656 -2.587 -11.863 1.00 95.00 392 SER A CA 1
ATOM 3091 C C . SER A 1 392 ? 10.154 -2.756 -11.947 1.00 95.00 392 SER A C 1
ATOM 3093 O O . SER A 1 392 ? 10.723 -2.826 -13.035 1.00 95.00 392 SER A O 1
ATOM 3095 N N . ILE A 1 393 ? 10.779 -2.837 -10.780 1.00 95.50 393 ILE A N 1
ATOM 3096 C CA . ILE A 1 393 ? 12.192 -3.149 -10.653 1.00 95.50 393 ILE A CA 1
ATOM 3097 C C . ILE A 1 393 ? 12.412 -4.113 -9.489 1.00 95.50 393 ILE A C 1
ATOM 3099 O O . ILE A 1 393 ? 11.832 -3.961 -8.413 1.00 95.50 393 ILE A O 1
ATOM 3103 N N . SER A 1 394 ? 13.231 -5.135 -9.713 1.00 96.31 394 SER A N 1
ATOM 3104 C CA . SER A 1 394 ? 13.587 -6.139 -8.706 1.00 96.31 394 SER A CA 1
ATOM 3105 C C . SER A 1 394 ? 15.056 -6.535 -8.814 1.00 96.31 394 SER A C 1
ATOM 3107 O O . SER A 1 394 ? 15.754 -6.113 -9.741 1.00 96.31 394 SER A O 1
ATOM 3109 N N . ASN A 1 395 ? 15.533 -7.336 -7.856 1.00 95.00 395 ASN A N 1
ATOM 3110 C CA . ASN A 1 395 ? 16.921 -7.796 -7.788 1.00 95.00 395 ASN A CA 1
ATOM 3111 C C . ASN A 1 395 ? 17.944 -6.641 -7.745 1.00 95.00 395 ASN A C 1
ATOM 3113 O O . ASN A 1 395 ? 19.025 -6.716 -8.329 1.00 95.00 395 ASN A O 1
ATOM 3117 N N . VAL A 1 396 ? 17.584 -5.544 -7.072 1.00 94.25 396 VAL A N 1
ATOM 3118 C CA . VAL A 1 396 ? 18.453 -4.375 -6.884 1.00 94.25 396 VAL A CA 1
ATOM 3119 C C . VAL A 1 396 ? 19.295 -4.577 -5.631 1.00 94.25 396 VAL A C 1
ATOM 3121 O O . VAL A 1 396 ? 18.763 -4.812 -4.552 1.00 94.25 396 VAL A O 1
ATOM 3124 N N . THR A 1 397 ? 20.615 -4.449 -5.754 1.00 92.75 397 THR A N 1
ATOM 3125 C CA . THR A 1 397 ? 21.514 -4.405 -4.591 1.00 92.75 397 THR A CA 1
ATOM 3126 C C . THR A 1 397 ? 21.940 -2.965 -4.354 1.00 92.75 397 THR A C 1
ATOM 3128 O O . THR A 1 397 ? 22.593 -2.373 -5.214 1.00 92.75 397 THR A O 1
ATOM 3131 N N . ASN A 1 398 ? 21.574 -2.424 -3.191 1.00 93.38 398 ASN A N 1
ATOM 3132 C CA . ASN A 1 398 ? 21.770 -1.041 -2.754 1.00 93.38 398 ASN A CA 1
ATOM 3133 C C . ASN A 1 398 ? 20.988 -0.007 -3.561 1.00 93.38 398 ASN A C 1
ATOM 3135 O O . ASN A 1 398 ? 20.104 0.618 -2.992 1.00 93.38 398 ASN A O 1
ATOM 3139 N N . SER A 1 399 ? 21.279 0.198 -4.849 1.00 96.69 399 SER A N 1
ATOM 3140 C CA . SER A 1 399 ? 20.634 1.263 -5.623 1.00 96.69 399 SER A CA 1
ATOM 3141 C C . SER A 1 399 ? 20.548 1.010 -7.130 1.00 96.69 399 SER A C 1
ATOM 3143 O O . SER A 1 399 ? 21.375 0.309 -7.720 1.00 96.69 399 SER A O 1
ATOM 3145 N N . ALA A 1 400 ? 19.523 1.597 -7.753 1.00 96.94 400 ALA A N 1
ATOM 3146 C CA . ALA A 1 400 ? 19.321 1.628 -9.198 1.00 96.94 400 ALA A CA 1
ATOM 3147 C C . ALA A 1 400 ? 18.622 2.924 -9.644 1.00 96.94 400 ALA A C 1
ATOM 3149 O O . ALA A 1 400 ? 17.758 3.456 -8.950 1.00 96.94 400 ALA A O 1
ATOM 3150 N N . ASN A 1 401 ? 18.972 3.415 -10.831 1.00 96.88 401 ASN A N 1
ATOM 3151 C CA . ASN A 1 401 ? 18.315 4.513 -11.530 1.00 96.88 401 ASN A CA 1
ATOM 3152 C C . ASN A 1 401 ? 17.844 4.023 -12.896 1.00 96.88 401 ASN A C 1
ATOM 3154 O O . ASN A 1 401 ? 18.660 3.616 -13.721 1.00 96.88 401 ASN A O 1
ATOM 3158 N N . PHE A 1 402 ? 16.543 4.125 -13.139 1.00 95.56 402 PHE A N 1
ATOM 3159 C CA . PHE A 1 402 ? 15.966 4.027 -14.469 1.00 95.56 402 PHE A CA 1
ATOM 3160 C C . PHE A 1 402 ? 15.557 5.422 -14.935 1.00 95.56 402 PHE A C 1
ATOM 3162 O O . PHE A 1 402 ? 14.880 6.140 -14.203 1.00 95.56 402 PHE A O 1
ATOM 3169 N N . SER A 1 403 ? 15.948 5.830 -16.137 1.00 96.25 403 SER A N 1
ATOM 3170 C CA . SER A 1 403 ? 15.554 7.114 -16.721 1.00 96.25 403 SER A CA 1
ATOM 3171 C C . SER A 1 403 ? 15.226 6.978 -18.196 1.00 96.25 403 SER A C 1
ATOM 3173 O O . SER A 1 403 ? 15.766 6.122 -18.895 1.00 96.25 403 SER A O 1
ATOM 3175 N N . TRP A 1 404 ? 14.325 7.829 -18.673 1.00 94.25 404 TRP A N 1
ATOM 3176 C CA . TRP A 1 404 ? 13.834 7.765 -20.039 1.00 94.25 404 TRP A CA 1
ATOM 3177 C C . TRP A 1 404 ? 13.445 9.139 -20.582 1.00 94.25 404 TRP A C 1
ATOM 3179 O O . TRP A 1 404 ? 13.102 10.076 -19.855 1.00 94.25 404 TRP A O 1
ATOM 3189 N N . GLY A 1 405 ? 13.461 9.232 -21.903 1.00 94.31 405 GLY A N 1
ATOM 3190 C CA . GLY A 1 405 ? 12.781 10.269 -22.654 1.00 94.31 405 GLY A CA 1
ATOM 3191 C C . GLY A 1 405 ? 12.218 9.654 -23.920 1.00 94.31 405 GLY A C 1
ATOM 3192 O O . GLY A 1 405 ? 12.984 9.236 -24.780 1.00 94.31 405 GLY A O 1
ATOM 3193 N N . ILE A 1 406 ? 10.896 9.550 -24.013 1.00 90.06 406 ILE A N 1
ATOM 3194 C CA . ILE A 1 406 ? 10.233 8.919 -25.151 1.00 90.06 406 ILE A CA 1
ATOM 3195 C C . ILE A 1 406 ? 9.704 10.004 -26.081 1.00 90.06 406 ILE A C 1
ATOM 3197 O O . ILE A 1 406 ? 8.768 10.721 -25.745 1.00 90.06 406 ILE A O 1
ATOM 3201 N N . ASP A 1 407 ? 10.325 10.119 -27.245 1.00 89.94 407 ASP A N 1
ATOM 3202 C CA . ASP A 1 407 ? 9.912 10.983 -28.349 1.00 89.94 407 ASP A CA 1
ATOM 3203 C C . ASP A 1 407 ? 10.515 10.415 -29.651 1.00 89.94 407 ASP A C 1
ATOM 3205 O O . ASP A 1 407 ? 11.173 9.367 -29.629 1.00 89.94 407 ASP A O 1
ATOM 3209 N N . GLN A 1 408 ? 10.331 11.092 -30.784 1.00 88.12 408 GLN A N 1
ATOM 3210 C CA . GLN A 1 408 ? 11.009 10.773 -32.043 1.00 88.12 408 GLN A CA 1
ATOM 3211 C C . GLN A 1 408 ? 12.538 10.725 -31.867 1.00 88.12 408 GLN A C 1
ATOM 3213 O O . GLN A 1 408 ? 13.194 9.848 -32.432 1.00 88.12 408 GLN A O 1
ATOM 3218 N N . GLY A 1 409 ? 13.084 11.623 -31.040 1.00 93.06 409 GLY A N 1
ATOM 3219 C CA . GLY A 1 409 ? 14.440 11.557 -30.503 1.00 93.06 409 GLY A CA 1
ATOM 3220 C C . GLY A 1 409 ? 14.403 11.248 -29.011 1.00 93.06 409 GLY A C 1
ATOM 3221 O O . GLY A 1 409 ? 13.939 12.075 -28.232 1.00 93.06 409 GLY A O 1
ATOM 3222 N N . GLY A 1 410 ? 14.876 10.076 -28.600 1.00 94.62 410 GLY A N 1
ATOM 3223 C CA . GLY A 1 410 ? 14.654 9.587 -27.245 1.00 94.62 410 GLY A CA 1
ATOM 3224 C C . GLY A 1 410 ? 15.758 8.698 -26.696 1.00 94.62 410 GLY A C 1
ATOM 3225 O O . GLY A 1 410 ? 16.784 8.455 -27.336 1.00 94.62 410 GLY A O 1
ATOM 3226 N N . TYR A 1 411 ? 15.550 8.246 -25.463 1.00 95.69 411 TYR A N 1
ATOM 3227 C CA . TYR A 1 411 ? 16.451 7.346 -24.763 1.00 95.69 411 TYR A CA 1
ATOM 3228 C C . TYR A 1 411 ? 15.753 6.536 -23.667 1.00 95.69 411 TYR A C 1
ATOM 3230 O O . TYR A 1 411 ? 14.734 6.947 -23.109 1.00 95.69 411 TYR A O 1
ATOM 3238 N N . ALA A 1 412 ? 16.375 5.421 -23.299 1.00 95.38 412 ALA A N 1
ATOM 3239 C CA . ALA A 1 412 ? 16.152 4.729 -22.038 1.00 95.38 412 ALA A CA 1
ATOM 3240 C C . ALA A 1 412 ? 17.506 4.306 -21.453 1.00 95.38 412 ALA A C 1
ATOM 3242 O O . ALA A 1 412 ? 18.407 3.868 -22.171 1.00 95.38 412 ALA A O 1
ATOM 3243 N N . ARG A 1 413 ? 17.664 4.469 -20.143 1.00 95.88 413 ARG A N 1
ATOM 3244 C CA . ARG A 1 413 ? 18.888 4.143 -19.414 1.00 95.88 413 ARG A CA 1
ATOM 3245 C C . ARG A 1 413 ? 18.538 3.461 -18.109 1.00 95.88 413 ARG A C 1
ATOM 3247 O O . ARG A 1 413 ? 17.724 3.982 -17.352 1.00 95.88 413 ARG A O 1
ATOM 3254 N N . LEU A 1 414 ? 19.229 2.372 -17.810 1.00 95.38 414 LEU A N 1
ATOM 3255 C CA . LEU A 1 414 ? 19.275 1.808 -16.470 1.00 95.38 414 LEU A CA 1
ATOM 3256 C C . LEU A 1 414 ? 20.723 1.719 -16.026 1.00 95.38 414 LEU A C 1
ATOM 3258 O O . LEU A 1 414 ? 21.569 1.202 -16.748 1.00 95.38 414 LEU A O 1
ATOM 3262 N N . SER A 1 415 ? 20.980 2.213 -14.828 1.00 95.06 415 SER A N 1
ATOM 3263 C CA . SER A 1 415 ? 22.250 2.066 -14.132 1.00 95.06 415 SER A CA 1
ATOM 3264 C C . SER A 1 415 ? 21.975 1.590 -12.715 1.00 95.06 415 SER A C 1
ATOM 3266 O O . SER A 1 415 ? 21.075 2.115 -12.062 1.00 95.06 415 SER A O 1
ATOM 3268 N N . ALA A 1 416 ? 22.746 0.639 -12.222 1.00 94.94 416 ALA A N 1
ATOM 3269 C CA . ALA A 1 416 ? 22.672 0.134 -10.865 1.00 94.94 416 ALA A CA 1
ATOM 3270 C C . ALA A 1 416 ? 24.065 0.057 -10.252 1.00 94.94 416 ALA A C 1
ATOM 3272 O O . ALA A 1 416 ? 25.073 0.144 -10.942 1.00 94.94 416 ALA A O 1
ATOM 3273 N N . GLU A 1 417 ? 24.125 -0.090 -8.935 1.00 92.88 417 GLU A N 1
ATOM 3274 C CA . GLU A 1 417 ? 25.403 -0.249 -8.239 1.00 92.88 417 GLU A CA 1
ATOM 3275 C C . GLU A 1 417 ? 26.006 -1.646 -8.452 1.00 92.88 417 GLU A C 1
ATOM 3277 O O . GLU A 1 417 ? 27.218 -1.833 -8.384 1.00 92.88 417 GLU A O 1
ATOM 3282 N N . HIS A 1 418 ? 25.150 -2.636 -8.713 1.00 91.62 418 HIS A N 1
ATOM 3283 C CA . HIS A 1 418 ? 25.535 -4.024 -8.926 1.00 91.62 418 HIS A CA 1
ATOM 3284 C C . HIS A 1 418 ? 24.753 -4.634 -10.086 1.00 91.62 418 HIS A C 1
ATOM 3286 O O . HIS A 1 418 ? 23.655 -4.202 -10.439 1.00 91.62 418 HIS A O 1
ATOM 3292 N N . ARG A 1 419 ? 25.324 -5.700 -10.647 1.00 90.06 419 ARG A N 1
ATOM 3293 C CA . ARG A 1 419 ? 24.731 -6.470 -11.740 1.00 90.06 419 ARG A CA 1
ATOM 3294 C C . ARG A 1 419 ? 23.533 -7.278 -11.259 1.00 90.06 419 ARG A C 1
ATOM 3296 O O . ARG A 1 419 ? 23.554 -7.780 -10.138 1.00 90.06 419 ARG A O 1
ATOM 3303 N N . GLY A 1 420 ? 22.554 -7.497 -12.134 1.00 86.94 420 GLY A N 1
ATOM 3304 C CA . GLY A 1 420 ? 21.388 -8.326 -11.817 1.00 86.94 420 GLY A CA 1
ATOM 3305 C C . GLY A 1 420 ? 19.995 -7.688 -11.890 1.00 86.94 420 GLY A C 1
ATOM 3306 O O . GLY A 1 420 ? 19.056 -8.488 -11.951 1.00 86.94 420 GLY A O 1
ATOM 3307 N N . PRO A 1 421 ? 19.798 -6.349 -11.872 1.00 93.19 421 PRO A N 1
ATOM 3308 C CA . PRO A 1 421 ? 18.454 -5.787 -11.824 1.00 93.19 421 PRO A CA 1
ATOM 3309 C C . PRO A 1 421 ? 17.555 -6.318 -12.935 1.00 93.19 421 PRO A C 1
ATOM 3311 O O . PRO A 1 421 ? 18.005 -6.571 -14.054 1.00 93.19 421 PRO A O 1
ATOM 3314 N N . VAL A 1 422 ? 16.272 -6.459 -12.627 1.00 93.62 422 VAL A N 1
ATOM 3315 C CA . VAL A 1 422 ? 15.232 -6.749 -13.616 1.00 93.62 422 VAL A CA 1
ATOM 3316 C C . VAL A 1 422 ? 14.293 -5.566 -13.643 1.00 93.62 422 VAL A C 1
ATOM 3318 O O . VAL A 1 422 ? 13.811 -5.175 -12.583 1.00 93.62 422 VAL A O 1
ATOM 3321 N N . ALA A 1 423 ? 14.068 -4.998 -14.822 1.00 93.62 423 ALA A N 1
ATOM 3322 C CA . ALA A 1 423 ? 13.219 -3.836 -15.014 1.00 93.62 423 ALA A CA 1
ATOM 3323 C C . ALA A 1 423 ? 12.185 -4.099 -16.107 1.00 93.62 423 ALA A C 1
ATOM 3325 O O . ALA A 1 423 ? 12.537 -4.448 -17.236 1.00 93.62 423 ALA A O 1
ATOM 3326 N N . ASP A 1 424 ? 10.929 -3.848 -15.758 1.00 94.12 424 ASP A N 1
ATOM 3327 C CA . ASP A 1 424 ? 9.790 -3.892 -16.664 1.00 94.12 424 ASP A CA 1
ATOM 3328 C C . ASP A 1 424 ? 9.167 -2.501 -16.711 1.00 94.12 424 ASP A C 1
ATOM 3330 O O . ASP A 1 424 ? 8.938 -1.875 -15.674 1.00 94.12 424 ASP A O 1
ATOM 3334 N N . PHE A 1 425 ? 8.886 -2.013 -17.910 1.00 92.75 425 PHE A N 1
ATOM 3335 C CA . PHE A 1 425 ? 8.316 -0.694 -18.123 1.00 92.75 425 PHE A CA 1
ATOM 3336 C C . PHE A 1 425 ? 7.306 -0.731 -19.260 1.00 92.75 425 PHE A C 1
ATOM 3338 O O . PHE A 1 425 ? 7.596 -1.175 -20.367 1.00 92.75 425 PHE A O 1
ATOM 3345 N N . TYR A 1 426 ? 6.113 -0.232 -18.989 1.00 91.56 426 TYR A N 1
ATOM 3346 C CA . TYR A 1 426 ? 5.018 -0.155 -19.932 1.00 91.56 426 TYR A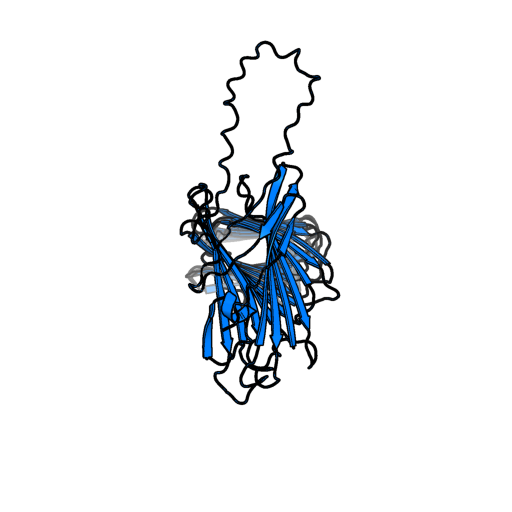 CA 1
ATOM 3347 C C . TYR A 1 426 ? 4.337 1.198 -19.798 1.00 91.56 426 TYR A C 1
ATOM 3349 O O . TYR A 1 426 ? 4.026 1.644 -18.694 1.00 91.56 426 TYR A O 1
ATOM 3357 N N . TRP A 1 427 ? 4.087 1.848 -20.929 1.00 90.50 427 TRP A N 1
ATOM 3358 C CA . TRP A 1 427 ? 3.349 3.101 -20.972 1.00 90.50 427 TRP A CA 1
ATOM 3359 C C . TRP A 1 427 ? 2.520 3.175 -22.247 1.00 90.50 427 TRP A C 1
ATOM 3361 O O . TRP A 1 427 ? 3.051 3.171 -23.359 1.00 90.50 427 TRP A O 1
ATOM 3371 N N . LYS A 1 428 ? 1.204 3.312 -22.091 1.00 88.62 428 LYS A N 1
ATOM 3372 C CA . LYS A 1 428 ? 0.266 3.610 -23.171 1.00 88.62 428 LYS A CA 1
ATOM 3373 C C . LYS A 1 428 ? -0.448 4.935 -22.914 1.00 88.62 428 LYS A C 1
ATOM 3375 O O . LYS A 1 428 ? -1.161 5.083 -21.929 1.00 88.62 428 LYS A O 1
ATOM 3380 N N . THR A 1 429 ? -0.274 5.906 -23.805 1.00 85.50 429 THR A N 1
ATOM 3381 C CA . THR A 1 429 ? -0.956 7.207 -23.716 1.00 85.50 429 THR A CA 1
ATOM 3382 C C . THR A 1 429 ? -1.235 7.768 -25.103 1.00 85.50 429 THR A C 1
ATOM 3384 O O . THR A 1 429 ? -0.327 7.928 -25.9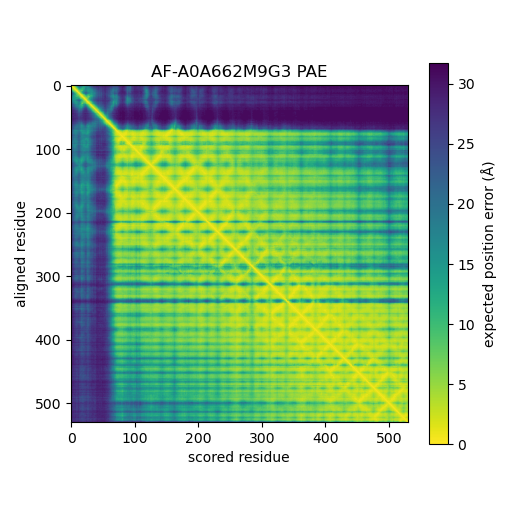17 1.00 85.50 429 THR A O 1
ATOM 3387 N N . GLY A 1 430 ? -2.510 8.034 -25.397 1.00 85.94 430 GLY A N 1
ATOM 3388 C CA . GLY A 1 430 ? -2.938 8.461 -26.728 1.00 85.94 430 GLY A CA 1
ATOM 3389 C C . GLY A 1 430 ? -2.462 7.492 -27.816 1.00 85.94 430 GLY A C 1
ATOM 3390 O O . GLY A 1 430 ? -2.819 6.314 -27.815 1.00 85.94 430 GLY A O 1
ATOM 3391 N N . SER A 1 431 ? -1.654 8.004 -28.739 1.00 85.56 431 SER A N 1
ATOM 3392 C CA . SER A 1 431 ? -1.055 7.263 -29.850 1.00 85.56 431 SER A CA 1
ATOM 3393 C C . SER A 1 431 ? 0.321 6.658 -29.544 1.00 85.56 431 SER A C 1
ATOM 3395 O O . SER A 1 431 ? 0.884 5.959 -30.389 1.00 85.56 431 SER A O 1
ATOM 3397 N N . MET A 1 432 ? 0.869 6.915 -28.354 1.00 86.88 432 MET A N 1
ATOM 3398 C CA . MET A 1 432 ? 2.150 6.380 -27.916 1.00 86.88 432 MET A CA 1
ATOM 3399 C C . MET A 1 432 ? 1.953 5.062 -27.163 1.00 86.88 432 MET A C 1
ATOM 3401 O O . MET A 1 432 ? 1.143 4.970 -26.234 1.00 86.88 432 MET A O 1
ATOM 3405 N N . LYS A 1 433 ? 2.744 4.054 -27.534 1.00 91.25 433 LYS A N 1
ATOM 3406 C CA . LYS A 1 433 ? 2.896 2.799 -26.793 1.00 91.25 433 LYS A CA 1
ATOM 3407 C C . LYS A 1 433 ? 4.383 2.523 -26.599 1.00 91.25 433 LYS A C 1
ATOM 3409 O O . LYS A 1 433 ? 5.126 2.560 -27.573 1.00 91.25 433 LYS A O 1
ATOM 3414 N N . VAL A 1 434 ? 4.786 2.220 -25.371 1.00 91.31 434 VAL A N 1
ATOM 3415 C CA . VAL A 1 434 ? 6.138 1.791 -25.001 1.00 91.31 434 VAL A CA 1
ATOM 3416 C C . VAL A 1 434 ? 6.030 0.545 -24.142 1.00 91.31 434 VAL A C 1
ATOM 3418 O O . VAL A 1 434 ? 5.191 0.475 -23.246 1.00 91.31 434 VAL A O 1
ATOM 3421 N N . GLU A 1 435 ? 6.877 -0.428 -24.420 1.00 93.06 435 GLU A N 1
ATOM 3422 C CA . GLU A 1 435 ? 6.982 -1.676 -23.687 1.00 93.06 435 GLU A CA 1
ATOM 3423 C C . GLU A 1 435 ? 8.451 -2.089 -23.654 1.00 93.06 435 GLU A C 1
ATOM 3425 O O . GLU A 1 435 ? 9.116 -2.176 -24.687 1.00 93.06 435 GLU A O 1
ATOM 3430 N N . MET A 1 436 ? 8.969 -2.307 -22.456 1.00 91.81 436 MET A N 1
ATOM 3431 C CA . MET A 1 436 ? 10.338 -2.708 -22.213 1.00 91.81 436 MET A CA 1
ATOM 3432 C C . MET A 1 436 ? 10.362 -3.775 -21.129 1.00 91.81 436 MET A C 1
ATOM 3434 O O . MET A 1 436 ? 9.766 -3.610 -20.068 1.00 91.81 436 MET A O 1
ATOM 3438 N N . VAL A 1 437 ? 11.115 -4.833 -21.392 1.00 90.19 437 VAL A N 1
ATOM 3439 C CA . VAL A 1 437 ? 11.469 -5.869 -20.425 1.00 90.19 437 VAL A CA 1
ATOM 3440 C C . VAL A 1 437 ? 12.973 -6.058 -20.521 1.00 90.19 437 VAL A C 1
ATOM 3442 O O . VAL A 1 437 ? 13.520 -6.211 -21.615 1.00 90.19 437 VAL A O 1
ATOM 3445 N N . SER A 1 438 ? 13.661 -6.006 -19.386 1.00 86.50 438 SER A N 1
ATOM 3446 C CA . SER A 1 438 ? 15.110 -6.166 -19.339 1.00 86.50 438 SER A CA 1
ATOM 3447 C C . SER A 1 438 ? 15.538 -6.907 -18.084 1.00 86.50 438 SER A C 1
ATOM 3449 O O . SER A 1 438 ? 15.269 -6.465 -16.968 1.00 86.50 438 SER A O 1
ATOM 3451 N N . GLN A 1 439 ? 16.259 -8.014 -18.263 1.00 87.62 439 GLN A N 1
ATOM 3452 C CA . GLN A 1 439 ? 16.950 -8.715 -17.187 1.00 87.62 439 GLN A CA 1
ATOM 3453 C C . GLN A 1 439 ? 18.458 -8.511 -17.345 1.00 87.62 439 GLN A C 1
ATOM 3455 O O . GLN A 1 439 ? 19.100 -9.073 -18.231 1.00 87.62 439 GLN A O 1
ATOM 3460 N N . LEU A 1 440 ? 19.080 -7.730 -16.471 1.00 82.94 440 LEU A N 1
ATOM 3461 C CA . LEU A 1 440 ? 20.480 -7.378 -16.649 1.00 82.94 440 LEU A CA 1
ATOM 3462 C C . LEU A 1 440 ? 21.394 -8.426 -16.005 1.00 82.94 440 LEU A C 1
ATOM 3464 O O . LEU A 1 440 ? 21.290 -8.714 -14.819 1.00 82.94 440 LEU A O 1
ATOM 3468 N N . LYS A 1 441 ? 22.374 -8.947 -16.757 1.00 81.19 441 LYS A N 1
ATOM 3469 C CA . LYS A 1 441 ? 23.600 -9.552 -16.183 1.00 81.19 441 LYS A CA 1
ATOM 3470 C C . LYS A 1 441 ? 24.724 -8.526 -15.996 1.00 81.19 441 LYS A C 1
ATOM 3472 O O . LYS A 1 441 ? 25.849 -8.880 -15.646 1.00 81.19 441 LYS A O 1
ATOM 3477 N N . THR A 1 442 ? 24.409 -7.266 -16.241 1.00 82.06 442 THR A N 1
ATOM 3478 C CA . THR A 1 442 ? 25.254 -6.088 -16.091 1.00 82.06 442 THR A CA 1
ATOM 3479 C C . THR A 1 442 ? 24.582 -5.128 -15.111 1.00 82.06 442 THR A C 1
ATOM 3481 O O . THR A 1 442 ? 23.479 -5.387 -14.632 1.00 82.06 442 THR A O 1
ATOM 3484 N N . ASP A 1 443 ? 25.268 -4.062 -14.760 1.00 88.19 443 ASP A N 1
ATOM 3485 C CA . ASP A 1 443 ? 24.780 -2.949 -13.956 1.00 88.19 443 ASP A CA 1
ATOM 3486 C C . ASP A 1 443 ? 24.341 -1.764 -14.827 1.00 88.19 443 ASP A C 1
ATOM 3488 O O . ASP A 1 443 ? 23.762 -0.814 -14.314 1.00 88.19 443 ASP A O 1
ATOM 3492 N N . TYR A 1 444 ? 24.561 -1.830 -16.142 1.00 93.62 444 TYR A N 1
ATOM 3493 C CA . TYR A 1 444 ? 24.295 -0.728 -17.058 1.00 93.62 444 TYR A CA 1
ATOM 3494 C C . TYR A 1 444 ? 23.705 -1.177 -18.399 1.00 93.62 444 TYR A C 1
ATOM 3496 O O . TYR A 1 444 ? 24.209 -2.098 -19.044 1.00 93.62 444 TYR A O 1
ATOM 3504 N N . PHE A 1 445 ? 22.673 -0.470 -18.858 1.00 94.06 445 PHE A N 1
ATOM 3505 C CA . PHE A 1 445 ? 22.347 -0.398 -20.279 1.00 94.06 445 PHE A CA 1
ATOM 3506 C C . PHE A 1 445 ? 21.905 1.012 -20.668 1.00 94.06 445 PHE A C 1
ATOM 3508 O O . PHE A 1 445 ? 21.309 1.755 -19.879 1.00 94.06 445 PHE A O 1
ATOM 3515 N N . PHE A 1 446 ? 22.134 1.344 -21.931 1.00 95.94 446 PHE A N 1
ATOM 3516 C CA . PHE A 1 446 ? 21.668 2.567 -22.548 1.00 95.94 446 PHE A CA 1
ATOM 3517 C C . PHE A 1 446 ? 21.236 2.311 -23.986 1.00 95.94 446 PHE A C 1
ATOM 3519 O O . PHE A 1 446 ? 21.951 1.695 -24.771 1.00 95.94 446 PHE A O 1
ATOM 3526 N N . ILE A 1 447 ? 20.066 2.826 -24.333 1.00 95.25 447 ILE A N 1
ATOM 3527 C CA . ILE A 1 447 ? 19.575 2.893 -25.701 1.00 95.25 447 ILE A CA 1
ATOM 3528 C C . ILE A 1 447 ? 19.166 4.332 -25.986 1.00 95.25 447 ILE A C 1
ATOM 3530 O O . ILE A 1 447 ? 18.525 4.980 -25.158 1.00 95.25 447 ILE A O 1
ATOM 3534 N N . SER A 1 448 ? 19.534 4.835 -27.157 1.00 96.75 448 SER A N 1
ATOM 3535 C CA . SER A 1 448 ? 19.065 6.123 -27.656 1.00 96.75 448 SER A CA 1
ATOM 3536 C C . SER A 1 448 ? 18.748 6.045 -29.133 1.00 96.75 448 SER A C 1
ATOM 3538 O O . SER A 1 448 ? 19.280 5.208 -29.863 1.00 96.75 448 SER A O 1
ATOM 3540 N N . TRP A 1 449 ? 17.852 6.909 -29.580 1.00 94.81 449 TRP A N 1
ATOM 3541 C CA . TRP A 1 449 ? 17.405 6.918 -30.960 1.00 94.81 449 TRP A CA 1
ATOM 3542 C C . TRP A 1 449 ? 17.071 8.329 -31.419 1.00 94.81 449 TRP A C 1
ATOM 3544 O O . TRP A 1 449 ? 16.737 9.206 -30.625 1.00 94.81 449 TRP A O 1
ATOM 3554 N N . ASN A 1 450 ? 17.131 8.517 -32.729 1.00 94.56 450 ASN A N 1
ATOM 3555 C CA . ASN A 1 450 ? 16.471 9.591 -33.446 1.00 94.56 450 ASN A CA 1
ATOM 3556 C C . ASN A 1 450 ? 15.878 8.987 -34.715 1.00 94.56 450 ASN A C 1
ATOM 3558 O O . ASN A 1 450 ? 16.627 8.586 -35.604 1.00 94.56 450 ASN A O 1
ATOM 3562 N N . ILE A 1 451 ? 14.556 8.868 -34.790 1.00 88.75 451 ILE A N 1
ATOM 3563 C CA . ILE A 1 451 ? 13.890 8.251 -35.937 1.00 88.75 451 ILE A CA 1
ATOM 3564 C C . ILE A 1 451 ? 13.393 9.343 -36.887 1.00 88.75 451 ILE A C 1
ATOM 3566 O O . ILE A 1 451 ? 12.227 9.723 -36.858 1.00 88.75 451 ILE A O 1
ATOM 3570 N N . ASP A 1 452 ? 14.290 9.873 -37.718 1.00 87.31 452 ASP A N 1
ATOM 3571 C CA . ASP A 1 452 ? 14.002 10.936 -38.693 1.00 87.31 452 ASP A CA 1
ATOM 3572 C C . ASP A 1 452 ? 14.641 10.632 -40.067 1.00 87.31 452 ASP A C 1
ATOM 3574 O O . ASP A 1 452 ? 15.193 9.548 -40.277 1.00 87.31 452 ASP A O 1
ATOM 3578 N N . GLN A 1 453 ? 14.560 11.564 -41.023 1.00 86.06 453 GLN A N 1
ATOM 3579 C CA . GLN A 1 453 ? 15.214 11.464 -42.334 1.00 86.06 453 GLN A CA 1
ATOM 3580 C C . GLN A 1 453 ? 16.732 11.292 -42.218 1.00 86.06 453 GLN A C 1
ATOM 3582 O O . GLN A 1 453 ? 17.327 10.554 -43.005 1.00 86.06 453 GLN A O 1
ATOM 3587 N N . GLU A 1 454 ? 17.329 11.969 -41.238 1.00 91.75 454 GLU A N 1
ATOM 3588 C CA . GLU A 1 454 ? 18.684 11.743 -40.744 1.00 91.75 454 GLU A CA 1
ATOM 3589 C C . GLU A 1 454 ? 18.569 11.195 -39.324 1.00 91.75 454 GLU A C 1
ATOM 3591 O O . GLU A 1 454 ? 18.299 11.931 -38.371 1.00 91.75 454 GLU A O 1
ATOM 3596 N N . GLY A 1 455 ? 18.694 9.879 -39.196 1.00 92.38 455 GLY A N 1
ATOM 3597 C CA . GLY A 1 455 ? 18.353 9.172 -37.972 1.00 92.38 455 GLY A CA 1
ATOM 3598 C C . GLY A 1 455 ? 19.446 8.237 -37.491 1.00 92.38 455 GLY A C 1
ATOM 3599 O O . GLY A 1 455 ? 20.419 7.956 -38.192 1.00 92.38 455 GLY A O 1
ATOM 3600 N N . TYR A 1 456 ? 19.283 7.771 -36.257 1.00 94.25 456 TYR A N 1
ATOM 3601 C CA . TYR A 1 456 ? 20.177 6.799 -35.654 1.00 94.25 456 TYR A CA 1
ATOM 3602 C C . TYR A 1 456 ? 19.488 5.954 -34.585 1.00 94.25 456 TYR A C 1
ATOM 3604 O O . TYR A 1 456 ? 18.481 6.346 -33.995 1.00 94.25 456 TYR A O 1
ATOM 3612 N N . VAL A 1 457 ? 20.106 4.819 -34.276 1.00 95.12 457 VAL A N 1
ATOM 3613 C CA . VAL A 1 457 ? 19.890 4.047 -33.050 1.00 95.12 457 VAL A CA 1
ATOM 3614 C C . VAL A 1 457 ? 21.256 3.732 -32.457 1.00 95.12 457 VAL A C 1
ATOM 3616 O O . VAL A 1 457 ? 22.139 3.250 -33.165 1.00 95.12 457 VAL A O 1
ATOM 3619 N N . SER A 1 458 ? 21.441 4.017 -31.170 1.00 95.94 458 SER A N 1
ATOM 3620 C CA . SER A 1 458 ? 22.634 3.645 -30.409 1.00 95.94 458 SER A CA 1
ATOM 3621 C C . SER A 1 458 ? 22.256 2.711 -29.269 1.00 95.94 458 SER A C 1
ATOM 3623 O O . SER A 1 458 ? 21.206 2.881 -28.647 1.00 95.94 458 SER A O 1
ATOM 3625 N N . PHE A 1 459 ? 23.117 1.738 -28.990 1.00 95.19 459 PHE A N 1
ATOM 3626 C CA . PHE A 1 459 ? 22.923 0.771 -27.918 1.00 95.19 459 PHE A CA 1
ATOM 3627 C C . PHE A 1 459 ? 24.250 0.491 -27.226 1.00 95.19 459 PHE A C 1
ATOM 3629 O O . PHE A 1 459 ? 25.272 0.276 -27.879 1.00 95.19 459 PHE A O 1
ATOM 3636 N N . ASP A 1 460 ? 24.236 0.483 -25.902 1.00 95.75 460 ASP A N 1
ATOM 3637 C CA . ASP A 1 460 ? 25.435 0.302 -25.105 1.00 95.75 460 ASP A CA 1
ATOM 3638 C C . ASP A 1 460 ? 25.135 -0.449 -23.807 1.00 95.75 460 ASP A C 1
ATOM 3640 O O . ASP A 1 460 ? 24.110 -0.248 -23.157 1.00 95.75 460 ASP A O 1
ATOM 3644 N N . THR A 1 461 ? 26.043 -1.349 -23.454 1.00 94.06 461 THR A N 1
ATOM 3645 C CA . THR A 1 461 ? 25.979 -2.204 -22.257 1.00 94.06 461 THR A CA 1
ATOM 3646 C C . THR A 1 461 ? 27.348 -2.308 -21.582 1.00 94.06 461 THR A C 1
ATOM 3648 O O . THR A 1 461 ? 27.585 -3.231 -20.796 1.00 94.06 461 THR A O 1
ATOM 3651 N N . ASP A 1 462 ? 28.284 -1.426 -21.956 1.00 91.81 462 ASP A N 1
ATOM 3652 C CA . ASP A 1 462 ? 29.701 -1.491 -21.588 1.00 91.81 462 ASP A CA 1
ATOM 3653 C C . ASP A 1 462 ? 30.330 -2.858 -21.917 1.00 91.81 462 ASP A C 1
ATOM 3655 O O . ASP A 1 462 ? 31.129 -3.422 -21.165 1.00 91.81 462 ASP A O 1
ATOM 3659 N N . GLY A 1 463 ? 29.903 -3.458 -23.033 1.00 89.19 463 GLY A N 1
ATOM 3660 C CA . GLY A 1 463 ? 30.376 -4.764 -23.479 1.00 89.19 463 GLY A CA 1
ATOM 3661 C C . GLY A 1 463 ? 29.946 -5.949 -22.600 1.00 89.19 463 GLY A C 1
ATOM 3662 O O . GLY A 1 463 ? 30.555 -7.023 -22.700 1.00 89.19 463 GLY A O 1
ATOM 3663 N N . ASN A 1 464 ? 28.915 -5.805 -21.764 1.00 91.12 464 ASN A N 1
ATOM 3664 C CA . ASN A 1 464 ? 28.350 -6.890 -20.959 1.00 91.12 464 ASN A CA 1
ATOM 3665 C C . ASN A 1 464 ? 27.052 -7.447 -21.570 1.00 91.12 464 ASN A C 1
ATOM 3667 O O . ASN A 1 464 ? 26.399 -6.816 -22.388 1.00 91.12 464 ASN A O 1
ATOM 3671 N N . TRP A 1 465 ? 26.660 -8.656 -21.171 1.00 90.25 465 TRP A N 1
ATOM 3672 C CA . TRP A 1 465 ? 25.412 -9.257 -21.647 1.00 90.25 465 TRP A CA 1
ATOM 3673 C C . TRP A 1 465 ? 24.199 -8.742 -20.862 1.00 90.25 465 TRP A C 1
ATOM 3675 O O . TRP A 1 465 ? 24.221 -8.691 -19.631 1.00 90.25 465 TRP A O 1
ATOM 3685 N N . LEU A 1 466 ? 23.110 -8.457 -21.568 1.00 89.50 466 LEU A N 1
ATOM 3686 C CA . LEU A 1 466 ? 21.748 -8.460 -21.038 1.00 89.50 466 LEU A CA 1
ATOM 3687 C C . LEU A 1 466 ? 21.114 -9.823 -21.339 1.00 89.50 466 LEU A C 1
ATOM 3689 O O . LEU A 1 466 ? 21.385 -10.425 -22.379 1.00 89.50 466 LEU A O 1
ATOM 3693 N N . ASN A 1 467 ? 20.273 -10.305 -20.431 1.00 86.81 467 ASN A N 1
ATOM 3694 C CA . ASN A 1 467 ? 19.387 -11.439 -20.652 1.00 86.81 467 ASN A CA 1
ATOM 3695 C C . ASN A 1 467 ? 17.989 -10.923 -21.013 1.00 86.81 467 ASN A C 1
ATOM 3697 O O . ASN A 1 467 ? 17.535 -9.936 -20.441 1.00 86.81 467 ASN A O 1
ATOM 3701 N N . SER A 1 468 ? 17.289 -11.641 -21.890 1.00 84.56 468 SER A N 1
ATOM 3702 C CA . SER A 1 468 ? 15.864 -11.453 -22.186 1.00 84.56 468 SER A CA 1
ATOM 3703 C C . SER A 1 468 ? 15.489 -9.978 -22.339 1.00 84.56 468 SER A C 1
ATOM 3705 O O . SER A 1 468 ? 14.704 -9.441 -21.559 1.00 84.56 468 SER A O 1
ATOM 3707 N N . PHE A 1 469 ? 16.114 -9.313 -23.309 1.00 91.19 469 PHE A N 1
ATOM 3708 C CA . PHE A 1 469 ? 15.863 -7.906 -23.583 1.00 91.19 469 PHE A CA 1
ATOM 3709 C C . PHE A 1 469 ? 14.785 -7.779 -24.654 1.00 91.19 469 PHE A C 1
ATOM 3711 O O . PHE A 1 469 ? 14.867 -8.422 -25.701 1.00 91.19 469 PHE A O 1
ATOM 3718 N N . SER A 1 470 ? 13.807 -6.921 -24.403 1.00 93.25 470 SER A N 1
ATOM 3719 C CA . SER A 1 470 ? 12.823 -6.479 -25.381 1.00 93.25 470 SER A CA 1
ATOM 3720 C C . SER A 1 470 ? 12.552 -5.001 -25.153 1.00 93.25 470 SER A C 1
ATOM 3722 O O . SER A 1 470 ? 12.311 -4.573 -24.026 1.00 93.25 470 SER A O 1
ATOM 3724 N N . PHE A 1 471 ? 12.589 -4.225 -26.224 1.00 93.69 471 PHE A N 1
ATOM 3725 C CA . PHE A 1 471 ? 12.234 -2.821 -26.248 1.00 93.69 471 PHE A CA 1
ATOM 3726 C C . PHE A 1 471 ? 11.405 -2.557 -27.495 1.00 93.69 471 PHE A C 1
ATOM 3728 O O . PHE A 1 471 ? 11.861 -2.767 -28.618 1.00 93.69 471 PHE A O 1
ATOM 3735 N N . ASN A 1 472 ? 10.178 -2.104 -27.288 1.00 93.62 472 ASN A N 1
ATOM 3736 C CA . ASN A 1 472 ? 9.223 -1.820 -28.337 1.00 93.62 472 ASN A CA 1
ATOM 3737 C C . ASN A 1 472 ? 8.563 -0.478 -28.050 1.00 93.62 472 ASN A C 1
ATOM 3739 O O . ASN A 1 472 ? 7.901 -0.320 -27.024 1.00 93.62 472 ASN A O 1
ATOM 3743 N N . PHE A 1 473 ? 8.695 0.474 -28.965 1.00 93.38 473 PHE A N 1
ATOM 3744 C CA . PHE A 1 473 ? 7.863 1.663 -28.923 1.00 93.38 473 PHE A CA 1
ATOM 3745 C C . PHE A 1 473 ? 7.320 2.048 -30.289 1.00 93.38 473 PHE A C 1
ATOM 3747 O O . PHE A 1 473 ? 7.937 1.804 -31.326 1.00 93.38 473 PHE A O 1
ATOM 3754 N N . THR A 1 474 ? 6.168 2.711 -30.259 1.00 92.56 474 THR A N 1
ATOM 3755 C CA . THR A 1 474 ? 5.520 3.317 -31.420 1.00 92.56 474 THR A CA 1
ATOM 3756 C C . THR A 1 474 ? 4.898 4.656 -31.041 1.00 92.56 474 THR A C 1
ATOM 3758 O O . THR A 1 474 ? 4.276 4.756 -29.981 1.00 92.56 474 THR A O 1
ATOM 3761 N N . ILE A 1 475 ? 5.004 5.647 -31.924 1.00 90.50 475 ILE A N 1
ATOM 3762 C CA . ILE A 1 475 ? 4.361 6.964 -31.825 1.00 90.50 475 ILE A CA 1
ATOM 3763 C C . ILE A 1 475 ? 3.534 7.177 -33.097 1.00 90.50 475 ILE A C 1
ATOM 3765 O O . ILE A 1 475 ? 4.039 6.993 -34.209 1.00 90.50 475 ILE A O 1
ATOM 3769 N N . ASP A 1 476 ? 2.250 7.514 -32.937 1.00 88.06 476 ASP A N 1
ATOM 3770 C CA . ASP A 1 476 ? 1.307 7.814 -34.032 1.00 88.06 476 ASP A CA 1
ATOM 3771 C C . ASP A 1 476 ? 1.139 6.704 -35.083 1.00 88.06 476 ASP A C 1
ATOM 3773 O O . ASP A 1 476 ? 0.608 6.939 -36.166 1.00 88.06 476 ASP A O 1
ATOM 3777 N N . GLY A 1 477 ? 1.604 5.485 -34.787 1.00 86.62 477 GLY A N 1
ATOM 3778 C CA . GLY A 1 477 ? 1.703 4.409 -35.777 1.00 86.62 477 GLY A CA 1
ATOM 3779 C C . GLY A 1 477 ? 2.567 4.780 -36.988 1.00 86.62 477 GLY A C 1
ATOM 3780 O O . GLY A 1 477 ? 2.405 4.182 -38.046 1.00 86.62 477 GLY A O 1
ATOM 3781 N N . ASN A 1 478 ? 3.440 5.781 -36.848 1.00 89.12 478 ASN A N 1
ATOM 3782 C CA . ASN A 1 478 ? 4.246 6.344 -37.927 1.00 89.12 478 ASN A CA 1
ATOM 3783 C C . ASN A 1 478 ? 5.747 6.123 -37.701 1.00 89.12 478 ASN A C 1
ATOM 3785 O O . ASN A 1 478 ? 6.497 5.892 -38.651 1.00 89.12 478 ASN A O 1
ATOM 3789 N N . VAL A 1 479 ? 6.158 6.192 -36.435 1.00 91.19 479 VAL A N 1
ATOM 3790 C CA . VAL A 1 479 ? 7.538 6.070 -35.968 1.00 91.19 479 VAL A CA 1
ATOM 3791 C C . VAL A 1 479 ? 7.604 4.996 -34.889 1.00 91.19 479 VAL A C 1
ATOM 3793 O O . VAL A 1 479 ? 6.681 4.872 -34.084 1.00 91.19 479 VAL A O 1
ATOM 3796 N N . GLY A 1 480 ? 8.692 4.230 -34.844 1.00 92.62 480 GLY A N 1
ATOM 3797 C CA . GLY A 1 480 ? 8.869 3.193 -33.833 1.00 92.62 480 GLY A CA 1
ATOM 3798 C C . GLY A 1 480 ? 10.216 2.486 -33.889 1.00 92.62 480 GLY A C 1
ATOM 3799 O O . GLY A 1 480 ? 10.950 2.582 -34.873 1.00 92.62 480 GLY A O 1
ATOM 3800 N N . LEU A 1 481 ? 10.518 1.759 -32.820 1.00 93.56 481 LEU A N 1
ATOM 3801 C CA . LEU A 1 481 ? 11.712 0.937 -32.665 1.00 93.56 481 LEU A CA 1
ATOM 3802 C C . LEU A 1 481 ? 11.317 -0.371 -31.998 1.00 93.56 481 LEU A C 1
ATOM 3804 O O . LEU A 1 481 ? 10.610 -0.365 -30.993 1.00 93.56 481 LEU A O 1
ATOM 3808 N N . LEU A 1 482 ? 11.805 -1.473 -32.547 1.00 94.56 482 LEU A N 1
ATOM 3809 C CA . LEU A 1 482 ? 11.660 -2.800 -31.981 1.00 94.56 482 LEU A CA 1
ATOM 3810 C C . LEU A 1 482 ? 13.043 -3.434 -31.916 1.00 94.56 482 LEU A C 1
ATOM 3812 O O . LEU A 1 482 ? 13.647 -3.672 -32.956 1.00 94.56 482 LEU A O 1
ATOM 3816 N N . ILE A 1 483 ? 13.539 -3.703 -30.712 1.00 93.25 483 ILE A N 1
ATOM 3817 C CA . ILE A 1 483 ? 14.784 -4.433 -30.468 1.00 93.25 483 ILE A CA 1
ATOM 3818 C C . ILE A 1 483 ? 14.495 -5.530 -29.457 1.00 93.25 483 ILE A C 1
ATOM 3820 O O . ILE A 1 483 ? 13.929 -5.261 -28.404 1.00 93.25 483 ILE A O 1
ATOM 3824 N N . GLY A 1 484 ? 14.914 -6.755 -29.738 1.00 92.75 484 GLY A N 1
ATOM 3825 C CA . GLY A 1 484 ? 14.787 -7.845 -28.786 1.00 92.75 484 GLY A CA 1
ATOM 3826 C C . GLY A 1 484 ? 15.730 -8.997 -29.085 1.00 92.75 484 GLY A C 1
ATOM 3827 O O . GLY A 1 484 ? 16.064 -9.250 -30.242 1.00 92.75 484 GLY A O 1
ATOM 3828 N N . ALA A 1 485 ? 16.181 -9.664 -28.027 1.00 92.75 485 ALA A N 1
ATOM 3829 C CA . ALA A 1 485 ? 16.938 -10.908 -28.100 1.00 92.75 485 ALA A CA 1
ATOM 3830 C C . ALA A 1 485 ? 16.949 -11.637 -26.753 1.00 92.75 485 ALA A C 1
ATOM 3832 O O . ALA A 1 485 ? 16.840 -11.023 -25.688 1.00 92.75 485 ALA A O 1
ATOM 3833 N N . SER A 1 486 ? 17.168 -12.955 -26.790 1.00 92.00 486 SER A N 1
ATOM 3834 C CA . SER A 1 486 ? 17.379 -13.744 -25.569 1.00 92.00 486 SER A CA 1
ATOM 3835 C C . SER A 1 486 ? 18.659 -13.325 -24.843 1.00 92.00 486 SER A C 1
ATOM 3837 O O . SER A 1 486 ? 18.688 -13.304 -23.616 1.00 92.00 486 SER A O 1
ATOM 3839 N N . PHE A 1 487 ? 19.706 -12.960 -25.588 1.00 92.00 487 PHE A N 1
ATOM 3840 C CA . PHE A 1 487 ? 20.870 -12.259 -25.057 1.00 92.00 487 PHE A CA 1
ATOM 3841 C C . PHE A 1 487 ? 21.342 -11.201 -26.046 1.00 92.00 487 PHE A C 1
ATOM 3843 O O . PHE A 1 487 ? 21.407 -11.455 -27.249 1.00 92.00 487 PHE A O 1
ATOM 3850 N N . ILE A 1 488 ? 21.703 -10.036 -25.523 1.00 92.62 488 ILE A N 1
ATOM 3851 C CA . ILE A 1 488 ? 22.199 -8.900 -26.300 1.00 92.62 488 ILE A CA 1
ATOM 3852 C C . ILE A 1 488 ? 23.390 -8.292 -25.565 1.00 92.62 488 ILE A C 1
ATOM 3854 O O . ILE A 1 488 ? 23.388 -8.193 -24.337 1.00 92.62 488 ILE A O 1
ATOM 3858 N N . LYS A 1 489 ? 24.429 -7.927 -26.300 1.00 93.50 489 LYS A N 1
ATOM 3859 C CA . LYS A 1 489 ? 25.605 -7.226 -25.785 1.00 93.50 489 LYS A CA 1
ATOM 3860 C C . LYS A 1 489 ? 25.977 -6.160 -26.796 1.00 93.50 489 LYS A C 1
ATOM 3862 O O . LYS A 1 489 ? 25.972 -6.432 -27.990 1.00 93.50 489 LYS A O 1
ATOM 3867 N N . ALA A 1 490 ? 26.344 -4.980 -26.328 1.00 94.38 490 ALA A N 1
ATOM 3868 C CA . ALA A 1 490 ? 26.913 -3.945 -27.174 1.00 94.38 490 ALA A CA 1
ATOM 3869 C C . ALA A 1 490 ? 28.020 -3.166 -26.472 1.00 94.38 490 ALA A C 1
ATOM 3871 O O . ALA A 1 490 ? 27.998 -2.976 -25.254 1.00 94.38 490 ALA A O 1
ATOM 3872 N N . ASP A 1 491 ? 28.962 -2.698 -27.274 1.00 95.06 491 ASP A N 1
ATOM 3873 C CA . ASP A 1 491 ? 29.989 -1.745 -26.880 1.00 95.06 491 ASP A CA 1
ATOM 3874 C C . ASP A 1 491 ? 29.950 -0.594 -27.883 1.00 95.06 491 ASP A C 1
ATOM 3876 O O . ASP A 1 491 ? 30.343 -0.759 -29.047 1.00 95.06 491 ASP A O 1
ATOM 3880 N N . ASN A 1 492 ? 29.390 0.534 -27.430 1.00 94.31 492 ASN A N 1
ATOM 3881 C CA . ASN A 1 492 ? 29.238 1.761 -28.211 1.00 94.31 492 ASN A CA 1
ATOM 3882 C C . ASN A 1 492 ? 28.627 1.535 -29.612 1.00 94.31 492 ASN A C 1
ATOM 3884 O O . ASN A 1 492 ? 29.069 2.140 -30.592 1.00 94.31 492 ASN A O 1
ATOM 3888 N N . PHE A 1 493 ? 27.637 0.642 -29.739 1.00 95.69 493 PHE A N 1
ATOM 3889 C CA . PHE A 1 493 ? 27.011 0.350 -31.029 1.00 95.69 493 PHE A CA 1
ATOM 3890 C C . PHE A 1 493 ? 26.184 1.533 -31.516 1.00 95.69 493 PHE A C 1
ATOM 3892 O O . PHE A 1 493 ? 25.413 2.119 -30.752 1.00 95.69 493 PHE A O 1
ATOM 3899 N N . ARG A 1 494 ? 26.283 1.834 -32.813 1.00 95.81 494 ARG A N 1
ATOM 3900 C CA . ARG A 1 494 ? 25.458 2.848 -33.463 1.00 95.81 494 ARG A CA 1
ATOM 3901 C C . ARG A 1 494 ? 25.200 2.510 -34.925 1.00 95.81 494 ARG A C 1
ATOM 3903 O O . ARG A 1 494 ? 26.145 2.281 -35.676 1.00 95.81 494 ARG A O 1
ATOM 3910 N N . ALA A 1 495 ? 23.931 2.537 -35.319 1.00 93.38 495 ALA A N 1
ATOM 3911 C CA . ALA A 1 495 ? 23.479 2.487 -36.704 1.00 93.38 495 ALA A CA 1
ATOM 3912 C C . ALA A 1 495 ? 22.864 3.839 -37.082 1.00 93.38 495 ALA A C 1
ATOM 3914 O O . ALA A 1 495 ? 22.011 4.341 -36.354 1.00 93.38 495 ALA A O 1
ATOM 3915 N N . GLU A 1 496 ? 23.287 4.422 -38.200 1.00 94.81 496 GLU A N 1
ATOM 3916 C CA . GLU A 1 496 ? 22.852 5.737 -38.681 1.00 94.81 496 GLU A CA 1
ATOM 3917 C C . GLU A 1 496 ? 22.403 5.668 -40.137 1.00 94.81 496 GLU A C 1
ATOM 3919 O O . GLU A 1 496 ? 22.935 4.873 -40.918 1.00 94.81 496 GLU A O 1
ATOM 3924 N N . TRP A 1 497 ? 21.459 6.527 -40.518 1.00 90.81 497 TRP A N 1
ATOM 3925 C CA . TRP A 1 497 ? 20.972 6.624 -41.890 1.00 90.81 497 TRP A CA 1
ATOM 3926 C C . TRP A 1 497 ? 20.685 8.061 -42.319 1.00 90.81 497 TRP A C 1
ATOM 3928 O O . TRP A 1 497 ? 20.324 8.919 -41.514 1.00 90.81 497 TRP A O 1
ATOM 3938 N N . THR A 1 498 ? 20.765 8.287 -43.627 1.00 90.94 498 THR A N 1
ATOM 3939 C CA . THR A 1 498 ? 20.224 9.464 -44.313 1.00 90.94 498 THR A CA 1
ATOM 3940 C C . THR A 1 498 ? 19.375 8.984 -45.483 1.00 90.94 498 THR A C 1
ATOM 3942 O O . THR A 1 498 ? 19.822 8.136 -46.254 1.00 90.94 498 THR A O 1
ATOM 3945 N N . ILE A 1 499 ? 18.156 9.507 -45.646 1.00 83.62 499 ILE A N 1
ATOM 3946 C CA . ILE A 1 499 ? 17.272 9.113 -46.759 1.00 83.62 499 ILE A CA 1
ATOM 3947 C C . ILE A 1 499 ? 17.745 9.709 -48.093 1.00 83.62 499 ILE A C 1
ATOM 3949 O O . ILE A 1 499 ? 17.645 9.050 -49.130 1.00 83.62 499 ILE A O 1
ATOM 3953 N N . TRP A 1 500 ? 18.253 10.949 -48.098 1.00 82.38 500 TRP A N 1
ATOM 3954 C CA . TRP A 1 500 ? 18.685 11.614 -49.328 1.00 82.38 500 TRP A CA 1
ATOM 3955 C C . TRP A 1 500 ? 19.873 12.578 -49.127 1.00 82.38 500 TRP A C 1
ATOM 3957 O O . TRP A 1 500 ? 19.700 13.612 -48.486 1.00 82.38 500 TRP A O 1
ATOM 3967 N N . PRO A 1 501 ? 21.051 12.313 -49.732 1.00 85.38 501 PRO A N 1
ATOM 3968 C CA . PRO A 1 501 ? 21.387 11.106 -50.491 1.00 85.38 501 PRO A CA 1
ATOM 3969 C C . PRO A 1 501 ? 21.363 9.851 -49.592 1.00 85.38 501 PRO A C 1
ATOM 3971 O O . PRO A 1 501 ? 21.755 9.958 -48.432 1.00 85.38 501 PRO A O 1
ATOM 3974 N N . PRO A 1 502 ? 20.925 8.676 -50.095 1.00 86.38 502 PRO A N 1
ATOM 3975 C CA . PRO A 1 502 ? 20.838 7.464 -49.283 1.00 86.38 502 PRO A CA 1
ATOM 3976 C C . PRO A 1 502 ? 22.199 7.042 -48.726 1.00 86.38 502 PRO A C 1
ATOM 3978 O O . PRO A 1 502 ? 23.114 6.723 -49.490 1.00 86.38 502 PRO A O 1
ATOM 3981 N N . THR A 1 503 ? 22.328 7.006 -47.404 1.00 91.00 503 THR A N 1
ATOM 3982 C CA . THR A 1 503 ? 23.517 6.498 -46.713 1.00 91.00 503 THR A CA 1
ATOM 3983 C C . THR A 1 503 ? 23.110 5.666 -45.503 1.00 91.00 503 THR A C 1
ATOM 3985 O O . THR A 1 503 ? 22.060 5.888 -44.901 1.00 91.00 503 THR A O 1
ATOM 3988 N N . PHE A 1 504 ? 23.944 4.684 -45.165 1.00 90.56 504 PHE A N 1
ATOM 3989 C CA . PHE A 1 504 ? 23.795 3.862 -43.972 1.00 90.56 504 PHE A CA 1
ATOM 3990 C C . PHE A 1 504 ? 25.178 3.534 -43.416 1.00 90.56 504 PHE A C 1
ATOM 3992 O O . PHE A 1 504 ? 26.074 3.146 -44.174 1.00 90.56 504 PHE A O 1
ATOM 3999 N N . GLN A 1 505 ? 25.366 3.724 -42.114 1.00 93.06 505 GLN A N 1
ATOM 4000 C CA . GLN A 1 505 ? 26.640 3.503 -41.436 1.00 93.06 505 GLN A CA 1
ATOM 4001 C C . GLN A 1 505 ? 26.417 2.760 -40.122 1.00 93.06 505 GLN A C 1
ATOM 4003 O O . GLN A 1 505 ? 25.481 3.054 -39.385 1.00 93.06 505 GLN A O 1
ATOM 4008 N N . ILE A 1 506 ? 27.300 1.804 -39.829 1.00 93.75 506 ILE A N 1
ATOM 4009 C CA . ILE A 1 506 ? 27.355 1.105 -38.543 1.00 93.75 506 ILE A CA 1
ATOM 4010 C C . ILE A 1 506 ? 28.727 1.352 -37.920 1.00 93.75 506 ILE A C 1
ATOM 4012 O O . ILE A 1 506 ? 29.750 1.300 -38.605 1.00 93.75 506 ILE A O 1
ATOM 4016 N N . SER A 1 507 ? 28.746 1.595 -36.614 1.00 95.44 507 SER A N 1
ATOM 4017 C CA . SER A 1 507 ? 29.952 1.696 -35.793 1.00 95.44 507 SER A CA 1
ATOM 4018 C C . SER A 1 507 ? 29.759 0.990 -34.444 1.00 95.44 507 SER A C 1
ATOM 4020 O O . SER A 1 507 ? 28.635 0.653 -34.067 1.00 95.44 507 SER A O 1
ATOM 4022 N N . GLY A 1 508 ? 30.863 0.723 -33.739 1.00 94.38 508 GLY A N 1
ATOM 4023 C CA . GLY A 1 508 ? 30.862 -0.071 -32.506 1.00 94.38 508 GLY A CA 1
ATOM 4024 C C . GLY A 1 508 ? 30.655 -1.567 -32.749 1.00 94.38 508 GLY A C 1
ATOM 4025 O O . GLY A 1 508 ? 30.896 -2.071 -33.849 1.00 94.38 508 GLY A O 1
ATOM 4026 N N . SER A 1 509 ? 30.236 -2.289 -31.709 1.00 94.00 509 SER A N 1
ATOM 4027 C CA . SER A 1 509 ? 29.950 -3.727 -31.795 1.00 94.00 509 SER A CA 1
ATOM 4028 C C . SER A 1 509 ? 28.663 -4.094 -31.073 1.00 94.00 509 SER A C 1
ATOM 4030 O O . SER A 1 509 ? 28.355 -3.528 -30.024 1.00 94.00 509 SER A O 1
ATOM 4032 N N . MET A 1 510 ? 27.919 -5.041 -31.642 1.00 93.06 510 MET A N 1
ATOM 4033 C CA . MET A 1 510 ? 26.681 -5.558 -31.075 1.00 93.06 510 MET A CA 1
ATOM 4034 C C . MET A 1 510 ? 26.538 -7.040 -31.407 1.00 93.06 510 MET A C 1
ATOM 4036 O O . MET A 1 510 ? 26.608 -7.423 -32.573 1.00 93.06 510 MET A O 1
ATOM 4040 N N . ASP A 1 511 ? 26.335 -7.854 -30.378 1.00 92.69 511 ASP A N 1
ATOM 4041 C CA . ASP A 1 511 ? 26.192 -9.301 -30.462 1.00 92.69 511 ASP A CA 1
ATOM 4042 C C . ASP A 1 511 ? 24.805 -9.722 -29.969 1.00 92.69 511 ASP A C 1
ATOM 4044 O O . ASP A 1 511 ? 24.283 -9.188 -28.985 1.00 92.69 511 ASP A O 1
ATOM 4048 N N . PHE A 1 512 ? 24.238 -10.737 -30.620 1.00 91.50 512 PHE A N 1
ATOM 4049 C CA . PHE A 1 512 ? 22.921 -11.278 -30.306 1.00 91.50 512 PHE A CA 1
ATOM 4050 C C . PHE A 1 512 ? 22.947 -12.807 -30.208 1.00 91.50 512 PHE A C 1
ATOM 4052 O O . PHE A 1 512 ? 23.670 -13.475 -30.947 1.00 91.50 512 PHE A O 1
ATOM 4059 N N . ILE A 1 513 ? 22.116 -13.374 -29.331 1.00 90.88 513 ILE A N 1
ATOM 4060 C CA . ILE A 1 513 ? 21.873 -14.821 -29.233 1.00 90.88 513 ILE A CA 1
ATOM 4061 C C . ILE A 1 513 ? 20.371 -15.064 -29.018 1.00 90.88 513 ILE A C 1
ATOM 4063 O O . ILE A 1 513 ? 19.773 -14.452 -28.132 1.00 90.88 513 ILE A O 1
ATOM 4067 N N . GLY A 1 514 ? 19.782 -16.001 -29.773 1.00 88.81 514 GLY A N 1
ATOM 4068 C CA . GLY A 1 514 ? 18.401 -16.473 -29.586 1.00 88.81 514 GLY A CA 1
ATOM 4069 C C . GLY A 1 514 ? 17.389 -15.864 -30.561 1.00 88.81 514 GLY A C 1
ATOM 4070 O O . GLY A 1 514 ? 17.674 -15.778 -31.753 1.00 88.81 514 GLY A O 1
ATOM 4071 N N . ASP A 1 515 ? 16.211 -15.483 -30.059 1.00 86.06 515 ASP A N 1
ATOM 4072 C CA . ASP A 1 515 ? 15.109 -14.914 -30.854 1.00 86.06 515 ASP A CA 1
ATOM 4073 C C . ASP A 1 515 ? 15.336 -13.421 -31.115 1.00 86.06 515 ASP A C 1
ATOM 4075 O O . ASP A 1 515 ? 15.015 -12.576 -30.282 1.00 86.06 515 ASP A O 1
ATOM 4079 N N . ILE A 1 516 ? 15.941 -13.104 -32.257 1.00 90.56 516 ILE A N 1
ATOM 4080 C CA . ILE A 1 516 ? 16.476 -11.772 -32.550 1.00 90.56 516 ILE A CA 1
ATOM 4081 C C . ILE A 1 516 ? 15.488 -10.946 -33.376 1.00 90.56 516 ILE A C 1
ATOM 4083 O O . ILE A 1 516 ? 15.005 -11.392 -34.416 1.00 90.56 516 ILE A O 1
ATOM 4087 N N . VAL A 1 517 ? 15.273 -9.696 -32.967 1.00 92.94 517 VAL A N 1
ATOM 4088 C CA . VAL A 1 517 ? 14.596 -8.675 -33.769 1.00 92.94 517 VAL A CA 1
ATOM 4089 C C . VAL A 1 517 ? 15.285 -7.322 -33.604 1.00 92.94 517 VAL A C 1
ATOM 4091 O O . VAL A 1 517 ? 15.611 -6.913 -32.493 1.00 92.94 517 VAL A O 1
ATOM 4094 N N . PHE A 1 518 ? 15.502 -6.615 -34.712 1.00 92.62 518 PHE A N 1
ATOM 4095 C CA . PHE A 1 518 ? 15.851 -5.195 -34.720 1.00 92.62 518 PHE A CA 1
ATOM 4096 C C . PHE A 1 518 ? 15.207 -4.549 -35.941 1.00 92.62 518 PHE A C 1
ATOM 4098 O O . PHE A 1 518 ? 15.539 -4.853 -37.089 1.00 92.62 518 PHE A O 1
ATOM 4105 N N . SER A 1 519 ? 14.230 -3.685 -35.706 1.00 93.00 519 SER A N 1
ATOM 4106 C CA . SER A 1 519 ? 13.506 -2.989 -36.757 1.00 93.00 519 SER A CA 1
ATOM 4107 C C . SER A 1 519 ? 13.170 -1.563 -36.350 1.00 93.00 519 SER A C 1
ATOM 4109 O O . SER A 1 519 ? 12.934 -1.274 -35.179 1.00 93.00 519 SER A O 1
ATOM 4111 N N . VAL A 1 520 ? 13.117 -0.681 -37.341 1.00 91.69 520 VAL A N 1
ATOM 4112 C CA . VAL A 1 520 ? 12.675 0.709 -37.201 1.00 91.69 520 VAL A CA 1
ATOM 4113 C C . VAL A 1 520 ? 11.412 0.916 -38.024 1.00 91.69 520 VAL A C 1
ATOM 4115 O O . VAL A 1 520 ? 11.297 0.387 -39.128 1.00 91.69 520 VAL A O 1
ATOM 4118 N N . MET A 1 521 ? 10.447 1.662 -37.499 1.00 91.06 521 MET A N 1
ATOM 4119 C CA . MET A 1 521 ? 9.264 2.064 -38.250 1.00 91.06 521 MET A CA 1
ATOM 4120 C C . MET A 1 521 ? 9.461 3.479 -38.791 1.00 91.06 521 MET A C 1
ATOM 4122 O O . MET A 1 521 ? 9.739 4.403 -38.029 1.00 91.06 521 MET A O 1
ATOM 4126 N N . LEU A 1 522 ? 9.286 3.638 -40.103 1.00 87.88 522 LEU A N 1
ATOM 4127 C CA . LEU A 1 522 ? 9.330 4.916 -40.812 1.00 87.88 522 LEU A CA 1
ATOM 4128 C C . LEU A 1 522 ? 8.099 5.018 -41.713 1.00 87.88 522 LEU A C 1
ATOM 4130 O O . LEU A 1 522 ? 7.864 4.136 -42.544 1.00 87.88 522 LEU A O 1
ATOM 4134 N N . GLY A 1 523 ? 7.295 6.071 -41.569 1.00 86.75 523 GLY A N 1
ATOM 4135 C CA . GLY A 1 523 ? 6.099 6.229 -42.403 1.00 86.75 523 GLY A CA 1
ATOM 4136 C C . GLY A 1 523 ? 5.038 5.149 -42.153 1.00 86.75 523 GLY A C 1
ATOM 4137 O O . GLY A 1 523 ? 4.319 4.778 -43.079 1.00 86.75 523 GLY A O 1
ATOM 4138 N N . GLY A 1 524 ? 5.013 4.552 -40.955 1.00 88.94 524 GLY A N 1
ATOM 4139 C CA . GLY A 1 524 ? 4.117 3.444 -40.598 1.00 88.94 524 GLY A CA 1
ATOM 4140 C C . GLY A 1 524 ? 4.522 2.061 -41.121 1.00 88.94 524 GLY A C 1
ATOM 4141 O O . GLY A 1 524 ? 3.786 1.094 -40.936 1.00 88.94 524 GLY A O 1
ATOM 4142 N N . THR A 1 525 ? 5.692 1.935 -41.756 1.00 90.25 525 THR A N 1
ATOM 4143 C CA . THR A 1 525 ? 6.231 0.653 -42.244 1.00 90.25 525 THR A CA 1
ATOM 4144 C C . THR A 1 525 ? 7.457 0.244 -41.432 1.00 90.25 525 THR A C 1
ATOM 4146 O O . THR A 1 525 ? 8.334 1.073 -41.208 1.00 90.25 525 THR A O 1
ATOM 4149 N N . TRP A 1 526 ? 7.529 -1.020 -41.004 1.00 9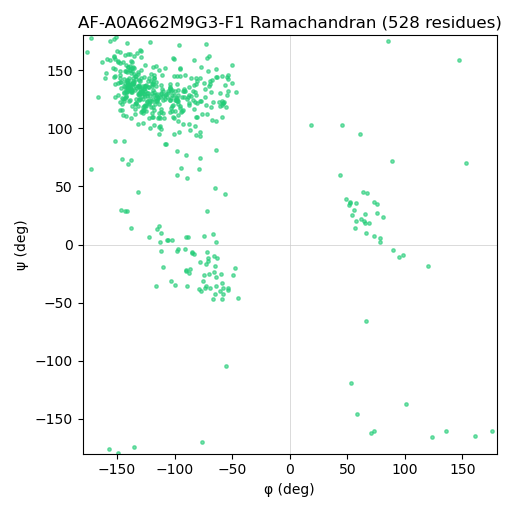3.38 526 TRP A N 1
ATOM 4150 C CA . TRP A 1 526 ? 8.694 -1.587 -40.312 1.00 93.38 526 TRP A CA 1
ATOM 4151 C C . TRP A 1 526 ? 9.778 -2.025 -41.301 1.00 93.38 526 TRP A C 1
ATOM 4153 O O . TRP A 1 526 ? 9.499 -2.765 -42.244 1.00 93.38 526 TRP A O 1
ATOM 4163 N N . TYR A 1 527 ? 11.016 -1.623 -41.035 1.00 88.75 527 TYR A N 1
ATOM 4164 C CA . TYR A 1 527 ? 12.207 -1.985 -41.795 1.00 88.75 527 TYR A CA 1
ATOM 4165 C C . TYR A 1 527 ? 13.211 -2.688 -40.875 1.00 88.75 527 TYR A C 1
ATOM 4167 O O . TYR A 1 527 ? 13.527 -2.142 -39.813 1.00 88.75 527 TYR A O 1
ATOM 4175 N N . PRO A 1 528 ? 13.721 -3.877 -41.243 1.00 89.62 528 PRO A N 1
ATOM 4176 C CA . PRO A 1 528 ? 14.785 -4.529 -40.491 1.00 89.62 528 PRO A CA 1
ATOM 4177 C C . PRO A 1 528 ? 16.092 -3.734 -40.610 1.00 89.62 528 PRO A C 1
ATOM 4179 O O . PRO A 1 528 ? 16.397 -3.195 -41.675 1.00 89.62 528 PRO A O 1
ATOM 4182 N N . VAL A 1 529 ? 16.855 -3.656 -39.517 1.00 79.81 529 VAL A N 1
ATOM 4183 C CA . VAL A 1 529 ? 18.175 -2.993 -39.499 1.00 79.81 529 VAL A CA 1
ATOM 4184 C C . VAL A 1 529 ? 19.301 -3.960 -39.894 1.00 79.81 529 VAL A C 1
ATOM 4186 O O . VAL A 1 529 ? 20.331 -3.513 -40.402 1.00 79.81 529 VAL A O 1
ATOM 4189 N N . PHE A 1 530 ? 19.096 -5.270 -39.717 1.00 69.62 530 PHE A N 1
ATOM 4190 C CA . PHE A 1 530 ? 20.003 -6.343 -40.139 1.00 69.62 530 PHE A CA 1
ATOM 4191 C C . PHE A 1 530 ? 19.273 -7.488 -40.844 1.00 69.62 530 PHE A C 1
ATOM 4193 O O . PHE A 1 530 ? 18.061 -7.675 -40.580 1.00 69.62 530 PHE A O 1
#

Nearest PDB structures (foldseek):
  7nie-assembly1_C  TM=1.510E-01  e=5.210E-01  Sus scrofa
  3rgn-assembly1_A  TM=1.840E-01  e=1.729E+00  Escherichia coli K-12
  9e9r-assembly1_A  TM=1.008E-01  e=2.070E-01  Homo sapiens
  7lhg-assembly1_C  TM=1.209E-01  e=9.106E+00  Escherichia coli

pLDDT: mean 80.63, std 21.07, range [20.44, 97.88]

Secondary structure (DSSP, 8-state):
--------EEEETTEEEE-EEETTTEEE-------S-S-----S--SS-------PPPPPP-----PPTTSEEEEEEEEETTEEEEEEHHHHHHS-B-SS--TTSBTTTB-EEEEEEEEEEEEEETTEEEEEEEEEEEEEE--STTTTS-EEEEEEEEEE-GGGT--EEEEEEEEEE-TTSPPPSEEEEEEEEE--TTSS-PPEEEEEE--B-SSS---EEEEEEEEEEETTEEEEEEEEEEEES--SEEEEEEEEEETTEEEEEEEEEESS-EEEEEEEEEEETTEEEEEEEEEEEE-SEEEEEEEEEEESGGG-EEEEEEEESS-EEEEEEEEETT-STTSEEEEEEE-SEEEEEEE--SEEEEEEEEES-TT-EEEEES-SSS-SEEEEEES-SEEEEEEEE-SSEEEEEEEESSS--EEEEEEEETTEEEEEEEEESSSEEEEEEE-SSEEEEEEE-TTPEEEEEEEEEEETTTEEEEEEEEEEEEEEEEEEEETTTTEEEEEEEEEEESS-EEEEEETTEEEE--

Sequence (530 aa):
MAFVIVSFLMISTLGTLAFSYDNRDNINFSNAHISEDIYETNSHMSSIIKKSDTGIPPPAPVKKLRVLPRMLDAYIYTKCSGVEKRTSIIYGLLSPIDVDDDSNTGDNGKDVKVRFYIIPYISRANFGWVLSFSIVMEVERLGEEIKDEDFEIYTDVHLSLESYDYGNHEFRIGYSSAEGREVPKSEEVVLTIYPYLMYDRNPDFVLESTPSFEGGESDMDLIARYSGNFGGDTFDHNVVISCQPAISSTIKFTPDFDMHKINTSISRTANRDTTLTLSYDGNTNGDKMGVALTVERVPKEMSFSVFYSIFGASGDRGLINYEGSSEFNVTLTVRIEKIGLAGTMRLEYLPRQFSAGWANRIYGGHVNVSVSSPLTKFIMCDDIDNPSIYFSISNVTNSANFSWGIDQGGYARLSAEHRGPVADFYWKTGSMKVEMVSQLKTDYFFISWNIDQEGYVSFDTDGNWLNSFSFNFTIDGNVGLLIGASFIKADNFRAEWTIWPPTFQISGSMDFIGDIVFSVMLGGTWYPVF

Foldseek 3Di:
DDDDFDWDWDDDPQWTFTWGDDPPLWTDRPDTPRPPPDDDDPPPPPDDDDDDPDPDPDPDPDPPDDDDTPQKFKWKWKEWQRQIDTGGPVDLQVDAAQHPQDCVFFDRNHFKRKDWDWHWDWDADPVGIFIKIKIKIKMATRGCPRFQTWMWMKMWMKGAPVVVQFWIKIKIWTKTAGHRFTDFNMKMWIWMWGPVSVDPFHIKIKIWMAGHHDVDFTKMKIWIWMWTDHPRKTKIKTKIKIKARDHTKMWIKGFDDDPFKTKMKIKMADPFWIWIKIWIWMDMRRDTKTKTKGKGTHGRIWIKIWIKGADDDLRQWIKIKMAIPAWDQIKIKIAIPRRAFFRIKMKGTRHRIKMWIWGNDLAWTKIKIAGCDQAIKIKGARDPPDGLWIKIKGSAHGIKMWTWHDDLWIKTKIAGPFWWMWMWTWHDDDQKTKTWTWTTRARIKMWTWHNDLWIKIWIARCFGKIAFTWIWMDGNLAKIWTWTARIKGWHGWMWIFHNVVTDIDIDGDMDGDHDTFTWIGHRNDIDGPD

Radius of gyration: 31.45 Å; Cα contacts (8 Å, |Δi|>4): 1440; chains: 1; bounding box: 72×64×102 Å

Mean predicted aligned error: 11.81 Å

Solvent-accessible surface area (backbone atoms only — not comparable to full-atom values): 26979 Å² total; per-residue (Å²): 137,82,84,80,82,72,70,55,83,47,87,49,103,80,41,48,50,40,47,48,81,51,104,72,93,44,82,43,73,80,54,69,63,68,77,86,85,84,77,84,77,79,87,82,66,90,71,86,85,78,84,78,98,61,98,65,77,76,80,75,82,80,76,78,88,70,83,57,94,75,35,62,50,52,32,35,39,39,35,28,77,85,35,74,48,79,39,49,42,70,54,38,59,74,37,62,40,58,48,73,85,47,70,89,36,37,64,87,26,19,34,35,38,46,46,77,49,78,47,79,45,80,45,82,52,100,92,44,80,40,62,29,42,34,39,38,41,35,40,35,50,58,36,74,79,63,26,46,35,34,35,37,42,34,39,43,38,39,40,52,35,50,98,72,72,55,25,38,41,36,41,36,45,38,39,34,15,55,67,77,20,51,44,45,45,29,36,38,40,34,45,34,39,35,58,35,91,92,52,102,52,73,42,39,39,36,41,35,38,46,57,37,59,85,94,53,84,32,42,34,32,39,39,38,34,47,31,38,33,44,94,89,45,38,41,35,42,37,40,37,39,38,24,46,55,43,56,49,32,41,39,35,40,35,63,46,77,53,95,46,32,43,36,36,38,45,35,37,42,38,93,55,66,29,32,40,36,39,40,37,44,34,34,49,76,83,55,72,38,44,37,39,43,38,35,45,56,39,52,31,68,45,42,38,35,40,40,33,38,48,38,69,83,69,43,36,25,36,40,38,38,38,44,32,81,48,69,41,89,24,35,44,34,45,36,41,64,92,40,53,78,58,16,26,36,36,35,38,34,37,36,38,37,38,37,37,41,37,31,73,43,64,66,74,14,35,41,38,41,37,31,71,38,41,78,28,33,44,36,41,16,46,36,93,89,72,50,52,30,39,38,34,40,26,41,37,47,53,32,37,38,39,38,33,21,68,57,65,64,28,37,42,36,40,43,37,78,41,57,42,34,32,42,38,41,35,40,53,57,94,57,34,40,39,41,35,36,37,33,29,69,26,31,45,40,38,38,37,39,28,74,55,66,72,22,37,42,36,39,32,24,87,61,30,50,32,36,52,34,36,38,38,36,34,41,72,67,31,39,35,42,38,41,31,18,46,25,40,30,15,36,66,18,34,43,38,38,30,67,81,76,74,46,77,50,76,46,67,41,73,50,77,44,76,69,73,47,46,32,39,28,56,87,54,42,79,41,69,78,116